Protein AF-A0A838F2P0-F1 (afdb_monomer)

pLDDT: mean 83.59, std 17.78, range [31.12, 98.5]

Foldseek 3Di:
DFKWFQDPVGIHDRDDLVVCVVVVPDQQTWMDDPPDPGTDGNVVVVVVVVVVVVVVPVVPVPPPPDDDDDDDDDDDDPDPPPPDPPPDPDDDPPDDDPPDDDDDDDDPDPPPDCVVVVVVVVVVVVVLVVVLVVCQPQDADDDPPDDPVQVVVCVVVDGQPDDPDDKDWAWAAAQVRQKIKIFINDQKWWKKKKKKWFDQLFFPDPDRFIWIWIFIAIQASRITMTRDIGTPGDDDDTFGKIKMKMKTAQIARRDPSSCVVQVVPGPDRIDIDIDIHGNDNVDDPVSVVSSVVSVVVVVVVVVVLVVVLVVLLVVLLVLLVVLLVLLVVLLVLLLVLLPDALVCNVVSLVVSVVCCCVPPVVCLVCSLVVLVVVLVVVVPDPHPDSVVVVVSNVVSNVLSVLSVVLSVVLSVVSVVDPGDHNVRSVVSNVVSCVSSVVSNVSSVVVSVVSVVVSVD

Radius of gyration: 41.88 Å; Cα contacts (8 Å, |Δi|>4): 460; chains: 1; bounding box: 107×51×124 Å

Structure (mmCIF, N/CA/C/O backbone):
data_AF-A0A838F2P0-F1
#
_entry.id   AF-A0A838F2P0-F1
#
loop_
_atom_site.group_PDB
_atom_site.id
_atom_site.type_symbol
_atom_site.label_atom_id
_atom_site.label_alt_id
_atom_site.label_comp_id
_atom_site.label_asym_id
_atom_site.label_entity_id
_atom_site.label_seq_id
_atom_site.pdbx_PDB_ins_code
_atom_site.Cartn_x
_atom_site.Cartn_y
_atom_site.Cartn_z
_atom_site.occupancy
_atom_site.B_iso_or_equiv
_atom_site.auth_seq_id
_atom_site.auth_comp_id
_atom_site.auth_asym_id
_atom_site.auth_atom_id
_atom_site.pdbx_PDB_model_num
ATOM 1 N N . MET A 1 1 ? 3.666 19.083 10.889 1.00 88.38 1 MET A N 1
ATOM 2 C CA . MET A 1 1 ? 3.035 20.321 10.371 1.00 88.38 1 MET A CA 1
ATOM 3 C C . MET A 1 1 ? 3.631 20.649 9.002 1.00 88.38 1 MET A C 1
ATOM 5 O O . MET A 1 1 ? 4.847 20.546 8.865 1.00 88.38 1 MET A O 1
ATOM 9 N N . LYS A 1 2 ? 2.806 20.961 7.992 1.00 95.12 2 LYS A N 1
ATOM 10 C CA . LYS A 1 2 ? 3.255 21.275 6.619 1.00 95.12 2 LYS A CA 1
ATOM 11 C C . LYS A 1 2 ? 3.556 22.774 6.490 1.00 95.12 2 LYS A C 1
ATOM 13 O O . LYS A 1 2 ? 2.702 23.581 6.848 1.00 95.12 2 LYS A O 1
ATOM 18 N N . TRP A 1 3 ? 4.734 23.125 5.973 1.00 97.06 3 TRP A N 1
ATOM 19 C CA . TRP A 1 3 ? 5.192 24.506 5.774 1.00 97.06 3 TRP A CA 1
ATOM 20 C C . TRP A 1 3 ? 5.270 24.879 4.291 1.00 97.06 3 TRP A C 1
ATOM 22 O O . TRP A 1 3 ? 5.636 24.056 3.456 1.00 97.06 3 TRP A O 1
ATOM 32 N N . PHE A 1 4 ? 4.982 26.133 3.968 1.00 97.38 4 PHE A N 1
ATOM 33 C CA . PHE A 1 4 ? 5.015 26.689 2.618 1.00 97.38 4 PHE A CA 1
ATOM 34 C C . PHE A 1 4 ? 5.838 27.977 2.607 1.00 97.38 4 PHE A C 1
ATOM 36 O O . PHE A 1 4 ? 5.704 28.806 3.506 1.00 97.38 4 PHE A O 1
ATOM 43 N N . ILE A 1 5 ? 6.678 28.160 1.591 1.00 97.00 5 ILE A N 1
ATOM 44 C CA . ILE A 1 5 ? 7.415 29.405 1.350 1.00 97.00 5 ILE A CA 1
ATOM 45 C C . ILE A 1 5 ? 6.486 30.355 0.598 1.00 97.00 5 ILE A C 1
ATOM 47 O O . ILE A 1 5 ? 5.959 29.995 -0.453 1.00 97.00 5 ILE A O 1
ATOM 51 N N . MET A 1 6 ? 6.294 31.567 1.110 1.00 96.69 6 MET A N 1
ATOM 52 C CA . MET A 1 6 ? 5.423 32.571 0.503 1.00 96.69 6 MET A CA 1
ATOM 53 C C . MET A 1 6 ? 6.230 33.444 -0.458 1.00 96.69 6 MET A C 1
ATOM 55 O O . MET A 1 6 ? 7.038 34.277 -0.044 1.00 96.69 6 MET A O 1
ATOM 59 N N . LEU A 1 7 ? 6.004 33.256 -1.755 1.00 94.69 7 LEU A N 1
ATOM 60 C CA . LEU A 1 7 ? 6.617 34.024 -2.835 1.00 94.69 7 LEU A CA 1
ATOM 61 C C . LEU A 1 7 ? 5.664 35.138 -3.289 1.00 94.69 7 LEU A C 1
ATOM 63 O O . LEU A 1 7 ? 4.458 35.092 -3.062 1.00 94.69 7 LEU A O 1
ATOM 67 N N . ARG A 1 8 ? 6.182 36.146 -3.999 1.00 92.06 8 ARG A N 1
ATOM 68 C CA . ARG A 1 8 ? 5.323 37.197 -4.586 1.00 92.06 8 ARG A CA 1
ATOM 69 C C . ARG A 1 8 ? 4.344 36.648 -5.629 1.00 92.06 8 ARG A C 1
ATOM 71 O O . ARG A 1 8 ? 3.281 37.219 -5.826 1.00 92.06 8 ARG A O 1
ATOM 78 N N . THR A 1 9 ? 4.719 35.561 -6.296 1.00 90.94 9 THR A N 1
ATOM 79 C CA . THR A 1 9 ? 3.971 34.932 -7.393 1.00 90.94 9 THR A CA 1
ATOM 80 C C . THR A 1 9 ? 3.146 33.723 -6.949 1.00 90.94 9 THR A C 1
ATOM 82 O O . THR A 1 9 ? 2.490 33.104 -7.782 1.00 90.94 9 THR A O 1
ATOM 85 N N . GLY A 1 10 ? 3.170 33.364 -5.661 1.00 92.00 10 GLY A N 1
ATOM 86 C CA . GLY A 1 10 ? 2.479 32.181 -5.157 1.00 92.00 10 GLY A CA 1
ATOM 87 C C . GLY A 1 10 ? 3.131 31.600 -3.908 1.00 92.00 10 GLY A C 1
ATOM 88 O O . GLY A 1 10 ? 3.675 32.319 -3.077 1.00 92.00 10 GLY A O 1
ATOM 89 N N . HIS A 1 11 ? 3.068 30.282 -3.769 1.00 94.88 11 HIS A N 1
ATOM 90 C CA . HIS A 1 11 ? 3.636 29.560 -2.636 1.00 94.88 11 HIS A CA 1
ATOM 91 C C . HIS A 1 11 ? 4.353 28.299 -3.124 1.00 94.88 11 HIS A C 1
ATOM 93 O O . HIS A 1 11 ? 3.948 27.696 -4.116 1.00 94.88 11 HIS A O 1
ATOM 99 N N . GLU A 1 12 ? 5.427 27.919 -2.439 1.00 96.06 12 GLU A N 1
ATOM 100 C CA . GLU A 1 12 ? 6.229 26.730 -2.738 1.00 96.06 12 GLU A CA 1
ATOM 101 C C . GLU A 1 12 ? 6.185 25.775 -1.535 1.00 96.06 12 GLU A C 1
ATOM 103 O O . GLU A 1 12 ? 6.469 26.184 -0.408 1.00 96.06 12 GLU A O 1
ATOM 108 N N . GLY A 1 13 ? 5.815 24.509 -1.741 1.00 93.56 13 GLY A N 1
ATOM 109 C CA . GLY A 1 13 ? 5.683 23.511 -0.672 1.00 93.56 13 GLY A CA 1
ATOM 110 C C . GLY A 1 13 ? 4.726 22.368 -1.037 1.00 93.56 13 GLY A C 1
ATOM 111 O O . GLY A 1 13 ? 4.279 22.304 -2.185 1.00 93.56 13 GLY A O 1
ATOM 112 N N . PRO A 1 14 ? 4.389 21.470 -0.089 1.00 94.06 14 PRO A N 1
ATOM 113 C CA . PRO A 1 14 ? 4.702 21.532 1.345 1.00 94.06 14 PRO A CA 1
ATOM 114 C C . PRO A 1 14 ? 6.108 21.019 1.718 1.00 94.06 14 PRO A C 1
ATOM 116 O O . PRO A 1 14 ? 6.618 20.075 1.121 1.00 94.06 14 PRO A O 1
ATOM 119 N N . TYR A 1 15 ? 6.691 21.595 2.773 1.00 96.12 15 TYR A N 1
ATOM 120 C CA . TYR A 1 15 ? 7.985 21.241 3.368 1.00 96.12 15 TYR A CA 1
ATOM 121 C C . TYR A 1 15 ? 7.863 20.924 4.868 1.00 96.12 15 TYR A C 1
ATOM 123 O O . TYR A 1 15 ? 6.910 21.344 5.529 1.00 96.12 15 TYR A O 1
ATOM 131 N N . SER A 1 16 ? 8.848 20.212 5.426 1.00 95.69 16 SER A N 1
ATOM 132 C CA . SER A 1 16 ? 9.089 20.200 6.876 1.00 95.69 16 SER A CA 1
ATOM 133 C C . SER A 1 16 ? 9.931 21.416 7.283 1.00 95.69 16 SER A C 1
ATOM 135 O O . SER A 1 16 ? 10.694 21.942 6.470 1.00 95.69 16 SER A O 1
ATOM 137 N N . LEU A 1 17 ? 9.818 21.860 8.541 1.00 94.75 17 LEU A N 1
ATOM 138 C CA . LEU A 1 17 ? 10.601 22.997 9.043 1.00 94.75 17 LEU A CA 1
ATOM 139 C C . LEU A 1 17 ? 12.112 22.722 8.942 1.00 94.75 17 LEU A C 1
ATOM 141 O O . LEU A 1 17 ? 12.859 23.567 8.455 1.00 94.75 17 LEU A O 1
ATOM 145 N N . ASP A 1 18 ? 12.540 21.499 9.261 1.00 93.38 18 ASP A N 1
ATOM 146 C CA . ASP A 1 18 ? 13.935 21.065 9.112 1.00 93.38 18 ASP A CA 1
ATOM 147 C C . ASP A 1 18 ? 14.423 21.104 7.661 1.00 93.38 18 ASP A C 1
ATOM 149 O O . ASP A 1 18 ? 15.568 21.477 7.398 1.00 93.38 18 ASP A O 1
ATOM 153 N N . ALA A 1 19 ? 13.571 20.742 6.695 1.00 94.69 19 ALA A N 1
ATOM 154 C CA . ALA A 1 19 ? 13.928 20.815 5.280 1.00 94.69 19 ALA A CA 1
ATOM 155 C C . ALA A 1 19 ? 14.133 22.267 4.821 1.00 94.69 19 ALA A C 1
ATOM 157 O O . ALA A 1 19 ? 15.028 22.527 4.015 1.00 94.69 19 ALA A O 1
ATOM 158 N N . LEU A 1 20 ? 13.352 23.215 5.357 1.00 93.44 20 LEU A N 1
ATOM 159 C CA . LEU A 1 20 ? 13.520 24.646 5.080 1.00 93.44 20 LEU A CA 1
ATOM 160 C C . LEU A 1 20 ? 14.839 25.185 5.648 1.00 93.44 20 LEU A C 1
ATOM 162 O O . LEU A 1 20 ? 15.545 25.914 4.951 1.00 93.44 20 LEU A O 1
ATOM 166 N N . VAL A 1 21 ? 15.216 24.771 6.864 1.00 90.81 21 VAL A N 1
ATOM 167 C CA . VAL A 1 21 ? 16.499 25.145 7.487 1.00 90.81 21 VAL A CA 1
ATOM 168 C C . VAL A 1 21 ? 17.681 24.556 6.707 1.00 90.81 21 VAL A C 1
ATOM 170 O O . VAL A 1 21 ? 18.628 25.272 6.375 1.00 90.81 21 VAL A O 1
ATOM 173 N N . LYS A 1 22 ? 17.615 23.272 6.327 1.00 93.56 22 LYS A N 1
ATOM 174 C CA . LYS A 1 22 ? 18.680 22.595 5.558 1.00 93.56 22 LYS A CA 1
ATOM 175 C C . LYS A 1 22 ? 18.887 23.184 4.162 1.00 93.56 22 LYS A C 1
ATOM 177 O O . LYS A 1 22 ? 20.007 23.170 3.657 1.00 93.56 22 LYS A O 1
ATOM 182 N N . ARG A 1 23 ? 17.835 23.734 3.547 1.00 91.62 23 ARG A N 1
ATOM 183 C CA . ARG A 1 23 ? 17.898 24.395 2.233 1.00 91.62 23 ARG A CA 1
ATOM 184 C C . ARG A 1 23 ? 18.612 25.753 2.238 1.00 91.62 23 ARG A C 1
ATOM 186 O O . ARG A 1 23 ? 18.741 26.340 1.169 1.00 91.62 23 ARG A O 1
ATOM 193 N N . LYS A 1 24 ? 19.092 26.242 3.392 1.00 90.38 24 LYS A N 1
ATOM 194 C CA . LYS A 1 24 ? 19.768 27.548 3.531 1.00 90.38 24 LYS A CA 1
ATOM 195 C C . LYS A 1 24 ? 18.923 28.717 2.998 1.00 90.38 24 LYS A C 1
ATOM 197 O O . LYS A 1 24 ? 19.446 29.644 2.385 1.00 90.38 24 LYS A O 1
ATOM 202 N N . ILE A 1 25 ? 17.608 28.658 3.211 1.00 91.75 25 ILE A N 1
ATOM 203 C CA . ILE A 1 25 ? 16.692 29.754 2.871 1.00 91.75 25 ILE A CA 1
ATOM 204 C C . ILE A 1 25 ? 16.975 30.935 3.808 1.00 91.75 25 ILE A C 1
ATOM 206 O O . ILE A 1 25 ? 17.271 30.738 4.987 1.00 91.75 25 ILE A O 1
ATOM 210 N N . ALA A 1 26 ? 16.879 32.157 3.284 1.00 93.81 26 ALA A N 1
ATOM 211 C CA . ALA A 1 26 ? 17.078 33.372 4.063 1.00 93.81 26 ALA A CA 1
ATOM 212 C C . ALA A 1 26 ? 16.080 33.454 5.239 1.00 93.81 26 ALA A C 1
ATOM 214 O O . ALA A 1 26 ? 14.891 33.159 5.084 1.00 93.81 26 ALA A O 1
ATOM 215 N N . LEU A 1 27 ? 16.555 33.833 6.426 1.00 93.50 27 LEU A N 1
ATOM 216 C CA . LEU A 1 27 ? 15.778 33.779 7.674 1.00 93.50 27 LEU A CA 1
ATOM 217 C C . LEU A 1 27 ? 14.606 34.776 7.702 1.00 93.50 27 LEU A C 1
ATOM 219 O O . LEU A 1 27 ? 13.608 34.559 8.393 1.00 93.50 27 LEU A O 1
ATOM 223 N N . GLU A 1 28 ? 14.709 35.846 6.921 1.00 95.38 28 GLU A N 1
ATOM 224 C CA . GLU A 1 28 ? 13.693 36.871 6.695 1.00 95.38 28 GLU A CA 1
ATOM 225 C C . GLU A 1 28 ? 12.567 36.425 5.748 1.00 95.38 28 GLU A C 1
ATOM 227 O O . GLU A 1 28 ? 11.557 37.121 5.613 1.00 95.38 28 GLU A O 1
ATOM 232 N N . MET A 1 29 ? 12.711 35.268 5.095 1.00 96.62 29 MET A N 1
ATOM 233 C CA . MET A 1 29 ? 11.719 34.770 4.152 1.00 96.62 29 MET A CA 1
ATOM 234 C C . MET A 1 29 ? 10.396 34.462 4.861 1.00 96.62 29 MET A C 1
ATOM 236 O O . MET A 1 29 ? 10.374 33.829 5.920 1.00 96.62 29 MET A O 1
ATOM 240 N N . LYS A 1 30 ? 9.277 34.895 4.264 1.00 97.81 30 LYS A N 1
ATOM 241 C CA . LYS A 1 30 ? 7.939 34.607 4.791 1.00 97.81 30 LYS A CA 1
ATOM 242 C C . LYS A 1 30 ? 7.565 33.156 4.507 1.00 97.81 30 LYS A C 1
ATOM 244 O O . LYS A 1 30 ? 7.592 32.711 3.362 1.00 97.81 30 LYS A O 1
ATOM 249 N N . VAL A 1 31 ? 7.169 32.447 5.549 1.00 97.56 31 VAL A N 1
ATOM 250 C CA . VAL A 1 31 ? 6.683 31.072 5.518 1.00 97.56 31 VAL A CA 1
ATOM 251 C C . VAL A 1 31 ? 5.319 30.994 6.198 1.00 97.56 31 VAL A C 1
ATOM 253 O O . VAL A 1 31 ? 4.998 31.781 7.087 1.00 97.56 31 VAL A O 1
ATOM 256 N N . TRP A 1 32 ? 4.486 30.058 5.772 1.00 97.94 32 TRP A N 1
ATOM 257 C CA . TRP A 1 32 ? 3.170 29.818 6.354 1.00 97.94 32 TRP A CA 1
ATOM 258 C C . TRP A 1 32 ? 2.993 28.329 6.629 1.00 97.94 32 TRP A C 1
ATOM 260 O O . TRP A 1 32 ? 3.484 27.495 5.870 1.00 97.94 32 TRP A O 1
ATOM 270 N N . ALA A 1 33 ? 2.305 27.994 7.713 1.00 96.69 33 ALA A N 1
ATOM 271 C CA . ALA A 1 33 ? 1.985 26.624 8.079 1.00 96.69 33 ALA A CA 1
ATOM 272 C C . ALA A 1 33 ? 0.484 26.480 8.303 1.00 96.69 33 ALA A C 1
ATOM 274 O O . ALA A 1 33 ? -0.181 27.420 8.741 1.00 96.69 33 ALA A O 1
ATOM 275 N N . GLU A 1 34 ? -0.034 25.288 8.026 1.00 89.38 34 GLU A N 1
ATOM 276 C CA . GLU A 1 34 ? -1.438 24.956 8.251 1.00 89.38 34 GLU A CA 1
ATOM 277 C C . GLU A 1 34 ? -1.814 25.169 9.728 1.00 89.38 34 GLU A C 1
ATOM 279 O O . GLU A 1 34 ? -1.180 24.606 10.619 1.00 89.38 34 GLU A O 1
ATOM 284 N N . GLY A 1 35 ? -2.811 26.023 9.980 1.00 89.62 35 GLY A N 1
ATOM 285 C CA . GLY A 1 35 ? -3.229 26.440 11.325 1.00 89.62 35 GLY A CA 1
ATOM 286 C C . GLY A 1 35 ? -2.721 27.819 11.772 1.00 89.62 35 GLY A C 1
ATOM 287 O O . GLY A 1 35 ? -3.199 28.332 12.781 1.00 89.62 35 GLY A O 1
ATOM 288 N N . LEU A 1 36 ? -1.814 28.462 11.026 1.00 92.06 36 LEU A N 1
ATOM 289 C CA . LEU A 1 36 ? -1.432 29.857 11.277 1.00 92.06 36 LEU A CA 1
ATOM 290 C C . LEU A 1 36 ? -2.397 30.828 10.584 1.00 92.06 36 LEU A C 1
ATOM 292 O O . LEU A 1 36 ? -2.732 30.667 9.412 1.00 92.06 36 LEU A O 1
ATOM 296 N N . SER A 1 37 ? -2.799 31.889 11.284 1.00 93.62 37 SER A N 1
ATOM 297 C CA . SER A 1 37 ? -3.680 32.931 10.734 1.00 93.62 37 SER A CA 1
ATOM 298 C C . SER A 1 37 ? -2.975 33.877 9.753 1.00 93.62 37 SER A C 1
ATOM 300 O O . SER A 1 37 ? -3.634 34.498 8.923 1.00 93.62 37 SER A O 1
ATOM 302 N N . ALA A 1 38 ? -1.643 33.978 9.815 1.00 95.69 38 ALA A N 1
ATOM 303 C CA . ALA A 1 38 ? -0.835 34.807 8.924 1.00 95.69 38 ALA A CA 1
ATOM 304 C C . ALA A 1 38 ? 0.566 34.201 8.698 1.00 95.69 38 ALA A C 1
ATOM 306 O O . ALA A 1 38 ? 1.055 33.459 9.555 1.00 95.69 38 ALA A O 1
ATOM 307 N N . PRO A 1 39 ? 1.239 34.502 7.567 1.00 96.31 39 PRO A N 1
ATOM 308 C CA . PRO A 1 39 ? 2.628 34.107 7.350 1.00 96.31 39 PRO A CA 1
ATOM 309 C C . PRO A 1 39 ? 3.575 34.743 8.374 1.00 96.31 39 PRO A C 1
ATOM 311 O O . PRO A 1 39 ? 3.461 35.930 8.681 1.00 96.31 39 PRO A O 1
ATOM 314 N N . VAL A 1 40 ? 4.554 33.971 8.833 1.00 97.56 40 VAL A N 1
ATOM 315 C CA . VAL A 1 40 ? 5.619 34.386 9.759 1.00 97.56 40 VAL A CA 1
ATOM 316 C C . VAL A 1 40 ? 6.975 34.331 9.055 1.00 97.56 40 VAL A C 1
ATOM 318 O O . VAL A 1 40 ? 7.090 33.754 7.979 1.00 97.56 40 VAL A O 1
ATOM 321 N N . THR A 1 41 ? 8.021 34.938 9.610 1.00 97.94 41 THR A N 1
ATOM 322 C CA . THR A 1 41 ? 9.379 34.752 9.070 1.00 97.94 41 THR A CA 1
ATOM 323 C C . THR A 1 41 ? 9.934 33.385 9.468 1.00 97.94 41 THR A C 1
ATOM 325 O O . THR A 1 41 ? 9.569 32.842 10.516 1.00 97.94 41 THR A O 1
ATOM 328 N N . LEU A 1 42 ? 10.834 32.825 8.655 1.00 96.25 42 LEU A N 1
ATOM 329 C CA . LEU A 1 42 ? 11.477 31.541 8.950 1.00 96.25 42 LEU A CA 1
ATOM 330 C C . LEU A 1 42 ? 12.213 31.572 10.302 1.00 96.25 42 LEU A C 1
ATOM 332 O O . LEU A 1 42 ? 12.141 30.601 11.050 1.00 96.25 42 LEU A O 1
ATOM 336 N N . ALA A 1 43 ? 12.831 32.702 10.664 1.00 96.25 43 ALA A N 1
ATOM 337 C CA . ALA A 1 43 ? 13.430 32.899 11.987 1.00 96.25 43 ALA A CA 1
ATOM 338 C C . ALA A 1 43 ? 12.434 32.668 13.139 1.00 96.25 43 ALA A C 1
ATOM 340 O O . ALA A 1 43 ? 12.721 31.920 14.070 1.00 96.25 43 ALA A O 1
ATOM 341 N N . VAL A 1 44 ? 11.243 33.273 13.056 1.00 96.31 44 VAL A N 1
ATOM 342 C CA . VAL A 1 44 ? 10.201 33.155 14.091 1.00 96.31 44 VAL A CA 1
ATOM 343 C C . VAL A 1 44 ? 9.632 31.736 14.141 1.00 96.31 44 VAL A C 1
ATOM 345 O O . VAL A 1 44 ? 9.376 31.211 15.222 1.00 96.31 44 VAL A O 1
ATOM 348 N N . ALA A 1 45 ? 9.467 31.094 12.984 1.00 95.44 45 ALA A N 1
ATOM 349 C CA . ALA A 1 45 ? 9.020 29.706 12.896 1.00 95.44 45 ALA A CA 1
ATOM 350 C C . ALA A 1 45 ? 9.981 28.736 13.607 1.00 95.44 45 ALA A C 1
ATOM 352 O O . ALA A 1 45 ? 9.538 27.893 14.389 1.00 95.44 45 ALA A O 1
ATOM 353 N N . VAL A 1 46 ? 11.290 28.880 13.370 1.00 95.69 46 VAL A N 1
ATOM 354 C CA . VAL A 1 46 ? 12.333 28.058 14.008 1.00 95.69 46 VAL A CA 1
ATOM 355 C C . VAL A 1 46 ? 12.372 28.300 15.516 1.00 95.69 46 VAL A C 1
ATOM 357 O O . VAL A 1 46 ? 12.370 27.342 16.285 1.00 95.69 46 VAL A O 1
ATOM 360 N N . GLU A 1 47 ? 12.326 29.558 15.946 1.00 94.38 47 GLU A N 1
ATOM 361 C CA . GLU A 1 47 ? 12.341 29.927 17.365 1.00 94.38 47 GLU A CA 1
ATOM 362 C C . GLU A 1 47 ? 11.132 29.366 18.131 1.00 94.38 47 GLU A C 1
ATOM 364 O O . GLU A 1 47 ? 11.284 28.751 19.186 1.00 94.38 47 GLU A O 1
ATOM 369 N N . ASN A 1 48 ? 9.923 29.490 17.575 1.00 92.75 48 ASN A N 1
ATOM 370 C CA . ASN A 1 48 ? 8.716 28.937 18.192 1.00 92.75 48 ASN A CA 1
ATOM 371 C C . ASN A 1 48 ? 8.772 27.406 18.289 1.00 92.75 48 ASN A C 1
ATOM 373 O O . ASN A 1 48 ? 8.334 26.841 19.288 1.00 92.75 48 ASN A O 1
ATOM 377 N N . SER A 1 49 ? 9.344 26.733 17.284 1.00 91.06 49 SER A N 1
ATOM 378 C CA . SER A 1 49 ? 9.520 25.277 17.319 1.00 91.06 49 SER A CA 1
ATOM 379 C C . SER A 1 49 ? 10.483 24.832 18.425 1.00 91.06 49 SER A C 1
ATOM 381 O O . SER A 1 49 ? 10.200 23.854 19.113 1.00 91.06 49 SER A O 1
ATOM 383 N N . ARG A 1 50 ? 11.564 25.589 18.664 1.00 89.25 50 ARG A N 1
ATOM 384 C CA . ARG A 1 50 ? 12.517 25.317 19.750 1.00 89.25 50 ARG A CA 1
ATOM 385 C C . ARG A 1 50 ? 11.879 25.489 21.120 1.00 89.25 50 ARG A C 1
ATOM 387 O O . ARG A 1 50 ? 12.015 24.599 21.947 1.00 89.25 50 ARG A O 1
ATOM 394 N N . LYS A 1 51 ? 11.107 26.560 21.322 1.00 87.50 51 LYS A N 1
ATOM 395 C CA . LYS A 1 51 ? 10.373 26.792 22.577 1.00 87.50 51 LYS A CA 1
ATOM 396 C C . LYS A 1 51 ? 9.375 25.681 22.889 1.00 87.50 51 LYS A C 1
ATOM 398 O O . LYS A 1 51 ? 9.257 25.284 24.040 1.00 87.50 51 LYS A O 1
ATOM 403 N N . ILE A 1 52 ? 8.677 25.165 21.875 1.00 81.69 52 ILE A N 1
ATOM 404 C CA . ILE A 1 52 ? 7.753 24.035 22.049 1.00 81.69 52 ILE A CA 1
ATOM 405 C C . ILE A 1 52 ? 8.522 22.776 22.462 1.00 81.69 52 ILE A C 1
ATOM 407 O O . ILE A 1 52 ? 8.093 22.084 23.378 1.00 81.69 52 ILE A O 1
ATOM 411 N N . ILE A 1 53 ? 9.667 22.496 21.829 1.00 76.25 53 ILE A N 1
ATOM 412 C CA . ILE A 1 53 ? 10.511 21.350 22.191 1.00 76.25 53 ILE A CA 1
ATOM 413 C C . ILE A 1 53 ? 11.028 21.508 23.626 1.00 76.25 53 ILE A C 1
ATOM 415 O O . ILE A 1 53 ? 10.822 20.609 24.432 1.00 76.25 53 ILE A O 1
ATOM 419 N N . GLU A 1 54 ? 11.605 22.657 23.984 1.00 76.69 54 GLU A N 1
ATOM 420 C CA . GLU A 1 54 ? 12.129 22.937 25.331 1.00 76.69 54 GLU A CA 1
ATOM 421 C C . GLU A 1 54 ? 11.054 22.876 26.425 1.00 76.69 54 GLU A C 1
ATOM 423 O O . GLU A 1 54 ? 11.346 22.441 27.534 1.00 76.69 54 GLU A O 1
ATOM 428 N N . GLN A 1 55 ? 9.804 23.245 26.128 1.00 72.19 55 GLN A N 1
ATOM 429 C CA . GLN A 1 55 ? 8.679 23.102 27.064 1.00 72.19 55 GLN A CA 1
ATOM 430 C C . GLN A 1 55 ? 8.199 21.653 27.228 1.00 72.19 55 GLN A C 1
ATOM 432 O O . GLN A 1 55 ? 7.572 21.335 28.237 1.00 72.19 55 GLN A O 1
ATOM 437 N N . LEU A 1 56 ? 8.496 20.775 26.267 1.00 60.28 56 LEU A N 1
ATOM 438 C CA . LEU A 1 56 ? 8.136 19.355 26.307 1.00 60.28 56 LEU A CA 1
ATOM 439 C C . LEU A 1 56 ? 9.228 18.477 26.946 1.00 60.28 56 LEU A C 1
ATOM 441 O O . LEU A 1 56 ? 8.913 17.390 27.428 1.00 60.28 56 LEU A O 1
ATOM 445 N N . VAL A 1 57 ? 10.486 18.937 27.012 1.00 54.66 57 VAL A N 1
ATOM 446 C CA . VAL A 1 57 ? 11.594 18.180 27.631 1.00 54.66 57 VAL A CA 1
ATOM 447 C C . VAL A 1 57 ? 11.497 18.003 29.164 1.00 54.66 57 VAL A C 1
ATOM 449 O O . VAL A 1 57 ? 11.822 16.907 29.619 1.00 54.66 57 VAL A O 1
ATOM 452 N N . PRO A 1 58 ? 11.022 18.949 30.007 1.00 49.16 58 PRO A N 1
ATOM 453 C CA . PRO A 1 58 ? 11.090 18.770 31.463 1.00 49.16 58 PRO A CA 1
ATOM 454 C C . PRO A 1 58 ? 10.100 17.734 32.023 1.00 49.16 58 PRO A C 1
ATOM 456 O O . PRO A 1 58 ? 10.161 17.426 33.209 1.00 49.16 58 PRO A O 1
ATOM 459 N N . VAL A 1 59 ? 9.201 17.177 31.203 1.00 44.66 59 VAL A N 1
ATOM 460 C CA . VAL A 1 59 ? 8.234 16.153 31.641 1.00 44.66 59 VAL A CA 1
ATOM 461 C C . VAL A 1 59 ? 8.810 14.733 31.553 1.00 44.66 59 VAL A C 1
ATOM 463 O O . VAL A 1 59 ? 8.327 13.841 32.244 1.00 44.66 59 VAL A O 1
ATOM 466 N N . ILE A 1 60 ? 9.868 14.509 30.765 1.00 44.59 60 ILE A N 1
ATOM 467 C CA . ILE A 1 60 ? 10.422 13.160 30.542 1.00 44.59 60 ILE A CA 1
ATOM 468 C C . ILE A 1 60 ? 11.572 12.854 31.517 1.00 44.59 60 ILE A C 1
ATOM 470 O O . ILE A 1 60 ? 11.745 11.713 31.931 1.00 44.59 60 ILE A O 1
ATOM 474 N N . THR A 1 61 ? 12.301 13.865 31.998 1.00 40.47 61 THR A N 1
ATOM 475 C CA . THR A 1 61 ? 13.490 13.656 32.847 1.00 40.47 61 THR A CA 1
ATOM 476 C C . THR A 1 61 ? 13.190 13.362 34.325 1.00 40.47 61 THR A C 1
ATOM 478 O O . THR A 1 61 ? 14.115 13.095 35.085 1.00 40.47 61 THR A O 1
ATOM 481 N N . ALA A 1 62 ? 11.925 13.398 34.761 1.00 41.69 62 ALA A N 1
ATOM 482 C CA . ALA A 1 62 ? 11.543 13.171 36.163 1.00 41.69 62 ALA A CA 1
ATOM 483 C C . ALA A 1 62 ? 11.112 11.723 36.485 1.00 41.69 62 ALA A C 1
ATOM 485 O O . ALA A 1 62 ? 10.753 11.448 37.627 1.00 41.69 62 ALA A O 1
ATOM 486 N N . VAL A 1 63 ? 11.126 10.803 35.511 1.00 44.25 63 VAL A N 1
ATOM 487 C CA . VAL A 1 63 ? 10.636 9.416 35.693 1.00 44.25 63 VAL A CA 1
ATOM 488 C C . VAL A 1 63 ? 11.746 8.355 35.569 1.00 44.25 63 VAL A C 1
ATOM 490 O O . VAL A 1 63 ? 11.509 7.195 35.882 1.00 44.25 63 VAL A O 1
ATOM 493 N N . GLU A 1 64 ? 12.979 8.728 35.213 1.00 41.66 64 GLU A N 1
ATOM 494 C CA . GLU A 1 64 ? 14.082 7.767 34.993 1.00 41.66 64 GLU A CA 1
ATOM 495 C C . GLU A 1 64 ? 15.235 7.838 36.010 1.00 41.66 64 GLU A C 1
ATOM 497 O O . GLU A 1 64 ? 16.288 7.243 35.799 1.00 41.66 64 GLU A O 1
ATOM 502 N N . SER A 1 65 ? 15.059 8.498 37.158 1.00 43.31 65 SER A N 1
ATOM 503 C CA . SER A 1 65 ? 16.038 8.420 38.252 1.00 43.31 65 SER A CA 1
ATOM 504 C C . SER A 1 65 ? 15.648 7.353 39.277 1.00 43.31 65 SER A C 1
ATOM 506 O O . SER A 1 65 ? 15.243 7.699 40.379 1.00 43.31 65 SER A O 1
ATOM 508 N N . GLU A 1 66 ? 15.722 6.076 38.898 1.00 46.19 66 GLU A N 1
ATOM 509 C CA . GLU A 1 66 ? 15.943 4.930 39.802 1.00 46.19 66 GLU A CA 1
ATOM 510 C C . GLU A 1 66 ? 15.894 3.623 38.988 1.00 46.19 66 GLU A C 1
ATOM 512 O O . GLU A 1 66 ? 14.818 3.057 38.794 1.00 46.19 66 GLU A O 1
ATOM 517 N N . LYS A 1 67 ? 17.055 3.147 38.504 1.00 38.09 67 LYS A N 1
ATOM 518 C CA . LYS A 1 67 ? 17.511 1.743 38.623 1.00 38.09 67 LYS A CA 1
ATOM 519 C C . LYS A 1 67 ? 18.787 1.439 37.828 1.00 38.09 67 LYS A C 1
ATOM 521 O O . LYS A 1 67 ? 18.884 1.752 36.652 1.00 38.09 67 LYS A O 1
ATOM 526 N N . GLU A 1 68 ? 19.677 0.764 38.553 1.00 38.19 68 GLU A N 1
ATOM 527 C CA . GLU A 1 68 ? 20.708 -0.201 38.148 1.00 38.19 68 GLU A CA 1
ATOM 528 C C . GLU A 1 68 ? 21.805 0.227 37.162 1.00 38.19 68 GLU A C 1
ATOM 530 O O . GLU A 1 68 ? 21.630 0.352 35.954 1.00 38.19 68 GLU A O 1
ATOM 535 N N . GLU A 1 69 ? 22.990 0.375 37.759 1.00 46.03 69 GLU A N 1
ATOM 536 C CA . GLU A 1 69 ? 24.301 0.234 37.143 1.00 46.03 69 GLU A CA 1
ATOM 537 C C . GLU A 1 69 ? 24.411 -1.147 36.481 1.00 46.03 69 GLU A C 1
ATOM 539 O O . GLU A 1 69 ? 24.571 -2.150 37.171 1.00 46.03 69 GLU A O 1
ATOM 544 N N . ASP A 1 70 ? 24.357 -1.186 35.151 1.00 37.19 70 ASP A N 1
ATOM 545 C CA . ASP A 1 70 ? 24.843 -2.315 34.363 1.00 37.19 70 ASP A CA 1
ATOM 546 C C . ASP A 1 70 ? 26.010 -1.856 33.484 1.00 37.19 70 ASP A C 1
ATOM 548 O O . ASP A 1 70 ? 26.006 -0.797 32.850 1.00 37.19 70 ASP A O 1
ATOM 552 N N . GLU A 1 71 ? 27.047 -2.681 33.525 1.00 41.22 71 GLU A N 1
ATOM 553 C CA . GLU A 1 71 ? 28.370 -2.505 32.953 1.00 41.22 71 GLU A CA 1
ATOM 554 C C . GLU A 1 71 ? 28.327 -2.102 31.471 1.00 41.22 71 GLU A C 1
ATOM 556 O O . GLU A 1 71 ? 27.868 -2.842 30.600 1.00 41.22 71 GLU A O 1
ATOM 561 N N . ILE A 1 72 ? 28.884 -0.928 31.170 1.00 42.84 72 ILE A N 1
ATOM 562 C CA . ILE A 1 72 ? 29.175 -0.499 29.801 1.00 42.84 72 ILE A CA 1
ATOM 563 C C . ILE A 1 72 ? 30.306 -1.397 29.269 1.00 42.84 72 ILE A C 1
ATOM 565 O O . ILE A 1 72 ? 31.422 -1.327 29.797 1.00 42.84 72 ILE A O 1
ATOM 569 N N . PRO A 1 73 ? 30.090 -2.216 28.222 1.00 44.66 73 PRO A N 1
ATOM 570 C CA . PRO A 1 73 ? 31.189 -2.924 27.589 1.00 44.66 73 PRO A CA 1
ATOM 571 C C . PRO A 1 73 ? 32.097 -1.906 26.881 1.00 44.66 73 PRO A C 1
ATOM 573 O O . PRO A 1 73 ? 31.613 -0.893 26.365 1.00 44.66 73 PRO A O 1
ATOM 576 N N . PRO A 1 74 ? 33.420 -2.137 26.849 1.00 51.66 74 PRO A N 1
ATOM 577 C CA . PRO A 1 74 ? 34.367 -1.172 26.313 1.00 51.66 74 PRO A CA 1
ATOM 578 C C . PRO A 1 74 ? 34.072 -0.866 24.842 1.00 51.66 74 PRO A C 1
ATOM 580 O O . PRO A 1 74 ? 33.697 -1.747 24.065 1.00 51.66 74 PRO A O 1
ATOM 583 N N . PHE A 1 75 ? 34.278 0.399 24.471 1.00 41.53 75 PHE A N 1
ATOM 584 C CA . PHE A 1 75 ? 34.199 0.879 23.097 1.00 41.53 75 PHE A CA 1
ATOM 585 C C . PHE A 1 75 ? 35.007 -0.029 22.163 1.00 41.53 75 PHE A C 1
ATOM 587 O O . PHE A 1 75 ? 36.213 -0.210 22.335 1.00 41.53 75 PHE A O 1
ATOM 594 N N . LEU A 1 76 ? 34.333 -0.576 21.151 1.00 39.84 76 LEU A N 1
ATOM 595 C CA . LEU A 1 76 ? 34.997 -1.190 20.011 1.00 39.84 76 LEU A CA 1
ATOM 596 C C . LEU A 1 76 ? 35.853 -0.117 19.331 1.00 39.84 76 LEU A C 1
ATOM 598 O O . LEU A 1 76 ? 35.339 0.922 18.914 1.00 39.84 76 LEU A O 1
ATOM 602 N N . ASN A 1 77 ? 37.159 -0.380 19.241 1.00 47.09 77 ASN A N 1
ATOM 603 C CA . ASN A 1 77 ? 38.082 0.414 18.440 1.00 47.09 77 ASN A CA 1
ATOM 604 C C . ASN A 1 77 ? 37.511 0.596 17.023 1.00 47.09 77 ASN A C 1
ATOM 606 O O . ASN A 1 77 ? 36.998 -0.376 16.455 1.00 47.09 77 ASN A O 1
ATOM 610 N N . PRO A 1 78 ? 37.620 1.795 16.425 1.00 44.53 78 PRO A N 1
ATOM 611 C CA . PRO A 1 78 ? 37.337 1.952 15.009 1.00 44.53 78 PRO A CA 1
ATOM 612 C C . PRO A 1 78 ? 38.233 0.993 14.218 1.00 44.53 78 PRO A C 1
ATOM 614 O O . PRO A 1 78 ? 39.424 0.853 14.508 1.00 44.53 78 PRO A O 1
ATOM 617 N N . ALA A 1 79 ? 37.630 0.295 13.254 1.00 41.28 79 ALA A N 1
ATOM 618 C CA . ALA A 1 79 ? 38.360 -0.537 12.311 1.00 41.28 79 ALA A CA 1
ATOM 619 C C . ALA A 1 79 ? 39.482 0.296 11.662 1.00 41.28 79 ALA A C 1
ATOM 621 O O . ALA A 1 79 ? 39.259 1.480 11.392 1.00 41.28 79 ALA A O 1
ATOM 622 N N . PRO A 1 80 ? 40.675 -0.285 11.441 1.00 45.12 80 PRO A N 1
ATOM 623 C CA . PRO A 1 80 ? 41.757 0.416 10.767 1.00 45.12 80 PRO A CA 1
ATOM 624 C C . PRO A 1 80 ? 41.252 0.915 9.413 1.00 45.12 80 PRO A C 1
ATOM 626 O O . PRO A 1 80 ? 40.633 0.156 8.665 1.00 45.12 80 PRO A O 1
ATOM 629 N N . GLU A 1 81 ? 41.480 2.200 9.137 1.00 44.53 81 GLU A N 1
ATOM 630 C CA . GLU A 1 81 ? 41.293 2.773 7.810 1.00 44.53 81 GLU A CA 1
ATOM 631 C C . GLU A 1 81 ? 42.065 1.897 6.818 1.00 44.53 81 GLU A C 1
ATOM 633 O O . GLU A 1 81 ? 43.287 1.772 6.901 1.00 44.53 81 GLU A O 1
ATOM 638 N N . GLU A 1 82 ? 41.340 1.224 5.922 1.00 40.28 82 GLU A N 1
ATOM 639 C CA . GLU A 1 82 ? 41.954 0.612 4.754 1.00 40.28 82 GLU A CA 1
ATOM 640 C C . GLU A 1 82 ? 42.548 1.750 3.924 1.00 40.28 82 GLU A C 1
ATOM 642 O O . GLU A 1 82 ? 41.825 2.533 3.303 1.00 40.28 82 GLU A O 1
ATOM 647 N N . ASP A 1 83 ? 43.878 1.840 3.957 1.00 43.31 83 ASP A N 1
ATOM 648 C CA . ASP A 1 83 ? 44.688 2.604 3.019 1.00 43.31 83 ASP A CA 1
ATOM 649 C C . ASP A 1 83 ? 44.284 2.201 1.598 1.00 43.31 83 ASP A C 1
ATOM 651 O O . ASP A 1 83 ? 44.734 1.194 1.043 1.00 43.31 83 ASP A O 1
ATOM 655 N N . PHE A 1 84 ? 43.411 3.000 0.988 1.00 44.38 84 PHE A N 1
ATOM 656 C CA . PHE A 1 84 ? 43.221 2.953 -0.447 1.00 44.38 84 PHE A CA 1
ATOM 657 C C . PHE A 1 84 ? 44.554 3.349 -1.088 1.00 44.38 84 PHE A C 1
ATOM 659 O O . PHE A 1 84 ? 45.028 4.467 -0.852 1.00 44.38 84 PHE A O 1
ATOM 666 N N . PRO A 1 85 ? 45.174 2.485 -1.914 1.00 58.91 85 PRO A N 1
ATOM 667 C CA . PRO A 1 85 ? 46.329 2.909 -2.679 1.00 58.91 85 PRO A CA 1
ATOM 668 C C . PRO A 1 85 ? 45.911 4.095 -3.560 1.00 58.91 85 PRO A C 1
ATOM 670 O O . PRO A 1 85 ? 44.790 4.105 -4.088 1.00 58.91 85 PRO A O 1
ATOM 673 N N . PRO A 1 86 ? 46.779 5.109 -3.721 1.00 60.38 86 PRO A N 1
ATOM 674 C CA . PRO A 1 86 ? 46.480 6.242 -4.578 1.00 60.38 86 PRO A CA 1
ATOM 675 C C . PRO A 1 86 ? 46.130 5.752 -5.989 1.00 60.38 86 PRO A C 1
ATOM 677 O O . PRO A 1 86 ? 46.610 4.696 -6.419 1.00 60.38 86 PRO A O 1
ATOM 680 N N . PRO A 1 87 ? 45.283 6.499 -6.717 1.00 48.94 87 PRO A N 1
ATOM 681 C CA . PRO A 1 87 ? 44.848 6.108 -8.045 1.00 48.94 87 PRO A CA 1
ATOM 682 C C . PRO A 1 87 ? 46.073 5.861 -8.922 1.00 48.94 87 PRO A C 1
ATOM 684 O O . PRO A 1 87 ? 46.942 6.724 -9.046 1.00 48.94 87 PRO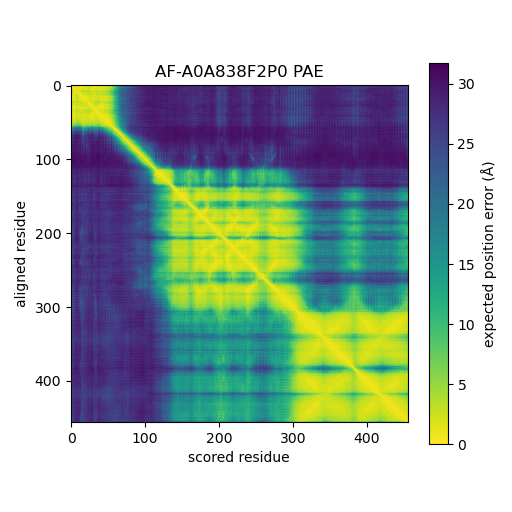 A O 1
ATOM 687 N N . ILE A 1 88 ? 46.119 4.664 -9.510 1.00 52.31 88 ILE A N 1
ATOM 688 C CA . ILE A 1 88 ? 47.092 4.290 -10.533 1.00 52.31 88 ILE A CA 1
ATOM 689 C C . ILE A 1 88 ? 47.076 5.414 -11.580 1.00 52.31 88 ILE A C 1
ATOM 691 O O . ILE A 1 88 ? 46.011 5.662 -12.161 1.00 52.31 88 ILE A O 1
ATOM 695 N N . PRO A 1 89 ? 48.195 6.128 -11.805 1.00 44.56 89 PRO A N 1
ATOM 696 C CA . PRO A 1 89 ? 48.253 7.115 -12.865 1.00 44.56 89 PRO A CA 1
ATOM 697 C C . PRO A 1 89 ? 47.959 6.388 -14.176 1.00 44.56 89 PRO A C 1
ATOM 699 O O . PRO A 1 89 ? 48.581 5.373 -14.496 1.00 44.56 89 PRO A O 1
ATOM 702 N N . GLY A 1 90 ? 46.937 6.863 -14.893 1.00 48.09 90 GLY A N 1
ATOM 703 C CA . GLY A 1 90 ? 46.633 6.367 -16.230 1.00 48.09 90 GLY A CA 1
ATOM 704 C C . GLY A 1 90 ? 47.879 6.468 -17.113 1.00 48.09 90 GLY A C 1
ATOM 705 O O . GLY A 1 90 ? 48.727 7.321 -16.847 1.00 48.09 90 GLY A O 1
ATOM 706 N N . PRO A 1 91 ? 48.017 5.610 -18.136 1.00 44.09 91 PRO A N 1
ATOM 707 C CA . PRO A 1 91 ? 49.192 5.624 -18.989 1.00 44.09 91 PRO A CA 1
ATOM 708 C C . PRO A 1 91 ? 49.389 7.025 -19.571 1.00 44.09 91 PRO A C 1
ATOM 710 O O . PRO A 1 91 ? 48.563 7.526 -20.340 1.00 44.09 91 PRO A O 1
ATOM 713 N N . GLU A 1 92 ? 50.490 7.648 -19.157 1.00 35.03 92 GLU A N 1
ATOM 714 C CA . GLU A 1 92 ? 51.138 8.739 -19.861 1.00 35.03 92 GLU A CA 1
ATOM 715 C C . GLU A 1 92 ? 51.335 8.273 -21.303 1.00 35.03 92 GLU A C 1
ATOM 717 O O . GLU A 1 92 ? 52.085 7.338 -21.582 1.00 35.03 92 GLU A O 1
ATOM 722 N N . TYR A 1 93 ? 50.608 8.889 -22.232 1.00 39.03 93 TYR A N 1
ATOM 723 C CA . TYR A 1 93 ? 50.958 8.787 -23.636 1.00 39.03 93 TYR A CA 1
ATOM 724 C C . TYR A 1 93 ? 52.236 9.600 -23.833 1.00 39.03 93 TYR A C 1
ATOM 726 O O . TYR A 1 93 ? 52.185 10.809 -24.067 1.00 39.03 93 TYR A O 1
ATOM 734 N N . GLU A 1 94 ? 53.377 8.920 -23.736 1.00 33.16 94 GLU A N 1
ATOM 735 C CA . GLU A 1 94 ? 54.624 9.357 -24.351 1.00 33.16 94 GLU A CA 1
ATOM 736 C C . GLU A 1 94 ? 54.347 9.634 -25.830 1.00 33.16 94 GLU A C 1
ATOM 738 O O . GLU A 1 94 ? 54.071 8.745 -26.639 1.00 33.16 94 GLU A O 1
ATOM 743 N N . ARG A 1 95 ? 54.372 10.916 -26.178 1.00 46.38 95 ARG A N 1
ATOM 744 C CA . ARG A 1 95 ? 54.377 11.376 -27.555 1.00 46.38 95 ARG A CA 1
ATOM 745 C C . ARG A 1 95 ? 55.828 11.637 -27.930 1.00 46.38 95 ARG A C 1
ATOM 747 O O . ARG A 1 95 ? 56.273 12.776 -27.891 1.00 46.38 95 ARG A O 1
ATOM 754 N N . GLU A 1 96 ? 56.539 10.589 -28.330 1.00 33.78 96 GLU A N 1
ATOM 755 C CA . GLU A 1 96 ? 57.800 10.729 -29.055 1.00 33.78 96 GLU A CA 1
ATOM 756 C C . GLU A 1 96 ? 57.711 10.050 -30.423 1.00 33.78 96 GLU A C 1
ATOM 758 O O . GLU A 1 96 ? 57.631 8.833 -30.561 1.00 33.78 96 GLU A O 1
ATOM 763 N N . SER A 1 97 ? 57.691 10.879 -31.464 1.00 33.81 97 SER A N 1
ATOM 764 C CA . SER A 1 97 ? 58.478 10.675 -32.686 1.00 33.81 97 SER A CA 1
ATOM 765 C C . SER A 1 97 ? 58.336 11.912 -33.574 1.00 33.81 97 SER A C 1
ATOM 767 O O . SER A 1 97 ? 57.671 11.908 -34.607 1.00 33.81 97 SER A O 1
ATOM 769 N N . GLU A 1 98 ? 58.995 13.005 -33.183 1.00 34.34 98 GLU A N 1
ATOM 770 C CA . GLU A 1 98 ? 59.455 13.967 -34.183 1.00 34.34 98 GLU A CA 1
ATOM 771 C C . GLU A 1 98 ? 60.635 13.330 -34.925 1.00 34.34 98 GLU A C 1
ATOM 773 O O . GLU A 1 98 ? 61.797 13.456 -34.543 1.00 34.34 98 GLU A O 1
ATOM 778 N N . ALA A 1 99 ? 60.324 12.601 -35.998 1.00 34.00 99 ALA A N 1
ATOM 779 C CA . ALA A 1 99 ? 61.297 12.338 -37.042 1.00 34.00 99 ALA A CA 1
ATOM 780 C C . ALA A 1 99 ? 61.491 13.638 -37.833 1.00 34.00 99 ALA A C 1
ATOM 782 O O . ALA A 1 99 ? 60.598 14.125 -38.528 1.00 34.00 99 ALA A O 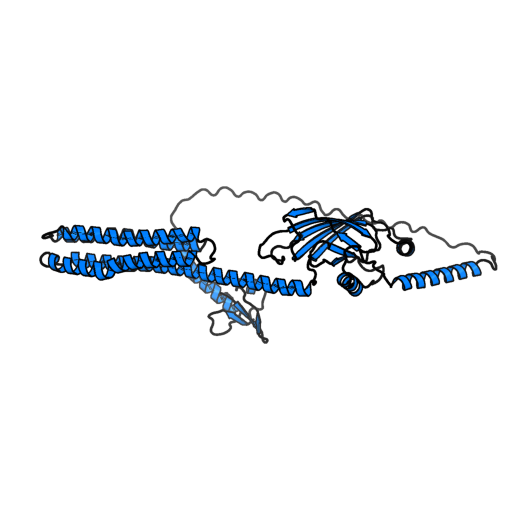1
ATOM 783 N N . SER A 1 100 ? 62.677 14.205 -37.677 1.00 35.25 100 SER A N 1
ATOM 784 C CA . SER A 1 100 ? 63.183 15.357 -38.403 1.00 35.25 100 SER A CA 1
ATOM 785 C C . SER A 1 100 ? 63.250 15.092 -39.912 1.00 35.25 100 SER A C 1
ATOM 787 O O . SER A 1 100 ? 63.718 14.048 -40.362 1.00 35.25 100 SER A O 1
ATOM 789 N N . PHE A 1 101 ? 62.848 16.080 -40.716 1.00 31.12 101 PHE A N 1
ATOM 790 C CA . PHE A 1 101 ? 63.285 16.193 -42.107 1.00 31.12 101 PHE A CA 1
ATOM 791 C C . PHE A 1 101 ? 63.888 17.578 -42.327 1.00 31.12 101 PHE A C 1
ATOM 793 O O . PHE A 1 101 ? 63.198 18.593 -42.401 1.00 31.12 101 PHE A O 1
ATOM 800 N N . VAL A 1 102 ? 65.217 17.594 -42.403 1.00 34.53 102 VAL A N 1
ATOM 801 C CA . VAL A 1 102 ? 66.029 18.728 -42.843 1.00 34.53 102 VAL A CA 1
ATOM 802 C C . VAL A 1 102 ? 65.862 18.868 -44.363 1.00 34.53 102 VAL A C 1
ATOM 804 O O . VAL A 1 102 ? 66.123 17.899 -45.080 1.00 34.53 102 VAL A O 1
ATOM 807 N N . PRO A 1 103 ? 65.457 20.033 -44.899 1.00 41.94 103 PRO A N 1
ATOM 808 C CA . PRO A 1 103 ? 65.411 20.247 -46.335 1.00 41.94 103 PRO A CA 1
ATOM 809 C C . PRO A 1 103 ? 66.796 20.695 -46.806 1.00 41.94 103 PRO A C 1
ATOM 811 O O . PRO A 1 103 ? 67.208 21.815 -46.530 1.00 41.94 103 PRO A O 1
ATOM 814 N N . ASN A 1 104 ? 67.520 19.839 -47.526 1.00 34.91 104 ASN A N 1
ATOM 815 C CA . ASN A 1 104 ? 68.729 20.244 -48.243 1.00 34.91 104 ASN A CA 1
ATOM 816 C C . ASN A 1 104 ? 68.796 19.553 -49.609 1.00 34.91 104 ASN A C 1
ATOM 818 O O . ASN A 1 104 ? 68.876 18.330 -49.688 1.00 34.91 104 ASN A O 1
ATOM 822 N N . GLY A 1 105 ? 68.819 20.356 -50.677 1.00 36.19 105 GLY A N 1
ATOM 823 C CA . GLY A 1 105 ? 69.241 19.930 -52.014 1.00 36.19 105 GLY A CA 1
ATOM 824 C C . GLY A 1 105 ? 68.284 20.340 -53.141 1.00 36.19 105 GLY A C 1
ATOM 825 O O . GLY A 1 105 ? 67.109 19.980 -53.097 1.00 36.19 105 GLY A O 1
ATOM 826 N N . PRO A 1 106 ? 68.752 21.074 -54.170 1.00 43.75 106 PRO A N 1
ATOM 827 C CA . PRO A 1 106 ? 67.905 21.574 -55.241 1.00 43.75 106 PRO A CA 1
ATOM 828 C C . PRO A 1 106 ? 67.563 20.443 -56.216 1.00 43.75 106 PRO A C 1
ATOM 830 O O . PRO A 1 106 ? 68.446 19.813 -56.795 1.00 43.75 106 PRO A O 1
ATOM 833 N N . ILE A 1 107 ? 66.269 20.207 -56.429 1.00 43.31 107 ILE A N 1
ATOM 834 C CA . ILE A 1 107 ? 65.802 19.302 -57.479 1.00 43.31 107 ILE A CA 1
ATOM 835 C C . ILE A 1 107 ? 65.889 20.050 -58.804 1.00 43.31 107 ILE A C 1
ATOM 837 O O . ILE A 1 107 ? 65.157 21.006 -59.077 1.00 43.31 107 ILE A O 1
ATOM 841 N N . SER A 1 108 ? 66.821 19.587 -59.626 1.00 42.81 108 SER A N 1
ATOM 842 C CA . SER A 1 108 ? 66.931 19.913 -61.031 1.00 42.81 108 SER A CA 1
ATOM 843 C C . SER A 1 108 ? 65.675 19.447 -61.775 1.00 42.81 108 SER A C 1
ATOM 845 O O . SER A 1 108 ? 65.232 18.306 -61.691 1.00 42.81 108 SER A O 1
ATOM 847 N N . THR A 1 109 ? 65.074 20.406 -62.472 1.00 46.88 109 THR A N 1
ATOM 848 C CA . THR A 1 109 ? 64.156 20.291 -63.612 1.00 46.88 109 THR A CA 1
ATOM 849 C C . THR A 1 109 ? 63.650 18.883 -63.982 1.00 46.88 109 THR A C 1
ATOM 851 O O . THR A 1 109 ? 64.146 18.277 -64.930 1.00 46.88 109 THR A O 1
ATOM 854 N N . LEU A 1 110 ? 62.557 18.429 -63.356 1.00 44.31 110 LEU A N 1
ATOM 855 C CA . LEU A 1 110 ? 61.677 17.406 -63.933 1.00 44.31 110 LEU A CA 1
ATOM 856 C C . LEU A 1 110 ? 60.454 18.109 -64.543 1.00 44.31 110 LEU A C 1
ATOM 858 O O . LEU A 1 110 ? 59.398 18.270 -63.929 1.00 44.31 110 LEU A O 1
ATOM 862 N N . LYS A 1 111 ? 60.641 18.633 -65.757 1.00 52.66 111 LYS A N 1
ATOM 863 C CA . LYS A 1 111 ? 59.606 19.349 -66.506 1.00 52.66 111 LYS A CA 1
ATOM 864 C C . LYS A 1 111 ? 58.577 18.351 -67.060 1.00 52.66 111 LYS A C 1
ATOM 866 O O . LYS A 1 111 ? 58.916 17.448 -67.811 1.00 52.66 111 LYS A O 1
ATOM 871 N N . ILE A 1 112 ? 57.308 18.597 -66.718 1.00 53.34 112 ILE A N 1
ATOM 872 C CA . ILE A 1 112 ? 56.104 18.167 -67.453 1.00 53.34 112 ILE A CA 1
ATOM 873 C C . ILE A 1 112 ? 55.807 16.651 -67.391 1.00 53.34 112 ILE A C 1
ATOM 875 O O .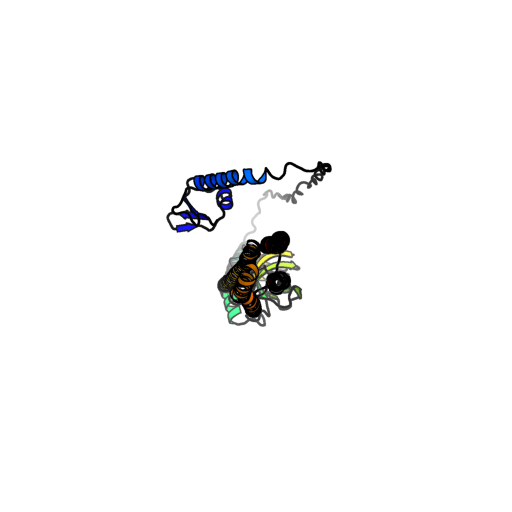 ILE A 1 112 ? 55.632 15.981 -68.401 1.00 53.34 112 ILE A O 1
ATOM 879 N N . ARG A 1 113 ? 55.666 16.099 -66.177 1.00 53.00 113 ARG A N 1
ATOM 880 C CA . ARG A 1 113 ? 54.833 14.892 -65.940 1.00 53.00 113 ARG A CA 1
ATOM 881 C C . ARG A 1 113 ? 54.063 14.892 -64.609 1.00 53.00 113 ARG A C 1
ATOM 883 O O . ARG A 1 113 ? 53.137 14.106 -64.451 1.00 53.00 113 ARG A O 1
ATOM 890 N N . HIS A 1 114 ? 54.365 15.806 -63.680 1.00 56.00 114 HIS A N 1
ATOM 891 C CA . HIS A 1 114 ? 53.682 15.901 -62.376 1.00 56.00 114 HIS A CA 1
ATOM 892 C C . HIS A 1 114 ? 52.464 16.833 -62.352 1.00 56.00 114 HIS A C 1
ATOM 894 O O . HIS A 1 114 ? 51.603 16.665 -61.495 1.00 56.00 114 HIS A O 1
ATOM 900 N N . GLY A 1 115 ? 52.330 17.755 -63.313 1.00 64.50 115 GLY A N 1
ATOM 901 C CA . GLY A 1 115 ? 51.130 18.594 -63.422 1.00 64.50 115 GLY A CA 1
ATOM 902 C C . GLY A 1 115 ? 49.866 17.759 -63.642 1.00 64.50 115 GLY A C 1
ATOM 903 O O . GLY A 1 115 ? 48.854 17.993 -62.994 1.00 64.50 115 GLY A O 1
ATOM 904 N N . LEU A 1 116 ? 49.956 16.712 -64.472 1.00 69.75 116 LEU A N 1
ATOM 905 C CA . LEU A 1 116 ? 48.838 15.796 -64.699 1.00 69.75 116 LEU A CA 1
ATOM 906 C C . LEU A 1 116 ? 48.514 14.975 -63.441 1.00 69.75 116 LEU A C 1
ATOM 908 O O . LEU A 1 116 ? 47.350 14.835 -63.096 1.00 69.75 116 LEU A O 1
ATOM 912 N N . ALA A 1 117 ? 49.527 14.488 -62.719 1.00 74.75 117 ALA A N 1
ATOM 913 C CA . ALA A 1 117 ? 49.329 13.732 -61.480 1.00 74.75 117 ALA A CA 1
ATOM 914 C C . ALA A 1 117 ? 48.686 14.582 -60.370 1.00 74.75 117 ALA A C 1
ATOM 916 O O . ALA A 1 117 ? 47.808 14.103 -59.658 1.00 74.75 117 ALA A O 1
ATOM 917 N N . LEU A 1 118 ? 49.073 15.855 -60.255 1.00 79.88 118 LEU A N 1
ATOM 918 C CA . LEU A 1 118 ? 48.525 16.778 -59.260 1.00 79.88 118 LEU A CA 1
ATOM 919 C C . LEU A 1 118 ? 47.093 17.210 -59.617 1.00 79.88 118 LEU A C 1
ATOM 921 O O . LEU A 1 118 ? 46.235 17.268 -58.742 1.00 79.88 118 LEU A O 1
ATOM 925 N N . VAL A 1 119 ? 46.800 17.414 -60.906 1.00 80.44 119 VAL A N 1
ATOM 926 C CA . VAL A 1 119 ? 45.430 17.645 -61.397 1.00 80.44 119 VAL A CA 1
ATOM 927 C C . VAL A 1 119 ? 44.552 16.412 -61.179 1.00 80.44 119 VAL A C 1
ATOM 929 O O . VAL A 1 119 ? 43.429 16.552 -60.705 1.00 80.44 119 VAL A O 1
ATOM 932 N N . VAL A 1 120 ? 45.058 15.203 -61.438 1.00 82.62 120 VAL A N 1
ATOM 933 C CA . VAL A 1 120 ? 44.335 13.953 -61.152 1.00 82.62 120 VAL A CA 1
ATOM 934 C C . VAL A 1 120 ? 44.080 13.806 -59.650 1.00 82.62 120 VAL A C 1
ATOM 936 O O . VAL A 1 120 ? 42.955 13.506 -59.269 1.00 82.62 120 VAL A O 1
ATOM 939 N N . LEU A 1 121 ? 45.057 14.094 -58.786 1.00 84.00 121 LEU A N 1
ATOM 940 C CA . LEU A 1 121 ? 44.866 14.084 -57.329 1.00 84.00 121 LEU A CA 1
ATOM 941 C C . LEU A 1 121 ? 43.834 15.116 -56.859 1.00 84.00 121 LEU A C 1
ATOM 943 O O . LEU A 1 121 ? 43.032 14.805 -55.984 1.00 84.00 121 LEU A O 1
ATOM 947 N N . LEU A 1 122 ? 43.804 16.315 -57.448 1.00 84.12 122 LEU A N 1
ATOM 948 C CA . LEU A 1 122 ? 42.800 17.334 -57.125 1.00 84.12 122 LEU A CA 1
ATOM 949 C C . LEU A 1 122 ? 41.402 16.952 -57.622 1.00 84.12 122 LEU A C 1
ATOM 951 O O . LEU A 1 122 ? 40.437 17.146 -56.889 1.00 84.12 122 LEU A O 1
ATOM 955 N N . ILE A 1 123 ? 41.278 16.374 -58.822 1.00 84.12 123 ILE A N 1
ATOM 956 C CA . ILE A 1 123 ? 39.996 15.881 -59.350 1.00 84.12 123 ILE A CA 1
ATOM 957 C C . ILE A 1 123 ? 39.492 14.718 -58.497 1.00 84.12 123 ILE A C 1
ATOM 959 O O . ILE A 1 123 ? 38.323 14.709 -58.117 1.00 84.12 123 ILE A O 1
ATOM 963 N N . VAL A 1 124 ? 40.363 13.769 -58.148 1.00 82.88 124 VAL A N 1
ATOM 964 C CA . VAL A 1 124 ? 40.025 12.642 -57.269 1.00 82.88 124 VAL A CA 1
ATOM 965 C C . VAL A 1 124 ? 39.662 13.147 -55.875 1.00 82.88 124 VAL A C 1
ATOM 967 O O . VAL A 1 124 ? 38.643 12.730 -55.342 1.00 82.88 124 VAL A O 1
ATOM 970 N N . GLY A 1 125 ? 40.417 14.090 -55.308 1.00 81.00 125 GLY A N 1
ATOM 971 C CA . GLY A 1 125 ? 40.139 14.680 -53.997 1.00 81.00 125 GLY A CA 1
ATOM 972 C C . GLY A 1 125 ? 38.838 15.485 -53.957 1.00 81.00 125 GLY A C 1
ATOM 973 O O . GLY A 1 125 ? 38.065 15.351 -53.011 1.00 81.00 125 GLY A O 1
ATOM 974 N N . PHE A 1 126 ? 38.549 16.280 -54.992 1.00 79.88 126 PHE A N 1
ATOM 975 C CA . PHE A 1 126 ? 37.290 17.021 -55.114 1.00 79.88 126 PHE A CA 1
ATOM 976 C C . PHE A 1 126 ? 36.103 16.077 -55.330 1.00 79.88 126 PHE A C 1
ATOM 978 O O . PHE A 1 126 ? 35.074 16.236 -54.680 1.00 79.88 126 PHE A O 1
ATOM 985 N N . SER A 1 127 ? 36.273 15.048 -56.166 1.00 79.12 127 SER A N 1
ATOM 986 C CA . SER A 1 127 ? 35.260 14.008 -56.379 1.00 79.12 127 SER A CA 1
ATOM 987 C C . SER A 1 127 ? 35.008 13.207 -55.102 1.00 79.12 127 SER A C 1
ATOM 989 O O . SER A 1 127 ? 33.855 12.951 -54.778 1.00 79.12 127 SER A O 1
ATOM 991 N N . LEU A 1 128 ? 36.051 12.879 -54.326 1.00 77.31 128 LEU A N 1
ATOM 992 C CA . LEU A 1 128 ? 35.904 12.262 -53.005 1.00 77.31 128 LEU A CA 1
ATOM 993 C C . LEU A 1 128 ? 35.165 13.191 -52.043 1.00 77.31 128 LEU A C 1
ATOM 995 O O . LEU A 1 128 ? 34.284 12.737 -51.326 1.00 77.31 128 LEU A O 1
ATOM 999 N N . LYS A 1 129 ? 35.496 14.486 -52.024 1.00 76.25 129 LYS A N 1
ATOM 1000 C CA . LYS A 1 129 ? 34.863 15.467 -51.136 1.00 76.25 129 LYS A CA 1
ATOM 1001 C C . LYS A 1 129 ? 33.375 15.647 -51.445 1.00 76.25 129 LYS A C 1
ATOM 1003 O O . LYS A 1 129 ? 32.568 15.645 -50.519 1.00 76.25 129 LYS A O 1
ATOM 1008 N N . GLU A 1 130 ? 33.007 15.782 -52.719 1.00 74.00 130 GLU A N 1
ATOM 1009 C CA . GLU A 1 130 ? 31.600 15.858 -53.133 1.00 74.00 130 GLU A CA 1
ATOM 1010 C C . GLU A 1 130 ? 30.876 14.525 -52.925 1.00 74.00 130 GLU A C 1
ATOM 1012 O O . GLU A 1 130 ? 29.739 14.507 -52.459 1.00 74.00 130 GLU A O 1
ATOM 1017 N N . TRP A 1 131 ? 31.541 13.391 -53.148 1.00 68.75 131 TRP A N 1
ATOM 1018 C CA . TRP A 1 131 ? 30.969 12.079 -52.849 1.00 68.75 131 TRP A CA 1
ATOM 1019 C C . TRP A 1 131 ? 30.706 11.890 -51.347 1.00 68.75 131 TRP A C 1
ATOM 1021 O O . TRP A 1 131 ? 29.610 11.478 -50.977 1.00 68.75 131 TRP A O 1
ATOM 1031 N N . VAL A 1 132 ? 31.643 12.280 -50.473 1.00 66.94 132 VAL A N 1
ATOM 1032 C CA . VAL A 1 132 ? 31.480 12.254 -49.006 1.00 66.94 132 VAL A CA 1
ATOM 1033 C C . VAL A 1 132 ? 30.353 13.184 -48.548 1.00 66.94 132 VAL A C 1
ATOM 1035 O O . VAL A 1 132 ? 29.563 12.786 -47.696 1.00 66.94 132 VAL A O 1
ATOM 1038 N N . LYS A 1 133 ? 30.212 14.377 -49.143 1.00 66.38 133 LYS A N 1
ATOM 1039 C CA . LYS A 1 133 ? 29.051 15.254 -48.903 1.00 66.38 133 LYS A CA 1
ATOM 1040 C C . LYS A 1 133 ? 27.737 14.633 -49.373 1.00 66.38 133 LYS A C 1
ATOM 1042 O O . LYS A 1 133 ? 26.721 14.756 -48.706 1.00 66.38 133 LYS A O 1
ATOM 1047 N N . THR A 1 134 ? 27.735 13.932 -50.505 1.00 59.84 134 THR A N 1
ATOM 1048 C CA . THR A 1 134 ? 26.521 13.286 -51.034 1.00 59.84 134 THR A CA 1
ATOM 1049 C C . THR A 1 134 ? 26.049 12.138 -50.125 1.00 59.84 134 THR A C 1
ATOM 1051 O O . THR A 1 134 ? 24.851 11.864 -50.049 1.00 59.84 134 THR A O 1
ATOM 1054 N N . GLN A 1 135 ? 26.969 11.517 -49.375 1.00 59.50 135 GLN A N 1
ATOM 1055 C CA . GLN A 1 135 ? 26.674 10.513 -48.342 1.00 59.50 135 GLN A CA 1
ATOM 1056 C C . GLN A 1 135 ? 26.079 11.107 -47.047 1.00 59.50 135 GLN A C 1
ATOM 1058 O O . GLN A 1 135 ? 25.719 10.346 -46.153 1.00 59.50 135 GLN A O 1
ATOM 1063 N N . GLU A 1 136 ? 25.882 12.433 -46.946 1.00 55.72 136 GLU A N 1
ATOM 1064 C CA . GLU A 1 136 ? 25.027 13.031 -45.900 1.00 55.72 136 GLU A CA 1
ATOM 1065 C C . GLU A 1 136 ? 23.578 12.511 -45.980 1.00 55.72 136 GLU A C 1
ATOM 1067 O O . GLU A 1 136 ? 22.855 12.522 -44.983 1.00 55.72 136 GLU A O 1
ATOM 1072 N N . LYS A 1 137 ? 23.152 11.989 -47.142 1.00 58.31 137 LYS A N 1
ATOM 1073 C CA . LYS A 1 137 ? 21.875 11.280 -47.300 1.00 58.31 137 LYS A CA 1
ATOM 1074 C C . LYS A 1 137 ? 22.002 9.828 -46.845 1.00 58.31 137 LYS A C 1
ATOM 1076 O O . LYS A 1 137 ? 22.077 8.897 -47.642 1.00 58.31 137 LYS A O 1
ATOM 1081 N N . PHE A 1 138 ? 22.018 9.662 -45.535 1.00 65.56 138 PHE A N 1
ATOM 1082 C CA . PHE A 1 138 ? 21.941 8.384 -44.846 1.00 65.56 138 PHE A CA 1
ATOM 1083 C C . PHE A 1 138 ? 20.640 7.642 -45.209 1.00 65.56 138 PHE A C 1
ATOM 1085 O O . PHE A 1 138 ? 19.549 8.179 -45.016 1.00 65.56 138 PHE A O 1
ATOM 1092 N N . SER A 1 139 ? 20.730 6.417 -45.739 1.00 70.06 139 SER A N 1
ATOM 1093 C CA . SER A 1 139 ? 19.553 5.596 -46.061 1.00 70.06 139 SER A CA 1
ATOM 1094 C C . SER A 1 139 ? 19.495 4.369 -45.157 1.00 70.06 139 SER A C 1
ATOM 1096 O O . SER A 1 139 ? 20.261 3.419 -45.325 1.00 70.06 139 SER A O 1
ATOM 1098 N N . ILE A 1 140 ? 18.558 4.375 -44.214 1.00 81.69 140 ILE A N 1
ATOM 1099 C CA . ILE A 1 140 ? 18.231 3.201 -43.405 1.00 81.69 140 ILE A CA 1
ATOM 1100 C C . ILE A 1 140 ? 17.349 2.272 -44.243 1.00 81.69 140 ILE A C 1
ATOM 1102 O O . ILE A 1 140 ? 16.369 2.713 -44.838 1.00 81.69 140 ILE A O 1
ATOM 1106 N N . SER A 1 141 ? 17.680 0.982 -44.298 1.00 84.00 141 SER A N 1
ATOM 1107 C CA . SER A 1 141 ? 16.802 -0.021 -44.917 1.00 84.00 141 SER A CA 1
ATOM 1108 C C . SER A 1 141 ? 15.777 -0.522 -43.901 1.00 84.00 141 SER A C 1
ATOM 1110 O O . SER A 1 141 ? 16.127 -0.780 -42.750 1.00 84.00 141 SER A O 1
ATOM 1112 N N . ARG A 1 142 ? 14.515 -0.691 -44.314 1.00 88.69 142 ARG A N 1
ATOM 1113 C CA . ARG A 1 142 ? 13.467 -1.229 -43.434 1.00 88.69 142 ARG A CA 1
ATOM 1114 C C . ARG A 1 142 ? 13.790 -2.677 -43.059 1.00 88.69 142 ARG A C 1
ATOM 1116 O O . ARG A 1 142 ? 13.835 -3.537 -43.937 1.00 88.69 142 ARG A O 1
ATOM 1123 N N . ALA A 1 143 ? 13.981 -2.939 -41.768 1.00 87.19 143 ALA A N 1
ATOM 1124 C CA . ALA A 1 143 ? 14.198 -4.287 -41.250 1.00 87.19 143 ALA A CA 1
ATOM 1125 C C . ALA A 1 143 ? 12.947 -5.171 -41.410 1.00 87.19 143 ALA A C 1
ATOM 1127 O O . ALA A 1 143 ? 11.820 -4.680 -41.549 1.00 87.19 143 ALA A O 1
ATOM 1128 N N . THR A 1 144 ? 13.138 -6.490 -41.392 1.00 83.19 144 THR A N 1
ATOM 1129 C CA . THR A 1 144 ? 12.028 -7.451 -41.467 1.00 83.19 144 THR A CA 1
ATOM 1130 C C . THR A 1 144 ? 11.161 -7.317 -40.210 1.00 83.19 144 THR A C 1
ATOM 1132 O O . THR A 1 144 ? 11.679 -7.135 -39.120 1.00 83.19 144 THR A O 1
ATOM 1135 N N . GLY A 1 145 ? 9.831 -7.333 -40.345 1.00 84.19 145 GLY A N 1
ATOM 1136 C CA . GLY A 1 145 ? 8.912 -7.175 -39.203 1.00 84.19 145 GLY A CA 1
ATOM 1137 C C . GLY A 1 145 ? 8.683 -5.732 -38.723 1.00 84.19 145 GLY A C 1
ATOM 1138 O O . GLY A 1 145 ? 7.786 -5.498 -37.917 1.00 84.19 145 GLY A O 1
ATOM 1139 N N . MET A 1 146 ? 9.414 -4.744 -39.250 1.00 91.12 146 MET A N 1
ATOM 1140 C CA . MET A 1 146 ? 9.187 -3.328 -38.946 1.00 91.12 146 MET A CA 1
ATOM 1141 C C . MET A 1 146 ? 7.998 -2.773 -39.745 1.00 91.12 146 MET A C 1
ATOM 1143 O O . MET A 1 146 ? 7.951 -2.884 -40.975 1.00 91.12 146 MET A O 1
ATOM 1147 N N . SER A 1 147 ? 7.040 -2.137 -39.062 1.00 92.12 147 SER A N 1
ATOM 1148 C CA . SER A 1 147 ? 5.893 -1.513 -39.730 1.00 92.12 147 SER A CA 1
ATOM 1149 C C . SER A 1 147 ? 6.319 -0.287 -40.561 1.00 92.12 147 SER A C 1
ATOM 1151 O O . SER A 1 147 ? 7.302 0.377 -40.218 1.00 92.12 147 SER A O 1
ATOM 1153 N N . PRO A 1 148 ? 5.591 0.059 -41.643 1.00 92.69 148 PRO A N 1
ATOM 1154 C CA . PRO A 1 148 ? 5.879 1.260 -42.432 1.00 92.69 148 PRO A CA 1
ATOM 1155 C C . PRO A 1 148 ? 5.864 2.548 -41.599 1.00 92.69 148 PRO A C 1
ATOM 1157 O O . PRO A 1 148 ? 6.718 3.406 -41.788 1.00 92.69 148 PRO A O 1
ATOM 1160 N N . GLU A 1 149 ? 4.932 2.657 -40.650 1.00 90.69 149 GLU A N 1
ATOM 1161 C CA . GLU A 1 149 ? 4.806 3.814 -39.756 1.00 90.69 149 GLU A CA 1
ATOM 1162 C C . GLU A 1 149 ? 6.018 3.958 -38.832 1.00 90.69 149 GLU A C 1
ATOM 1164 O O . GLU A 1 149 ? 6.557 5.053 -38.676 1.00 90.69 149 GLU A O 1
ATOM 1169 N N . LEU A 1 150 ? 6.480 2.849 -38.242 1.00 90.12 150 LEU A N 1
ATOM 1170 C CA . LEU A 1 150 ? 7.649 2.866 -37.371 1.00 90.12 150 LEU A CA 1
ATOM 1171 C C . LEU A 1 150 ? 8.924 3.169 -38.156 1.00 90.12 150 LEU A C 1
ATOM 1173 O O . LEU A 1 150 ? 9.767 3.925 -37.684 1.00 90.12 150 LEU A O 1
ATOM 1177 N N . PHE A 1 151 ? 9.041 2.617 -39.364 1.00 92.75 151 PHE A N 1
ATOM 1178 C CA . PHE A 1 151 ? 10.149 2.920 -40.259 1.00 92.75 151 PHE A CA 1
ATOM 1179 C C . PHE A 1 151 ? 10.183 4.404 -40.633 1.00 92.75 151 PHE A C 1
ATOM 1181 O O . PHE A 1 151 ? 11.233 5.028 -40.518 1.00 92.75 151 PHE A O 1
ATOM 1188 N N . GLN A 1 152 ? 9.040 4.988 -41.007 1.00 91.25 152 GLN A N 1
ATOM 1189 C CA . GLN A 1 152 ? 8.962 6.416 -41.312 1.00 91.25 152 GLN A CA 1
ATOM 1190 C C . GLN A 1 152 ? 9.352 7.264 -40.098 1.00 91.25 152 GLN A C 1
ATOM 1192 O O . GLN A 1 152 ? 10.162 8.175 -40.223 1.00 91.25 152 GLN A O 1
ATOM 1197 N N . LYS A 1 153 ? 8.868 6.897 -38.906 1.00 89.56 153 LYS A N 1
ATOM 1198 C CA . LYS A 1 153 ? 9.249 7.552 -37.650 1.00 89.56 153 LYS A CA 1
ATOM 1199 C C . LYS A 1 153 ? 10.759 7.497 -37.400 1.00 89.56 153 LYS A C 1
ATOM 1201 O O . LYS A 1 153 ? 11.337 8.505 -37.012 1.00 89.56 153 LYS A O 1
ATOM 1206 N N . ILE A 1 154 ? 11.397 6.347 -37.637 1.00 89.50 154 ILE A N 1
ATOM 1207 C CA . ILE A 1 154 ? 12.856 6.194 -37.526 1.00 89.50 154 ILE A CA 1
ATOM 1208 C C . ILE A 1 154 ? 13.573 7.130 -38.501 1.00 89.50 154 ILE A C 1
ATOM 1210 O O . ILE A 1 154 ? 14.523 7.795 -38.102 1.00 89.50 154 ILE A O 1
ATOM 1214 N N . VAL A 1 155 ? 13.122 7.194 -39.755 1.00 88.62 155 VAL A N 1
ATOM 1215 C CA . VAL A 1 155 ? 13.716 8.058 -40.786 1.00 88.62 155 VAL A CA 1
ATOM 1216 C C . VAL A 1 155 ? 13.565 9.541 -40.430 1.00 88.62 155 VAL A C 1
ATOM 1218 O O . VAL A 1 155 ? 14.527 10.292 -40.557 1.00 88.62 155 VAL A O 1
ATOM 1221 N N . ASP A 1 156 ? 12.398 9.960 -39.940 1.00 86.88 156 ASP A N 1
ATOM 1222 C CA . ASP A 1 156 ? 12.123 11.359 -39.585 1.00 86.88 156 ASP A CA 1
ATOM 1223 C C . ASP A 1 156 ? 12.932 11.821 -38.362 1.00 86.88 156 ASP A C 1
ATOM 1225 O O . ASP A 1 156 ? 13.424 12.953 -38.308 1.00 86.88 156 ASP A O 1
ATOM 1229 N N . ASP A 1 157 ? 13.090 10.928 -37.383 1.00 83.56 157 ASP A N 1
ATOM 1230 C CA . ASP A 1 157 ? 13.809 11.185 -36.137 1.00 83.56 157 ASP A CA 1
ATOM 1231 C C . ASP A 1 157 ? 15.338 11.148 -36.300 1.00 83.56 157 ASP A C 1
ATOM 1233 O O . ASP A 1 157 ? 16.059 11.626 -35.419 1.00 83.56 157 ASP A O 1
ATOM 1237 N N . PHE A 1 158 ? 15.846 10.558 -37.385 1.00 79.00 158 PHE A N 1
ATOM 1238 C CA . PHE A 1 158 ? 17.266 10.281 -37.557 1.00 79.00 158 PHE A CA 1
ATOM 1239 C C . PHE A 1 158 ? 17.902 11.188 -38.613 1.00 79.00 158 PHE A C 1
ATOM 1241 O O . PHE A 1 158 ? 17.785 10.970 -39.817 1.00 79.00 158 PHE A O 1
ATOM 1248 N N . LYS A 1 159 ? 18.639 12.202 -38.149 1.00 72.00 159 LYS A N 1
ATOM 1249 C CA . LYS A 1 159 ? 19.458 13.073 -39.000 1.00 72.00 159 LYS A CA 1
ATOM 1250 C C . LYS A 1 159 ? 20.933 12.784 -38.761 1.00 72.00 159 LYS A C 1
ATOM 1252 O O . LYS A 1 159 ? 21.385 12.711 -37.621 1.00 72.00 159 LYS A O 1
ATOM 1257 N N . PHE A 1 160 ? 21.680 12.591 -39.843 1.00 69.69 160 PHE A N 1
ATOM 1258 C CA . PHE A 1 160 ? 23.120 12.408 -39.757 1.00 69.69 160 PHE A CA 1
ATOM 1259 C C . PHE A 1 160 ? 23.802 13.762 -39.534 1.00 69.69 160 PHE A C 1
ATOM 1261 O O . PHE A 1 160 ? 23.874 14.584 -40.441 1.00 69.69 160 PHE A O 1
ATOM 1268 N N . ASP A 1 161 ? 24.325 13.978 -38.328 1.00 66.38 161 ASP A N 1
ATOM 1269 C CA . ASP A 1 161 ? 24.955 15.247 -37.932 1.00 66.38 161 ASP A CA 1
ATOM 1270 C C . ASP A 1 161 ? 26.473 15.311 -38.233 1.00 66.38 161 ASP A C 1
ATOM 1272 O O . ASP A 1 161 ? 27.163 16.239 -37.797 1.00 66.38 161 ASP A O 1
ATOM 1276 N N . GLY A 1 162 ? 27.009 14.327 -38.965 1.00 66.75 162 GLY A N 1
ATOM 1277 C CA . GLY A 1 162 ? 28.415 14.253 -39.376 1.00 66.75 162 GLY A CA 1
ATOM 1278 C C . GLY A 1 162 ? 29.263 13.227 -38.610 1.00 66.75 162 GLY A C 1
ATOM 1279 O O . GLY A 1 162 ? 28.952 12.829 -37.490 1.00 66.75 162 GLY A O 1
ATOM 1280 N N . TRP A 1 163 ? 30.386 12.828 -39.218 1.00 66.31 163 TRP A N 1
ATOM 1281 C CA . TRP A 1 163 ? 31.285 11.757 -38.749 1.00 66.31 163 TRP A CA 1
ATOM 1282 C C . TRP A 1 163 ? 31.969 12.033 -37.402 1.00 66.31 163 TRP A C 1
ATOM 1284 O O . TRP A 1 163 ? 32.325 11.102 -36.691 1.00 66.31 163 TRP A O 1
ATOM 1294 N N . ASN A 1 164 ? 32.119 13.307 -37.029 1.00 66.56 164 ASN A N 1
ATOM 1295 C CA . ASN A 1 164 ? 32.789 13.723 -35.790 1.00 66.56 164 ASN A CA 1
ATOM 1296 C C . ASN A 1 164 ? 31.829 13.858 -34.594 1.00 66.56 164 ASN A C 1
ATOM 1298 O O . ASN A 1 164 ? 32.228 14.322 -33.524 1.00 66.56 164 ASN A O 1
ATOM 1302 N N . LYS A 1 165 ? 30.541 13.541 -34.767 1.00 70.38 165 LYS A N 1
ATOM 1303 C CA . LYS A 1 165 ? 29.555 13.608 -33.684 1.00 70.38 165 LYS A CA 1
ATOM 1304 C C . LYS A 1 165 ? 29.594 12.333 -32.852 1.00 70.38 165 LYS A C 1
ATOM 1306 O O . LYS A 1 165 ? 29.906 11.256 -33.348 1.00 70.38 165 LYS A O 1
ATOM 1311 N N . ARG A 1 166 ? 29.265 12.463 -31.564 1.00 73.38 166 ARG A N 1
ATOM 1312 C CA . ARG A 1 166 ? 29.194 11.316 -30.651 1.00 73.38 166 ARG A CA 1
ATOM 1313 C C . ARG A 1 166 ? 28.178 10.300 -31.169 1.00 73.38 166 ARG A C 1
ATOM 1315 O O . ARG A 1 166 ? 27.101 10.685 -31.629 1.00 73.38 166 ARG A O 1
ATOM 1322 N N . ILE A 1 167 ? 28.523 9.019 -31.047 1.00 76.12 167 ILE A N 1
ATOM 1323 C CA . ILE A 1 167 ? 27.596 7.923 -31.317 1.00 76.12 167 ILE A CA 1
ATOM 1324 C C . ILE A 1 167 ? 26.394 8.104 -30.395 1.00 76.12 167 ILE A C 1
ATOM 1326 O O . ILE A 1 167 ? 26.545 8.173 -29.173 1.00 76.12 167 ILE A O 1
ATOM 1330 N N . PHE A 1 168 ? 25.209 8.201 -30.982 1.00 82.94 168 PHE A N 1
ATOM 1331 C CA . PHE A 1 168 ? 23.964 8.169 -30.233 1.00 82.94 168 PHE A CA 1
ATOM 1332 C C . PHE A 1 168 ? 23.215 6.886 -30.555 1.00 82.94 168 PHE A C 1
ATOM 1334 O O . PHE A 1 168 ? 23.427 6.257 -31.593 1.00 82.94 168 PHE A O 1
ATOM 1341 N N . PHE A 1 169 ? 22.346 6.506 -29.633 1.00 89.19 169 PHE A N 1
ATOM 1342 C CA . PHE A 1 169 ? 21.471 5.359 -29.754 1.00 89.19 169 PHE A CA 1
ATOM 1343 C C . PHE A 1 169 ? 20.055 5.819 -29.447 1.00 89.19 169 PHE A C 1
ATOM 1345 O O . PHE A 1 169 ? 19.853 6.637 -28.547 1.00 89.19 169 PHE A O 1
ATOM 1352 N N . LYS A 1 170 ? 19.088 5.314 -30.206 1.00 92.19 170 LYS A N 1
ATOM 1353 C CA . LYS A 1 170 ? 17.671 5.562 -29.965 1.00 92.19 170 LYS A CA 1
ATOM 1354 C C . LYS A 1 170 ? 16.874 4.290 -30.193 1.00 92.19 170 LYS A C 1
ATOM 1356 O O . LYS A 1 170 ? 17.028 3.623 -31.216 1.00 92.19 170 LYS A O 1
ATOM 1361 N N . GLU A 1 171 ? 16.053 3.955 -29.215 1.00 94.25 171 GLU A N 1
ATOM 1362 C CA . GLU A 1 171 ? 15.200 2.781 -29.205 1.00 94.25 171 GLU A CA 1
ATOM 1363 C C . GLU A 1 171 ? 13.860 3.039 -29.896 1.00 94.25 171 GLU A C 1
ATOM 1365 O O . GLU A 1 171 ? 13.266 4.116 -29.805 1.00 94.25 171 GLU A O 1
ATOM 1370 N N . TYR A 1 172 ? 13.354 1.999 -30.545 1.00 94.94 172 TYR A N 1
ATOM 1371 C CA . TYR A 1 172 ? 12.032 1.951 -31.140 1.00 94.94 172 TYR A CA 1
ATOM 1372 C C . TYR A 1 172 ? 11.428 0.586 -30.848 1.00 94.94 172 TYR A C 1
ATOM 1374 O O . TYR A 1 172 ? 12.093 -0.440 -30.978 1.00 94.94 172 TYR A O 1
ATOM 1382 N N . VAL A 1 173 ? 10.157 0.573 -30.461 1.00 95.19 173 VAL A N 1
ATOM 1383 C CA . VAL A 1 173 ? 9.429 -0.657 -30.145 1.00 95.19 173 VAL A CA 1
ATOM 1384 C C . VAL A 1 173 ? 8.056 -0.651 -30.817 1.00 95.19 173 VAL A C 1
ATOM 1386 O O . VAL A 1 173 ? 7.438 0.414 -30.931 1.00 95.19 173 VAL A O 1
ATOM 1389 N N . PRO A 1 174 ? 7.559 -1.811 -31.264 1.00 94.25 174 PRO A N 1
ATOM 1390 C CA . PRO A 1 174 ? 6.214 -1.960 -31.792 1.00 94.25 174 PRO A CA 1
ATOM 1391 C C . PRO A 1 174 ? 5.193 -2.044 -30.647 1.00 94.25 174 PRO A C 1
ATOM 1393 O O . PRO A 1 174 ? 5.544 -2.160 -29.471 1.00 94.25 174 PRO A O 1
ATOM 1396 N N . SER A 1 175 ? 3.902 -1.971 -30.976 1.00 91.50 175 SER A N 1
ATOM 1397 C CA . SER A 1 175 ? 2.821 -2.018 -29.979 1.00 91.50 175 SER A CA 1
ATOM 1398 C C . SER A 1 175 ? 2.747 -3.341 -29.213 1.00 91.50 175 SER A C 1
ATOM 1400 O O . SER A 1 175 ? 2.334 -3.349 -28.057 1.00 91.50 175 SER A O 1
ATOM 1402 N N . ASP A 1 176 ? 3.143 -4.442 -29.848 1.00 92.69 176 ASP A N 1
ATOM 1403 C CA . ASP A 1 176 ? 3.170 -5.798 -29.291 1.00 92.69 176 ASP A CA 1
ATOM 1404 C C . ASP A 1 176 ? 4.462 -6.114 -28.514 1.00 92.69 176 ASP A C 1
ATOM 1406 O O . ASP A 1 176 ? 4.551 -7.175 -27.902 1.00 9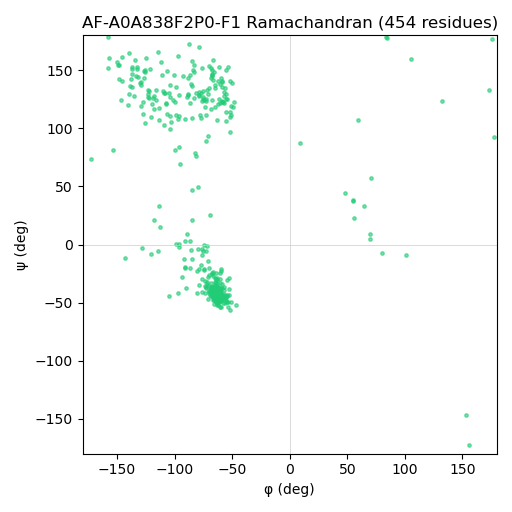2.69 176 ASP A O 1
ATOM 1410 N N . MET A 1 177 ? 5.447 -5.203 -28.505 1.00 93.88 177 MET A N 1
ATOM 1411 C CA . MET A 1 177 ? 6.754 -5.375 -27.848 1.00 93.88 177 MET A CA 1
ATOM 1412 C C . MET A 1 177 ? 7.525 -6.627 -28.298 1.00 93.88 177 MET A C 1
ATOM 1414 O O . MET A 1 177 ? 8.390 -7.112 -27.571 1.00 93.88 177 MET A O 1
ATOM 1418 N N . SER A 1 178 ? 7.227 -7.157 -29.488 1.00 94.44 178 SER A N 1
ATOM 1419 C CA . SER A 1 178 ? 7.874 -8.370 -30.005 1.00 94.44 178 SER A CA 1
ATOM 1420 C C . SER A 1 178 ? 9.339 -8.154 -30.376 1.00 94.44 178 SER A C 1
ATOM 1422 O O . SER A 1 178 ? 10.125 -9.096 -30.341 1.00 94.44 178 SER A O 1
ATOM 1424 N N . ASN A 1 179 ? 9.708 -6.916 -30.711 1.00 96.31 179 ASN A N 1
ATOM 1425 C CA . ASN A 1 179 ? 11.053 -6.539 -31.120 1.00 96.31 179 ASN A CA 1
ATOM 1426 C C . ASN A 1 179 ? 11.471 -5.220 -30.463 1.00 96.31 179 ASN A C 1
ATOM 1428 O O . ASN A 1 179 ? 10.636 -4.362 -30.175 1.00 96.31 179 ASN A O 1
ATOM 1432 N N . ILE A 1 180 ? 12.772 -5.029 -30.264 1.00 96.75 180 ILE A N 1
ATOM 1433 C CA . ILE A 1 180 ? 13.362 -3.726 -29.943 1.00 96.75 180 ILE A CA 1
ATOM 1434 C C . ILE A 1 180 ? 14.348 -3.394 -31.058 1.00 96.75 180 ILE A C 1
ATOM 1436 O O . ILE A 1 180 ? 15.296 -4.142 -31.290 1.00 96.75 180 ILE A O 1
ATOM 1440 N N . TRP A 1 181 ? 14.143 -2.272 -31.741 1.00 96.31 181 TRP A N 1
ATOM 1441 C CA . TRP A 1 181 ? 15.102 -1.749 -32.708 1.00 96.31 181 TRP A CA 1
ATOM 1442 C C . TRP A 1 181 ? 15.922 -0.651 -32.055 1.00 96.31 181 TRP A C 1
ATOM 1444 O O . TRP A 1 181 ? 15.379 0.344 -31.576 1.00 96.31 181 TRP A O 1
ATOM 1454 N N . LEU A 1 182 ? 17.237 -0.827 -32.053 1.00 95.19 182 LEU A N 1
ATOM 1455 C CA . LEU A 1 182 ? 18.178 0.178 -31.595 1.00 95.19 182 LEU A CA 1
ATOM 1456 C C . LEU A 1 182 ? 18.873 0.785 -32.810 1.00 95.19 182 LEU A C 1
ATOM 1458 O O . LEU A 1 182 ? 19.622 0.106 -33.510 1.00 95.19 182 LEU A O 1
ATOM 1462 N N . VAL A 1 183 ? 18.595 2.060 -33.065 1.00 93.19 183 VAL A N 1
ATOM 1463 C CA . VAL A 1 183 ? 19.147 2.807 -34.198 1.00 93.19 183 VAL A CA 1
ATOM 1464 C C . VAL A 1 183 ? 20.323 3.641 -33.714 1.00 93.19 183 VAL A C 1
ATOM 1466 O O . VAL A 1 183 ? 20.233 4.285 -32.667 1.00 93.19 183 VAL A O 1
ATOM 1469 N N . THR A 1 184 ? 21.425 3.641 -34.462 1.00 90.75 184 THR A N 1
ATOM 1470 C CA . THR A 1 184 ? 22.663 4.330 -34.078 1.00 90.75 184 THR A CA 1
ATOM 1471 C C . THR A 1 184 ? 23.312 5.093 -35.223 1.00 90.75 184 THR A C 1
ATOM 1473 O O . THR A 1 184 ? 23.215 4.705 -36.381 1.00 90.75 184 THR A O 1
ATOM 1476 N N . SER A 1 185 ? 24.037 6.167 -34.905 1.00 86.38 185 SER A N 1
ATOM 1477 C CA . SER A 1 185 ? 24.890 6.880 -35.870 1.00 86.38 185 SER A CA 1
ATOM 1478 C C . SER A 1 185 ? 26.202 6.176 -36.198 1.00 86.38 185 SER A C 1
ATOM 1480 O O . SER A 1 185 ? 26.925 6.633 -37.080 1.00 86.38 185 SER A O 1
ATOM 1482 N N . SER A 1 186 ? 26.510 5.052 -35.544 1.00 83.81 186 SER A N 1
ATOM 1483 C CA . SER A 1 186 ? 27.717 4.278 -35.840 1.00 83.81 186 SER A CA 1
ATOM 1484 C C . SER A 1 186 ? 27.621 3.555 -37.187 1.00 83.81 186 SER A C 1
ATOM 1486 O O . SER A 1 186 ? 26.664 2.823 -37.421 1.00 83.81 186 SER A O 1
ATOM 1488 N N . PHE A 1 187 ? 28.643 3.699 -38.042 1.00 83.69 187 PHE A N 1
ATOM 1489 C CA . PHE A 1 187 ? 28.833 2.924 -39.287 1.00 83.69 187 PHE A CA 1
ATOM 1490 C C . PHE A 1 187 ? 29.541 1.583 -39.053 1.00 83.69 187 PHE A C 1
ATOM 1492 O O . PHE A 1 187 ? 30.173 1.029 -39.960 1.00 83.69 187 PHE A O 1
ATOM 1499 N N . GLN A 1 188 ? 29.506 1.090 -37.820 1.00 87.69 188 GLN A N 1
ATOM 1500 C CA . GLN A 1 188 ? 30.128 -0.168 -37.455 1.00 87.69 188 GLN A CA 1
ATOM 1501 C C . GLN A 1 188 ? 29.129 -1.318 -37.562 1.00 87.69 188 GLN A C 1
ATOM 1503 O O . GLN A 1 188 ? 27.948 -1.190 -37.249 1.00 87.69 188 GLN A O 1
ATOM 1508 N N . ASN A 1 189 ? 29.656 -2.459 -37.970 1.00 93.00 189 ASN A N 1
ATOM 1509 C CA . ASN A 1 189 ? 29.047 -3.761 -37.886 1.00 93.00 189 ASN A CA 1
ATOM 1510 C C . ASN A 1 189 ? 29.618 -4.456 -36.650 1.00 93.00 189 ASN A C 1
ATOM 1512 O O . ASN A 1 189 ? 30.812 -4.749 -36.634 1.00 93.00 189 ASN A O 1
ATOM 1516 N N . CYS A 1 190 ? 28.804 -4.664 -35.619 1.00 95.12 190 CYS A N 1
ATOM 1517 C CA . CYS A 1 190 ? 29.248 -5.203 -34.332 1.00 95.12 190 CYS A CA 1
ATOM 1518 C C . CYS A 1 190 ? 28.318 -6.322 -33.865 1.00 95.12 190 CYS A C 1
ATOM 1520 O O . CYS A 1 190 ? 27.120 -6.301 -34.146 1.00 95.12 190 CYS A O 1
ATOM 1522 N N . GLN A 1 191 ? 28.838 -7.250 -33.066 1.00 97.31 191 GLN A N 1
ATOM 1523 C CA . GLN A 1 191 ? 28.001 -8.074 -32.196 1.00 97.31 191 GLN A CA 1
ATOM 1524 C C . GLN A 1 191 ? 27.631 -7.257 -30.964 1.00 97.31 191 GLN A C 1
ATOM 1526 O O . GLN A 1 191 ? 28.507 -6.659 -30.338 1.00 97.31 191 GLN A O 1
ATOM 1531 N N . VAL A 1 192 ? 26.344 -7.200 -30.639 1.00 97.12 192 VAL A N 1
ATOM 1532 C CA . VAL A 1 192 ? 25.818 -6.331 -29.590 1.00 97.12 192 VAL A CA 1
ATOM 1533 C C . VAL A 1 192 ? 24.990 -7.141 -28.606 1.00 97.12 192 VAL A C 1
ATOM 1535 O O . VAL A 1 192 ? 23.989 -7.747 -28.983 1.00 97.12 192 VAL A O 1
ATOM 1538 N N . ASP A 1 193 ? 25.390 -7.083 -27.342 1.00 98.19 193 ASP A N 1
ATOM 1539 C CA . ASP A 1 193 ? 24.675 -7.645 -26.203 1.00 98.19 193 ASP A CA 1
ATOM 1540 C C . ASP A 1 193 ? 24.079 -6.505 -25.374 1.00 98.19 193 ASP A C 1
ATOM 1542 O O . ASP A 1 193 ? 24.774 -5.553 -25.021 1.00 98.19 193 ASP A O 1
ATOM 1546 N N . ALA A 1 194 ? 22.796 -6.595 -25.046 1.00 98.19 194 ALA A N 1
ATOM 1547 C CA . ALA A 1 194 ? 22.068 -5.607 -24.265 1.00 98.19 194 ALA A CA 1
ATOM 1548 C C . ALA A 1 194 ? 21.452 -6.257 -23.021 1.00 98.19 194 ALA A C 1
ATOM 1550 O O . ALA A 1 194 ? 20.749 -7.264 -23.116 1.00 98.19 194 ALA A O 1
ATOM 1551 N N . LEU A 1 195 ? 21.680 -5.665 -21.850 1.00 98.50 195 LEU A N 1
ATOM 1552 C CA . LEU A 1 195 ? 20.989 -5.997 -20.606 1.00 98.50 195 LEU A CA 1
ATOM 1553 C C . LEU A 1 195 ? 20.021 -4.867 -20.261 1.00 98.50 195 LEU A C 1
ATOM 1555 O O . LEU A 1 195 ? 20.438 -3.731 -20.058 1.00 98.50 195 LEU A O 1
ATOM 1559 N N . PHE A 1 196 ? 18.739 -5.195 -20.144 1.00 98.44 196 PHE A N 1
ATOM 1560 C CA . PHE A 1 196 ? 17.684 -4.256 -19.783 1.00 98.44 196 PHE A CA 1
ATOM 1561 C C . PHE A 1 196 ? 17.247 -4.488 -18.342 1.00 98.44 196 PHE A C 1
ATOM 1563 O O . PHE A 1 196 ? 16.924 -5.613 -17.961 1.00 98.44 196 PHE A O 1
ATOM 1570 N N . THR A 1 197 ? 17.177 -3.418 -17.554 1.00 98.25 197 THR A N 1
ATOM 1571 C CA . THR A 1 197 ? 16.683 -3.438 -16.171 1.00 98.25 197 THR A CA 1
ATOM 1572 C C . THR A 1 197 ? 15.622 -2.362 -15.976 1.00 98.25 197 THR A C 1
ATOM 1574 O O . THR A 1 197 ? 15.895 -1.177 -16.137 1.00 98.25 197 THR A O 1
ATOM 1577 N N . SER A 1 198 ? 14.400 -2.753 -15.613 1.00 97.44 198 SER A N 1
ATOM 1578 C CA . SER A 1 198 ? 13.305 -1.806 -15.375 1.00 97.44 198 SER A CA 1
ATOM 1579 C C . SER A 1 198 ? 13.554 -0.925 -14.149 1.00 97.44 198 SER A C 1
ATOM 1581 O O . SER A 1 198 ? 13.964 -1.429 -13.098 1.00 97.44 198 SER A O 1
ATOM 1583 N N . PHE A 1 199 ? 13.176 0.351 -14.223 1.00 94.62 199 PHE A N 1
ATOM 1584 C CA . PHE A 1 199 ? 13.129 1.226 -13.050 1.00 94.62 199 PHE A CA 1
ATOM 1585 C C . PHE A 1 199 ? 11.887 0.940 -12.187 1.00 94.62 199 PHE A C 1
ATOM 1587 O O . PHE A 1 199 ? 10.756 0.925 -12.683 1.00 94.62 199 PHE A O 1
ATOM 1594 N N . LYS A 1 200 ? 12.083 0.766 -10.871 1.00 90.31 200 LYS A N 1
ATOM 1595 C CA . LYS A 1 200 ? 10.983 0.548 -9.914 1.00 90.31 200 LYS A CA 1
ATOM 1596 C C . LYS A 1 200 ? 9.983 1.712 -9.971 1.00 90.31 200 LYS A C 1
ATOM 1598 O O . LYS A 1 200 ? 10.380 2.875 -9.949 1.00 90.31 200 LYS A O 1
ATOM 1603 N N . GLY A 1 201 ? 8.689 1.397 -10.067 1.00 87.75 201 GLY A N 1
ATOM 1604 C CA . GLY A 1 201 ? 7.611 2.393 -10.147 1.00 87.75 201 GLY A CA 1
ATOM 1605 C C . GLY A 1 201 ? 7.555 3.187 -11.461 1.00 87.75 201 GLY A C 1
ATOM 1606 O O . GLY A 1 201 ? 6.812 4.163 -11.551 1.00 87.75 201 GLY A O 1
ATOM 1607 N N . LYS A 1 202 ? 8.338 2.802 -12.480 1.00 92.50 202 LYS A N 1
ATOM 1608 C CA . LYS A 1 202 ? 8.374 3.444 -13.808 1.00 92.50 202 LYS A CA 1
ATOM 1609 C C . LYS A 1 202 ? 7.943 2.501 -14.935 1.00 92.50 202 LYS A C 1
ATOM 1611 O O . LYS A 1 202 ? 8.268 2.730 -16.099 1.00 92.50 202 LYS A O 1
ATOM 1616 N N . LEU A 1 203 ? 7.203 1.454 -14.587 1.00 93.06 203 LEU A N 1
ATOM 1617 C CA . LEU A 1 203 ? 6.516 0.577 -15.526 1.00 93.06 203 LEU A CA 1
ATOM 1618 C C . LEU A 1 203 ? 5.035 0.952 -15.595 1.00 93.06 203 LEU A C 1
ATOM 1620 O O . LEU A 1 203 ? 4.431 1.312 -14.584 1.00 93.06 203 LEU A O 1
ATOM 1624 N N . LEU A 1 204 ? 4.427 0.813 -16.771 1.00 90.00 204 LEU A N 1
ATOM 1625 C CA . LEU A 1 204 ? 2.982 0.942 -16.975 1.00 90.00 204 LEU A CA 1
ATOM 1626 C C . LEU A 1 204 ? 2.256 -0.351 -16.562 1.00 90.00 204 LEU A C 1
ATOM 1628 O O . LEU A 1 204 ? 1.445 -0.895 -17.309 1.00 90.00 204 LEU A O 1
ATOM 1632 N N . ALA A 1 205 ? 2.570 -0.852 -15.369 1.00 84.81 205 ALA A N 1
ATOM 1633 C CA . ALA A 1 205 ? 1.941 -2.012 -14.755 1.00 84.81 205 ALA A CA 1
ATOM 1634 C C . ALA A 1 205 ? 1.325 -1.636 -13.405 1.00 84.81 205 ALA A C 1
ATOM 1636 O O . ALA A 1 205 ? 1.768 -0.717 -12.710 1.00 84.81 205 ALA A O 1
ATOM 1637 N N . VAL A 1 206 ? 0.264 -2.356 -13.037 1.00 67.44 206 VAL A N 1
ATOM 1638 C CA . VAL A 1 206 ? -0.409 -2.167 -11.747 1.00 67.44 206 VAL A CA 1
ATOM 1639 C C . VAL A 1 206 ? 0.508 -2.630 -10.607 1.00 67.44 206 VAL A C 1
ATOM 1641 O O . VAL A 1 206 ? 0.608 -1.931 -9.600 1.00 67.44 206 VAL A O 1
ATOM 1644 N N . GLY A 1 207 ? 1.250 -3.725 -10.807 1.00 69.38 207 GLY A N 1
ATOM 1645 C CA . GLY A 1 207 ? 2.228 -4.254 -9.853 1.00 69.38 207 GLY A CA 1
ATOM 1646 C C . GLY A 1 207 ? 3.615 -3.609 -9.941 1.00 69.38 207 GLY A C 1
ATOM 1647 O O . GLY A 1 207 ? 4.009 -3.075 -10.978 1.00 69.38 207 GLY A O 1
ATOM 1648 N N . ASP A 1 208 ? 4.368 -3.701 -8.845 1.00 68.06 208 ASP A N 1
ATOM 1649 C CA . ASP A 1 208 ? 5.782 -3.304 -8.746 1.00 68.06 208 ASP A CA 1
ATOM 1650 C C . ASP A 1 208 ? 6.709 -4.443 -9.212 1.00 68.06 208 ASP A C 1
ATOM 1652 O O . ASP A 1 208 ? 7.685 -4.811 -8.555 1.00 68.06 208 ASP A O 1
ATOM 1656 N N . GLU A 1 209 ? 6.382 -5.042 -10.355 1.00 83.38 209 GLU A N 1
ATOM 1657 C CA . GLU A 1 209 ? 7.176 -6.126 -10.925 1.00 83.38 209 GLU A CA 1
ATOM 1658 C C . GLU A 1 209 ? 8.482 -5.563 -11.485 1.00 83.38 209 GLU A C 1
ATOM 1660 O O . GLU A 1 209 ? 8.483 -4.671 -12.331 1.00 83.38 209 GLU A O 1
ATOM 1665 N N . ARG A 1 210 ? 9.620 -6.078 -11.016 1.00 92.50 210 ARG A N 1
ATOM 1666 C CA . ARG A 1 210 ? 10.910 -5.786 -11.642 1.00 92.50 210 ARG A CA 1
ATOM 1667 C C . ARG A 1 210 ? 11.076 -6.698 -12.852 1.00 92.50 210 ARG A C 1
ATOM 1669 O O . ARG A 1 210 ? 10.919 -7.908 -12.736 1.00 92.50 210 ARG A O 1
ATOM 1676 N N . VAL A 1 211 ? 11.433 -6.122 -13.992 1.00 96.56 211 VAL A N 1
ATOM 1677 C CA . VAL A 1 211 ? 11.695 -6.852 -15.231 1.00 96.56 211 VAL A CA 1
ATOM 1678 C C . VAL A 1 211 ? 13.155 -6.662 -15.616 1.00 96.56 211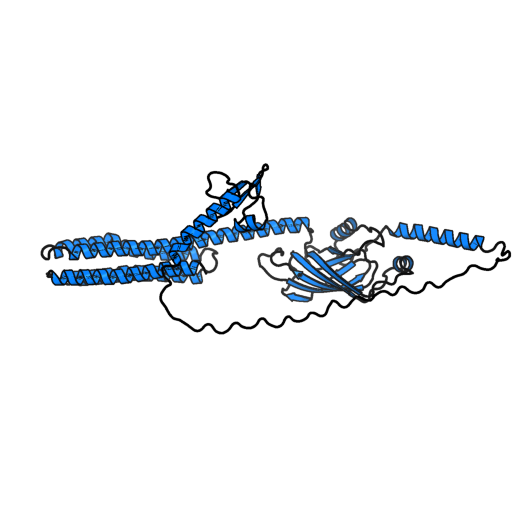 VAL A C 1
ATOM 1680 O O . VAL A 1 211 ? 13.622 -5.530 -15.770 1.00 96.56 211 VAL A O 1
ATOM 1683 N N . THR A 1 212 ? 13.864 -7.774 -15.790 1.00 97.94 212 THR A N 1
ATOM 1684 C CA . THR A 1 212 ? 15.258 -7.789 -16.237 1.00 97.94 212 THR A CA 1
ATOM 1685 C C . THR A 1 212 ? 15.434 -8.862 -17.298 1.00 97.94 212 THR A C 1
ATOM 1687 O O . THR A 1 212 ? 15.068 -10.015 -17.069 1.00 97.94 212 THR A O 1
ATOM 1690 N N . PHE A 1 213 ? 15.998 -8.498 -18.447 1.00 98.38 213 PHE A N 1
ATOM 1691 C CA . PHE A 1 213 ? 16.228 -9.427 -19.551 1.00 98.38 213 PHE A CA 1
ATOM 1692 C C . PHE A 1 213 ? 17.472 -9.065 -20.356 1.00 98.38 213 PHE A C 1
ATOM 1694 O O . PHE A 1 213 ? 17.891 -7.907 -20.393 1.00 98.38 213 PHE A O 1
ATOM 1701 N N . ARG A 1 214 ? 18.055 -10.073 -21.002 1.00 98.50 214 ARG A N 1
ATOM 1702 C CA . ARG A 1 214 ? 19.162 -9.926 -21.949 1.00 98.50 214 ARG A CA 1
ATOM 1703 C C . ARG A 1 214 ? 18.672 -10.128 -23.373 1.00 98.50 214 ARG A C 1
ATOM 1705 O O . ARG A 1 214 ? 17.737 -10.894 -23.603 1.00 98.50 214 ARG A O 1
ATOM 1712 N N . ALA A 1 215 ? 19.307 -9.448 -24.312 1.00 98.25 215 ALA A N 1
ATOM 1713 C CA . ALA A 1 215 ? 19.083 -9.639 -25.733 1.00 98.25 215 ALA A CA 1
ATOM 1714 C C . ALA A 1 215 ? 20.395 -9.439 -26.493 1.00 98.25 215 ALA A C 1
ATOM 1716 O O . ALA A 1 215 ? 21.157 -8.528 -26.179 1.00 98.25 215 ALA A O 1
ATOM 1717 N N . SER A 1 216 ? 20.630 -10.261 -27.508 1.00 98.00 216 SER A N 1
ATOM 1718 C CA . SER A 1 216 ? 21.852 -10.225 -28.313 1.00 98.00 216 SER A CA 1
ATOM 1719 C C . SER A 1 216 ? 21.501 -10.198 -29.791 1.00 98.00 216 SER A C 1
ATOM 1721 O O . SER A 1 216 ? 20.577 -10.888 -30.228 1.00 98.00 216 SER A O 1
ATOM 1723 N N . THR A 1 217 ? 22.218 -9.394 -30.571 1.00 97.25 217 THR A N 1
ATOM 1724 C CA . THR A 1 217 ? 21.999 -9.269 -32.016 1.00 97.25 217 THR A CA 1
ATOM 1725 C C . THR A 1 217 ? 23.245 -8.748 -32.732 1.00 97.25 217 THR A C 1
ATOM 1727 O O . THR A 1 217 ? 24.275 -8.475 -32.117 1.00 97.25 217 THR A O 1
ATOM 1730 N N . GLN A 1 218 ? 23.161 -8.617 -34.052 1.00 96.19 218 GLN A N 1
ATOM 1731 C CA . GLN A 1 218 ? 24.177 -7.962 -34.864 1.00 96.19 218 GLN A CA 1
ATOM 1732 C C . GLN A 1 218 ? 23.706 -6.550 -35.219 1.00 96.19 218 GLN A C 1
ATOM 1734 O O . GLN A 1 218 ? 22.635 -6.371 -35.797 1.00 96.19 218 GLN A O 1
ATOM 1739 N N . LEU A 1 219 ? 24.520 -5.549 -34.893 1.00 94.31 219 LEU A N 1
ATOM 1740 C CA . LEU A 1 219 ? 24.363 -4.200 -35.416 1.00 94.31 219 LEU A CA 1
ATOM 1741 C C . LEU A 1 219 ? 24.820 -4.199 -36.873 1.00 94.31 219 LEU A C 1
ATOM 1743 O O . LEU A 1 219 ? 25.982 -4.488 -37.146 1.00 94.31 219 LEU A O 1
ATOM 1747 N N . LYS A 1 220 ? 23.916 -3.876 -37.797 1.00 91.88 220 LYS A N 1
ATOM 1748 C CA . LYS A 1 220 ? 24.209 -3.760 -39.228 1.00 91.88 220 LYS A CA 1
ATOM 1749 C C . LYS A 1 220 ? 23.320 -2.697 -39.856 1.00 91.88 220 LYS A C 1
ATOM 1751 O O . LYS A 1 220 ? 22.150 -2.573 -39.511 1.00 91.88 220 LYS A O 1
ATOM 1756 N N . ASN A 1 221 ? 23.863 -1.939 -40.799 1.00 88.31 221 ASN A N 1
ATOM 1757 C CA . ASN A 1 221 ? 23.207 -0.822 -41.465 1.00 88.31 221 ASN A CA 1
ATOM 1758 C C . ASN A 1 221 ? 22.536 0.111 -40.449 1.00 88.31 221 ASN A C 1
ATOM 1760 O O . ASN A 1 221 ? 21.379 0.492 -40.630 1.00 88.31 221 ASN A O 1
ATOM 1764 N N . HIS A 1 222 ? 23.249 0.427 -39.362 1.00 89.69 222 HIS A N 1
ATOM 1765 C CA . HIS A 1 222 ? 22.800 1.339 -38.304 1.00 89.69 222 HIS A CA 1
ATOM 1766 C C . HIS A 1 222 ? 21.655 0.847 -37.417 1.00 89.69 222 HIS A C 1
ATOM 1768 O O . HIS A 1 222 ? 21.201 1.597 -36.553 1.00 89.69 222 HIS A O 1
ATOM 1774 N N . ILE A 1 223 ? 21.202 -0.396 -37.595 1.00 92.62 223 ILE A N 1
ATOM 1775 C CA . ILE A 1 223 ? 20.125 -0.990 -36.806 1.00 92.62 223 ILE A CA 1
ATOM 1776 C C . ILE A 1 223 ? 20.622 -2.266 -36.129 1.00 92.62 223 ILE A C 1
ATOM 1778 O O . ILE A 1 223 ? 21.209 -3.143 -36.760 1.00 92.62 223 ILE A O 1
ATOM 1782 N N . ALA A 1 224 ? 20.341 -2.379 -34.837 1.00 95.19 224 ALA A N 1
ATOM 1783 C CA . ALA A 1 224 ? 20.368 -3.630 -34.096 1.00 95.19 224 ALA A CA 1
ATOM 1784 C C . ALA A 1 224 ? 18.918 -4.051 -33.799 1.00 95.19 224 ALA A C 1
ATOM 1786 O O . ALA A 1 224 ? 18.162 -3.294 -33.188 1.00 95.19 224 ALA A O 1
ATOM 1787 N N . GLU A 1 225 ? 18.519 -5.235 -34.264 1.00 96.44 225 GLU A N 1
ATOM 1788 C CA . GLU A 1 225 ? 17.176 -5.793 -34.064 1.00 96.44 225 GLU A CA 1
ATOM 1789 C C . GLU A 1 225 ? 17.214 -6.883 -32.991 1.00 96.44 225 GLU A C 1
ATOM 1791 O O . GLU A 1 225 ? 17.767 -7.964 -33.204 1.00 96.44 225 GLU A O 1
ATOM 1796 N N . PHE A 1 226 ? 16.624 -6.606 -31.832 1.00 97.19 226 PHE A N 1
ATOM 1797 C CA . PHE A 1 226 ? 16.490 -7.563 -30.741 1.00 97.19 226 PHE A CA 1
ATOM 1798 C C . PHE A 1 226 ? 15.116 -8.233 -30.810 1.00 97.19 226 PHE A C 1
ATOM 1800 O O . PHE A 1 226 ? 14.106 -7.587 -30.545 1.00 97.19 226 PHE A O 1
ATOM 1807 N N . SER A 1 227 ? 15.091 -9.523 -31.144 1.00 96.12 227 SER A N 1
ATOM 1808 C CA . SER A 1 227 ? 13.864 -10.331 -31.286 1.00 96.12 227 SER A CA 1
ATOM 1809 C C . SER A 1 227 ? 13.808 -11.542 -30.346 1.00 96.12 227 SER A C 1
ATOM 1811 O O . SER A 1 227 ? 12.789 -12.224 -30.246 1.00 96.12 227 SER A O 1
ATOM 1813 N N . LYS A 1 228 ? 14.910 -11.833 -29.644 1.00 97.25 228 LYS A N 1
ATOM 1814 C CA . LYS A 1 228 ? 15.025 -12.918 -28.664 1.00 97.25 228 LYS A CA 1
ATOM 1815 C C . LYS A 1 228 ? 15.428 -12.336 -27.317 1.00 97.25 228 LYS A C 1
ATOM 1817 O O . LYS A 1 228 ? 16.430 -11.627 -27.231 1.00 97.25 228 LYS A O 1
ATOM 1822 N N . PHE A 1 229 ? 14.648 -12.655 -26.288 1.00 98.00 229 PHE A N 1
ATOM 1823 C CA . PHE A 1 229 ? 14.810 -12.109 -24.944 1.00 98.00 229 PHE A CA 1
ATOM 1824 C C . PHE A 1 229 ? 14.985 -13.234 -23.930 1.00 98.00 229 PHE A C 1
ATOM 1826 O O . PHE A 1 229 ? 14.153 -14.136 -23.833 1.00 98.00 229 PHE A O 1
ATOM 1833 N N . GLU A 1 230 ? 16.051 -13.152 -23.146 1.00 98.25 230 GLU A N 1
ATOM 1834 C CA . GLU A 1 230 ? 16.339 -14.068 -22.047 1.00 98.25 230 GLU A CA 1
ATOM 1835 C C . GLU A 1 230 ? 16.013 -13.371 -20.724 1.00 98.25 230 GLU A C 1
ATOM 1837 O O . GLU A 1 230 ? 16.780 -12.540 -20.229 1.00 98.25 230 GLU A O 1
ATOM 1842 N N . PHE A 1 231 ? 14.841 -13.666 -20.159 1.00 97.81 231 PHE A N 1
ATOM 1843 C CA . PHE A 1 231 ? 14.386 -13.048 -18.915 1.00 97.81 231 PHE A CA 1
ATOM 1844 C C . PHE A 1 231 ? 15.112 -13.632 -17.703 1.00 97.81 231 PHE A C 1
ATOM 1846 O O . PHE A 1 231 ? 15.086 -14.834 -17.458 1.00 97.81 231 PHE A O 1
ATOM 1853 N N . THR A 1 232 ? 15.726 -12.754 -16.912 1.00 97.56 232 THR A N 1
ATOM 1854 C CA . THR A 1 232 ? 16.248 -13.075 -15.575 1.00 97.56 232 THR A CA 1
ATOM 1855 C C . THR A 1 232 ? 15.184 -12.831 -14.503 1.00 97.56 232 THR A C 1
ATOM 1857 O O . THR A 1 232 ? 15.077 -13.582 -13.539 1.00 97.56 232 THR A O 1
ATOM 1860 N N . THR A 1 233 ? 14.379 -11.776 -14.663 1.00 96.19 233 THR A N 1
ATOM 1861 C CA . THR A 1 233 ? 13.232 -11.471 -13.794 1.00 96.19 233 THR A CA 1
ATOM 1862 C C . THR A 1 233 ? 12.049 -11.035 -14.652 1.00 96.19 233 THR A C 1
ATOM 1864 O O . THR A 1 233 ? 12.215 -10.231 -15.572 1.00 96.19 233 THR A O 1
ATOM 1867 N N . GLY A 1 234 ? 10.860 -11.551 -14.340 1.00 93.81 234 GLY A N 1
ATOM 1868 C CA . GLY A 1 234 ? 9.662 -11.391 -15.165 1.00 93.81 234 GLY A CA 1
ATOM 1869 C C . GLY A 1 234 ? 9.595 -12.414 -16.303 1.00 93.81 234 GLY A C 1
ATOM 1870 O O . GLY A 1 234 ? 10.478 -13.252 -16.454 1.00 93.81 234 GLY A O 1
ATOM 1871 N N . ASN A 1 235 ? 8.521 -12.369 -17.088 1.00 94.31 235 ASN A N 1
ATOM 1872 C CA . ASN A 1 235 ? 8.281 -13.300 -18.201 1.00 94.31 235 ASN A CA 1
ATOM 1873 C C . ASN A 1 235 ? 7.962 -12.604 -19.534 1.00 94.31 235 ASN A C 1
ATOM 1875 O O . ASN A 1 235 ? 7.752 -13.272 -20.543 1.00 94.31 235 ASN A O 1
ATOM 1879 N N . LYS A 1 236 ? 7.879 -11.273 -19.533 1.00 94.81 236 LYS A N 1
ATOM 1880 C CA . LYS A 1 236 ? 7.576 -10.453 -20.704 1.00 94.81 236 LYS A CA 1
ATOM 1881 C C . LYS A 1 236 ? 8.106 -9.039 -20.517 1.00 94.81 236 LYS A C 1
ATOM 1883 O O . LYS A 1 236 ? 8.320 -8.588 -19.392 1.00 94.81 236 LYS A O 1
ATOM 1888 N N . ILE A 1 237 ? 8.267 -8.324 -21.624 1.00 95.94 237 ILE A N 1
ATOM 1889 C CA . ILE A 1 237 ? 8.561 -6.891 -21.606 1.00 95.94 237 ILE A CA 1
ATOM 1890 C C . ILE A 1 237 ? 7.296 -6.153 -21.164 1.00 95.94 237 ILE A C 1
ATOM 1892 O O . ILE A 1 237 ? 6.199 -6.420 -21.658 1.00 95.94 237 ILE A O 1
ATOM 1896 N N . ILE A 1 238 ? 7.447 -5.225 -20.223 1.00 95.56 238 ILE A N 1
ATOM 1897 C CA . ILE A 1 238 ? 6.363 -4.366 -19.751 1.00 95.56 238 ILE A CA 1
ATOM 1898 C C . ILE A 1 238 ? 6.662 -2.952 -20.243 1.00 95.56 238 ILE A C 1
ATOM 1900 O O . ILE A 1 238 ? 7.783 -2.485 -20.065 1.00 95.56 238 ILE A O 1
ATOM 1904 N N . PRO A 1 239 ? 5.699 -2.229 -20.836 1.00 96.00 239 PRO A N 1
ATOM 1905 C CA . PRO A 1 239 ? 5.962 -0.871 -21.277 1.00 96.00 239 PRO A CA 1
ATOM 1906 C C . PRO A 1 239 ? 6.455 0.020 -20.131 1.00 96.00 239 PRO A C 1
ATOM 1908 O O . PRO A 1 239 ? 5.823 0.066 -19.074 1.00 96.00 239 PRO A O 1
ATOM 1911 N N . GLY A 1 240 ? 7.583 0.709 -20.303 1.00 96.44 240 GLY A N 1
ATOM 1912 C CA . GLY A 1 240 ? 8.264 1.309 -19.155 1.00 96.44 240 GLY A CA 1
ATOM 1913 C C . GLY A 1 240 ? 9.593 1.993 -19.438 1.00 96.44 240 GLY A C 1
ATOM 1914 O O . GLY A 1 240 ? 10.105 1.962 -20.556 1.00 96.44 240 GLY A O 1
ATOM 1915 N N . LEU A 1 241 ? 10.161 2.588 -18.387 1.00 96.38 241 LEU A N 1
ATOM 1916 C CA . LEU A 1 241 ? 11.530 3.101 -18.384 1.00 96.38 241 LEU A CA 1
ATOM 1917 C C . LEU A 1 241 ? 12.501 1.996 -17.953 1.00 96.38 241 LEU A C 1
ATOM 1919 O O . LEU A 1 241 ? 12.332 1.385 -16.892 1.00 96.38 241 LEU A O 1
ATOM 1923 N N . TYR A 1 242 ? 13.549 1.803 -18.745 1.00 97.62 242 TYR A N 1
ATOM 1924 C CA . TYR A 1 242 ? 14.594 0.812 -18.525 1.00 97.62 242 TYR A CA 1
ATOM 1925 C C . TYR A 1 242 ? 15.973 1.467 -18.532 1.00 97.62 242 TYR A C 1
ATOM 1927 O O . TYR A 1 242 ? 16.212 2.458 -19.221 1.00 97.62 242 TYR A O 1
ATOM 1935 N N . GLU A 1 243 ? 16.888 0.904 -17.756 1.00 98.00 243 GLU A N 1
ATOM 1936 C CA . GLU A 1 243 ? 18.323 1.080 -17.936 1.00 98.00 243 GLU A CA 1
ATOM 1937 C C . GLU A 1 243 ? 18.811 -0.011 -18.888 1.00 98.00 243 GLU A C 1
ATOM 1939 O O . GLU A 1 243 ? 18.509 -1.187 -18.681 1.00 98.00 243 GLU A O 1
ATOM 1944 N N . MET A 1 244 ? 19.508 0.389 -19.947 1.00 98.06 244 MET A N 1
ATOM 1945 C CA . MET A 1 244 ? 20.097 -0.503 -20.936 1.00 98.06 244 MET A CA 1
ATOM 1946 C C . MET A 1 244 ? 21.619 -0.415 -20.848 1.00 98.06 244 MET A C 1
ATOM 1948 O O . MET A 1 244 ? 22.197 0.639 -21.125 1.00 98.06 244 MET A O 1
ATOM 1952 N N . ASP A 1 245 ? 22.241 -1.542 -20.514 1.00 97.81 245 ASP A N 1
ATOM 1953 C CA . ASP A 1 245 ? 23.683 -1.754 -20.577 1.00 97.81 245 ASP A CA 1
ATOM 1954 C C . ASP A 1 245 ? 24.013 -2.464 -21.888 1.00 97.81 245 ASP A C 1
ATOM 1956 O O . ASP A 1 245 ? 23.691 -3.639 -22.067 1.00 97.81 245 ASP A O 1
ATOM 1960 N N . LEU A 1 246 ? 24.627 -1.735 -22.815 1.00 96.88 246 LEU A N 1
ATOM 1961 C CA . LEU A 1 246 ? 24.973 -2.197 -24.151 1.00 96.88 246 LEU A CA 1
ATOM 1962 C C . LEU A 1 246 ? 26.470 -2.499 -24.222 1.00 96.88 246 LEU A C 1
ATOM 1964 O O . LEU A 1 246 ? 27.298 -1.631 -23.937 1.00 96.88 246 LEU A O 1
ATOM 1968 N N . LYS A 1 247 ? 26.821 -3.704 -24.659 1.00 97.06 247 LYS A N 1
ATOM 1969 C CA . LYS A 1 247 ? 28.190 -4.136 -24.928 1.00 97.06 247 LYS A CA 1
ATOM 1970 C C . LYS A 1 247 ? 28.314 -4.493 -26.403 1.00 97.06 247 LYS A C 1
ATOM 1972 O O . LYS A 1 247 ? 27.677 -5.432 -26.867 1.00 97.06 247 LYS A O 1
ATOM 1977 N N . ALA A 1 248 ? 29.149 -3.760 -27.128 1.00 95.81 248 ALA A N 1
ATOM 1978 C CA . ALA A 1 248 ? 29.480 -4.050 -28.516 1.00 95.81 248 ALA A CA 1
ATOM 1979 C C . ALA A 1 248 ? 30.872 -4.684 -28.609 1.00 95.81 248 ALA A C 1
ATOM 1981 O O . ALA A 1 248 ? 31.807 -4.245 -27.938 1.00 95.81 248 ALA A O 1
ATOM 1982 N N . THR A 1 249 ? 31.009 -5.717 -29.436 1.00 96.12 249 THR A N 1
ATOM 1983 C CA . THR A 1 249 ? 32.257 -6.453 -29.680 1.00 96.12 249 THR A CA 1
ATOM 1984 C C . THR A 1 249 ? 32.398 -6.799 -31.160 1.00 96.12 249 THR A C 1
ATOM 1986 O O . THR A 1 249 ? 31.424 -6.735 -31.915 1.00 96.12 249 THR A O 1
ATOM 1989 N N . ASN A 1 250 ? 33.606 -7.185 -31.581 1.00 94.38 250 ASN A N 1
ATOM 1990 C CA . ASN A 1 250 ? 33.895 -7.619 -32.953 1.00 94.38 250 ASN A CA 1
ATOM 1991 C C . ASN A 1 250 ? 33.485 -6.579 -34.009 1.00 94.38 250 ASN A C 1
ATOM 1993 O O . ASN A 1 250 ? 32.955 -6.919 -35.065 1.00 94.38 250 ASN A O 1
ATOM 1997 N N . CYS A 1 251 ? 33.700 -5.302 -33.696 1.00 92.81 251 CYS A N 1
ATOM 1998 C CA . CYS A 1 251 ? 33.272 -4.194 -34.533 1.00 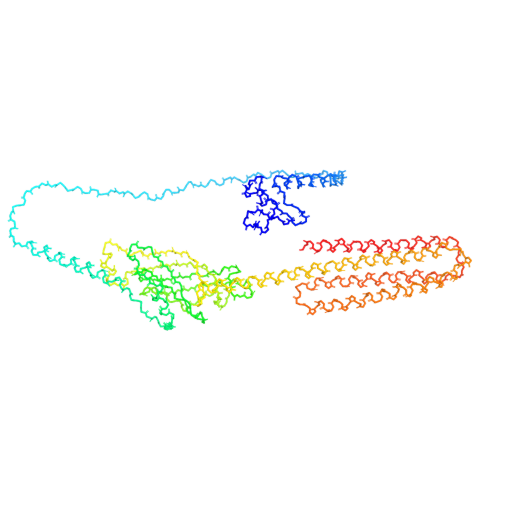92.81 251 CYS A CA 1
ATOM 1999 C C . CYS A 1 251 ? 34.161 -4.022 -35.776 1.00 92.81 251 CYS A C 1
ATOM 2001 O O . CYS A 1 251 ? 35.388 -3.969 -35.690 1.00 92.81 251 CYS A O 1
ATOM 2003 N N . ALA A 1 252 ? 33.530 -3.880 -36.940 1.00 90.81 252 ALA A N 1
ATOM 2004 C CA . ALA A 1 252 ? 34.177 -3.597 -38.220 1.00 90.81 252 ALA A CA 1
ATOM 2005 C C . ALA A 1 252 ? 33.422 -2.500 -38.981 1.00 90.81 252 ALA A C 1
ATOM 2007 O O . ALA A 1 252 ? 32.243 -2.288 -38.747 1.00 90.81 252 ALA A O 1
ATOM 2008 N N . TRP A 1 253 ? 34.050 -1.807 -39.930 1.00 86.62 253 TRP A N 1
ATOM 2009 C CA . TRP A 1 253 ? 33.327 -0.845 -40.773 1.00 86.62 253 TRP A CA 1
ATOM 2010 C C . TRP A 1 253 ? 32.334 -1.553 -41.709 1.00 86.62 253 TRP A C 1
ATOM 2012 O O . TRP A 1 253 ? 32.732 -2.416 -42.497 1.00 86.62 253 TRP A O 1
ATOM 2022 N N . ASP A 1 254 ? 31.060 -1.160 -41.650 1.00 82.38 254 ASP A N 1
ATOM 2023 C CA . ASP A 1 254 ? 29.952 -1.844 -42.332 1.00 82.38 254 ASP A CA 1
ATOM 2024 C C . ASP A 1 254 ? 29.857 -1.513 -43.833 1.00 82.38 254 ASP A C 1
ATOM 2026 O O . ASP A 1 254 ? 29.315 -2.284 -44.623 1.00 82.38 254 ASP A O 1
ATOM 2030 N N . SER A 1 255 ? 30.440 -0.389 -44.268 1.00 77.88 255 SER A N 1
ATOM 2031 C CA . SER A 1 255 ? 30.352 0.082 -45.654 1.00 77.88 255 SER A CA 1
ATOM 2032 C C . SER A 1 255 ? 31.709 0.499 -46.233 1.00 77.88 255 SER A C 1
ATOM 2034 O O . SER A 1 255 ? 32.610 0.941 -45.520 1.00 77.88 255 SER A O 1
ATOM 2036 N N . MET A 1 256 ? 31.868 0.370 -47.557 1.00 76.25 256 MET A N 1
ATOM 2037 C CA . MET A 1 256 ? 33.044 0.895 -48.267 1.00 76.25 256 MET A CA 1
ATOM 2038 C C . MET A 1 256 ? 33.244 2.401 -48.021 1.00 76.25 256 MET A C 1
ATOM 2040 O O . MET A 1 256 ? 34.364 2.776 -47.684 1.00 76.25 256 MET A O 1
ATOM 2044 N N . PRO A 1 257 ? 32.209 3.264 -48.099 1.00 73.00 257 PRO A N 1
ATOM 2045 C CA . PRO A 1 257 ? 32.340 4.669 -47.717 1.00 73.00 257 PRO A CA 1
ATOM 2046 C C . PRO A 1 257 ? 32.918 4.874 -46.315 1.00 73.00 257 PRO A C 1
ATOM 2048 O O . PRO A 1 257 ? 33.822 5.686 -46.160 1.00 73.00 257 PRO A O 1
ATOM 2051 N N . ALA A 1 258 ? 32.470 4.106 -45.315 1.00 75.25 258 ALA A N 1
ATOM 2052 C CA . ALA A 1 258 ? 33.000 4.207 -43.956 1.00 75.25 258 ALA A CA 1
ATOM 2053 C C . ALA A 1 258 ? 34.475 3.782 -43.871 1.00 75.25 258 ALA A C 1
ATOM 2055 O O . ALA A 1 258 ? 35.255 4.436 -43.180 1.00 75.25 258 ALA A O 1
ATOM 2056 N N . LYS A 1 259 ? 34.876 2.745 -44.622 1.00 79.00 259 LYS A N 1
ATOM 2057 C CA . LYS A 1 259 ? 36.279 2.303 -44.727 1.00 79.00 259 LYS A CA 1
ATOM 2058 C C . LYS A 1 259 ? 37.181 3.362 -45.365 1.00 79.00 259 LYS A C 1
ATOM 2060 O O . LYS A 1 259 ? 38.292 3.567 -44.895 1.00 79.00 259 LYS A O 1
ATOM 2065 N N . TRP A 1 260 ? 36.714 4.040 -46.415 1.00 75.00 260 TRP A N 1
ATOM 2066 C CA . TRP A 1 260 ? 37.480 5.093 -47.094 1.00 75.00 260 TRP A CA 1
ATOM 2067 C C . TRP A 1 260 ? 37.497 6.408 -46.307 1.00 75.00 260 TRP A C 1
ATOM 2069 O O . TRP A 1 260 ? 38.539 7.051 -46.216 1.00 75.00 260 TRP A O 1
ATOM 2079 N N . GLY A 1 261 ? 36.368 6.797 -45.708 1.00 70.88 261 GLY A N 1
ATOM 2080 C CA . GLY A 1 261 ? 36.253 8.004 -44.885 1.00 70.88 261 GLY A CA 1
ATOM 2081 C C . GLY A 1 261 ? 37.089 7.942 -43.607 1.00 70.88 261 GLY A C 1
ATOM 2082 O O . GLY A 1 261 ? 37.580 8.969 -43.150 1.00 70.88 261 GLY A O 1
ATOM 2083 N N . ASN A 1 262 ? 37.318 6.733 -43.086 1.00 73.50 262 ASN A N 1
ATOM 2084 C CA . ASN A 1 262 ? 38.143 6.472 -41.908 1.00 73.50 262 ASN A CA 1
ATOM 2085 C C . ASN A 1 262 ? 39.409 5.680 -42.261 1.00 73.50 262 ASN A C 1
ATOM 2087 O O . ASN A 1 262 ? 39.883 4.886 -41.459 1.00 73.50 262 ASN A O 1
ATOM 2091 N N . PHE A 1 263 ? 39.984 5.876 -43.452 1.00 73.69 263 PHE A N 1
ATOM 2092 C CA . PHE A 1 263 ? 41.145 5.094 -43.904 1.00 73.69 263 PHE A CA 1
ATOM 2093 C C . PHE A 1 263 ? 42.328 5.120 -42.916 1.00 73.69 263 PHE A C 1
ATOM 2095 O O . PHE A 1 263 ? 43.066 4.146 -42.801 1.00 73.69 263 PHE A O 1
ATOM 2102 N N . PHE A 1 264 ? 42.482 6.218 -42.168 1.00 73.25 264 PHE A N 1
ATOM 2103 C CA . PHE A 1 264 ? 43.535 6.396 -41.164 1.00 73.25 264 PHE A CA 1
ATOM 2104 C C . PHE A 1 264 ? 43.100 6.073 -39.722 1.00 73.25 264 PHE A C 1
ATOM 2106 O O . PHE A 1 264 ? 43.925 6.145 -38.817 1.00 73.25 264 PHE A O 1
ATOM 2113 N N . ALA A 1 265 ? 41.831 5.719 -39.494 1.00 74.12 265 ALA A N 1
ATOM 2114 C CA . ALA A 1 265 ? 41.281 5.395 -38.181 1.00 74.12 265 ALA A CA 1
ATOM 2115 C C . ALA A 1 265 ? 40.571 4.030 -38.219 1.00 74.12 265 ALA A C 1
ATOM 2117 O O . ALA A 1 265 ? 39.534 3.847 -38.861 1.00 74.12 265 ALA A O 1
ATOM 2118 N N . GLY A 1 266 ? 41.138 3.044 -37.520 1.00 71.25 266 GLY A N 1
ATOM 2119 C CA . GLY A 1 266 ? 40.466 1.760 -37.315 1.00 71.25 266 GLY A CA 1
ATOM 2120 C C . GLY A 1 266 ? 39.153 1.937 -36.537 1.00 71.25 266 GLY A C 1
ATOM 2121 O O . GLY A 1 266 ? 39.027 2.898 -35.777 1.00 71.25 266 GLY A O 1
ATOM 2122 N N . PRO A 1 267 ? 38.164 1.043 -36.711 1.00 78.31 267 PRO A N 1
ATOM 2123 C CA . PRO A 1 267 ? 36.983 1.060 -35.860 1.00 78.31 267 PRO A CA 1
ATOM 2124 C C . PRO A 1 267 ? 37.379 0.671 -34.430 1.00 78.31 267 PRO A C 1
ATOM 2126 O O . PRO A 1 267 ? 38.249 -0.184 -34.236 1.00 78.31 267 PRO A O 1
ATOM 2129 N N . ASP A 1 268 ? 36.707 1.247 -33.434 1.00 81.44 268 ASP A N 1
ATOM 2130 C CA . ASP A 1 268 ? 36.795 0.755 -32.058 1.00 81.44 268 ASP A CA 1
ATOM 2131 C C . ASP A 1 268 ? 36.431 -0.731 -32.035 1.00 81.44 268 ASP A C 1
ATOM 2133 O O . ASP A 1 268 ? 35.366 -1.103 -32.517 1.00 81.44 268 ASP A O 1
ATOM 2137 N N . GLN A 1 269 ? 37.297 -1.592 -31.492 1.00 85.94 269 GLN A N 1
ATOM 2138 C CA . GLN A 1 269 ? 37.068 -3.045 -31.508 1.00 85.94 269 GLN A CA 1
ATOM 2139 C C . GLN A 1 269 ? 35.929 -3.479 -30.571 1.00 85.94 269 GLN A C 1
ATOM 2141 O O . GLN A 1 269 ? 35.274 -4.499 -30.813 1.00 85.94 269 GLN A O 1
ATOM 2146 N N . ALA A 1 270 ? 35.701 -2.710 -29.504 1.00 90.12 270 ALA A N 1
ATOM 2147 C CA . ALA A 1 270 ? 34.640 -2.921 -28.532 1.00 90.12 270 ALA A CA 1
ATOM 2148 C C . ALA A 1 270 ? 34.318 -1.621 -27.784 1.00 90.12 270 ALA A C 1
ATOM 2150 O O . ALA A 1 270 ? 35.195 -0.783 -27.578 1.00 90.12 270 ALA A O 1
ATOM 2151 N N . TYR A 1 271 ? 33.077 -1.485 -27.322 1.00 90.25 271 TYR A N 1
ATOM 2152 C CA . TYR A 1 271 ? 32.674 -0.410 -26.415 1.00 90.25 271 TYR A CA 1
ATOM 2153 C C . TYR A 1 271 ? 31.530 -0.853 -25.502 1.00 90.25 271 TYR A C 1
ATOM 2155 O O . TYR A 1 271 ? 30.778 -1.781 -25.808 1.00 90.25 271 TYR A O 1
ATOM 2163 N N . ILE A 1 272 ? 31.403 -0.170 -24.364 1.00 91.94 272 ILE A N 1
ATOM 2164 C CA . ILE A 1 272 ? 30.311 -0.354 -23.408 1.00 91.94 272 ILE A CA 1
ATOM 2165 C C . ILE A 1 272 ? 29.628 0.995 -23.216 1.00 91.94 272 ILE A C 1
ATOM 2167 O O . ILE A 1 272 ? 30.295 2.009 -23.016 1.00 91.94 272 ILE A O 1
ATOM 2171 N N . THR A 1 273 ? 28.301 1.013 -23.269 1.00 93.50 273 THR A N 1
ATOM 2172 C CA . THR A 1 273 ? 27.512 2.213 -22.997 1.00 93.50 273 THR A CA 1
ATOM 2173 C C . THR A 1 273 ? 26.299 1.877 -22.142 1.00 93.50 273 THR A C 1
ATOM 2175 O O . THR A 1 273 ? 25.688 0.823 -22.296 1.00 93.50 273 THR A O 1
ATOM 2178 N N . ARG A 1 274 ? 25.963 2.782 -21.225 1.00 95.44 274 ARG A N 1
ATOM 2179 C CA . ARG A 1 274 ? 24.800 2.689 -20.342 1.00 95.44 274 ARG A CA 1
ATOM 2180 C C . ARG A 1 274 ? 23.878 3.855 -20.642 1.00 95.44 274 ARG A C 1
ATOM 2182 O O . ARG A 1 274 ? 24.314 5.007 -20.621 1.00 95.44 274 ARG A O 1
ATOM 2189 N N . MET A 1 275 ? 22.606 3.577 -20.896 1.00 95.31 275 MET A N 1
ATOM 2190 C CA . MET A 1 275 ? 21.623 4.617 -21.198 1.00 95.31 275 MET A CA 1
ATOM 2191 C C . MET A 1 275 ? 20.239 4.285 -20.654 1.00 95.31 275 MET A C 1
ATOM 2193 O O . MET A 1 275 ? 19.926 3.138 -20.349 1.00 95.31 275 MET A O 1
ATOM 2197 N N . LYS A 1 276 ? 19.395 5.311 -20.535 1.00 96.25 276 LYS A N 1
ATOM 2198 C CA . LYS A 1 276 ? 17.987 5.150 -20.169 1.00 96.25 276 LYS A CA 1
ATOM 2199 C C . LYS A 1 276 ? 17.148 5.120 -21.435 1.00 96.25 276 LYS A C 1
ATOM 2201 O O . LYS A 1 276 ? 17.264 6.033 -22.246 1.00 96.25 276 LYS A O 1
ATOM 2206 N N . VAL A 1 277 ? 16.302 4.108 -21.557 1.00 96.25 277 VAL A N 1
ATOM 2207 C CA . VAL A 1 277 ? 15.447 3.880 -22.724 1.00 96.25 277 VAL A CA 1
ATOM 2208 C C . VAL A 1 277 ? 13.994 3.739 -22.293 1.00 96.25 277 VAL A C 1
ATOM 2210 O O . VAL A 1 277 ? 13.692 3.180 -21.234 1.00 96.25 277 VAL A O 1
ATOM 2213 N N . VAL A 1 278 ? 13.080 4.256 -23.104 1.00 96.56 278 VAL A N 1
ATOM 2214 C CA . VAL A 1 278 ? 11.638 4.131 -22.914 1.00 96.56 278 VAL A CA 1
ATOM 2215 C C . VAL A 1 278 ? 11.113 3.082 -23.881 1.00 96.56 278 VAL A C 1
ATOM 2217 O O . VAL A 1 278 ? 10.930 3.326 -25.072 1.00 96.56 278 VAL A O 1
ATOM 2220 N N . LEU A 1 279 ? 10.788 1.910 -23.347 1.00 96.56 279 LEU A N 1
ATOM 2221 C CA . LEU A 1 279 ? 10.137 0.855 -24.112 1.00 96.56 279 LEU A CA 1
ATOM 2222 C C . LEU A 1 279 ? 8.631 1.148 -24.162 1.00 96.56 279 LEU A C 1
ATOM 2224 O O . LEU A 1 279 ? 7.840 0.598 -23.399 1.00 96.56 279 LEU A O 1
ATOM 2228 N N . TYR A 1 280 ? 8.232 2.080 -25.033 1.00 96.25 280 TYR A N 1
ATOM 2229 C CA . TYR A 1 280 ? 6.830 2.404 -25.303 1.00 96.25 280 TYR A CA 1
ATOM 2230 C C . TYR A 1 280 ? 6.612 2.815 -26.763 1.00 96.25 280 TYR A C 1
ATOM 2232 O O . TYR A 1 280 ? 7.209 3.777 -27.242 1.00 96.25 280 TYR A O 1
ATOM 2240 N N . HIS A 1 281 ? 5.702 2.129 -27.460 1.00 93.31 281 HIS A N 1
ATOM 2241 C CA . HIS A 1 281 ? 5.510 2.287 -28.910 1.00 93.31 281 HIS A CA 1
ATOM 2242 C C . HIS A 1 281 ? 5.157 3.718 -29.345 1.00 93.31 281 HIS A C 1
ATOM 2244 O O . HIS A 1 281 ? 5.608 4.201 -30.387 1.00 93.31 281 HIS A O 1
ATOM 2250 N N . LYS A 1 282 ? 4.414 4.452 -28.512 1.00 91.06 282 LYS A N 1
ATOM 2251 C CA . LYS A 1 282 ? 4.018 5.836 -28.812 1.00 91.06 282 LYS A CA 1
ATOM 2252 C C . LYS A 1 282 ? 5.050 6.881 -28.380 1.00 91.06 282 LYS A C 1
ATOM 2254 O O . LYS A 1 282 ? 4.868 8.072 -28.608 1.00 91.06 282 LYS A O 1
ATOM 2259 N N . GLY A 1 283 ? 6.187 6.437 -27.846 1.00 88.44 283 GLY A N 1
ATOM 2260 C CA . GLY A 1 283 ? 7.328 7.277 -27.502 1.00 88.44 283 GLY A CA 1
ATOM 2261 C C . GLY A 1 283 ? 7.240 7.949 -26.132 1.00 88.44 283 GLY A C 1
ATOM 2262 O O . GLY A 1 283 ? 6.267 7.827 -25.389 1.00 88.44 283 GLY A O 1
ATOM 2263 N N . ASN A 1 284 ? 8.302 8.682 -25.803 1.00 89.31 284 ASN A N 1
ATOM 2264 C CA . ASN A 1 284 ? 8.563 9.202 -24.462 1.00 89.31 284 ASN A CA 1
ATOM 2265 C C . ASN A 1 284 ? 7.489 10.186 -23.945 1.00 89.31 284 ASN A C 1
ATOM 2267 O O . ASN A 1 284 ? 7.106 10.134 -22.780 1.00 89.31 284 ASN A O 1
ATOM 2271 N N . VAL A 1 285 ? 6.960 11.067 -24.803 1.00 89.75 285 VAL A N 1
ATOM 2272 C CA . VAL A 1 285 ? 5.984 12.098 -24.387 1.00 89.75 285 VAL A CA 1
ATOM 2273 C C . VAL A 1 285 ? 4.682 11.469 -23.883 1.00 89.75 285 VAL A C 1
ATOM 2275 O O . VAL A 1 285 ? 4.205 11.789 -22.790 1.00 89.75 285 VAL A O 1
ATOM 2278 N N . GLU A 1 286 ? 4.114 10.538 -24.652 1.00 92.44 286 GLU A N 1
ATOM 2279 C CA . GLU A 1 286 ? 2.879 9.864 -24.252 1.00 92.44 286 GLU A CA 1
ATOM 2280 C C . GLU A 1 286 ? 3.118 8.896 -23.089 1.00 92.44 286 GLU A C 1
ATOM 2282 O O . GLU A 1 286 ? 2.288 8.826 -22.182 1.00 92.44 286 GLU A O 1
ATOM 2287 N N . PHE A 1 287 ? 4.275 8.223 -23.059 1.00 94.06 287 PHE A N 1
ATOM 2288 C CA . PHE A 1 287 ? 4.686 7.404 -21.920 1.00 94.06 287 PHE A CA 1
ATOM 2289 C C . PHE A 1 287 ? 4.644 8.197 -20.608 1.00 94.06 287 PHE A C 1
ATOM 2291 O O . PHE A 1 287 ? 3.954 7.782 -19.677 1.00 94.06 287 PHE A O 1
ATOM 2298 N N . ASN A 1 288 ? 5.305 9.359 -20.547 1.00 91.38 288 ASN A N 1
ATOM 2299 C CA . ASN A 1 288 ? 5.330 10.187 -19.336 1.00 91.38 288 ASN A CA 1
ATOM 2300 C C . ASN A 1 288 ? 3.924 10.655 -18.939 1.00 91.38 288 ASN A C 1
ATOM 2302 O O . ASN A 1 288 ? 3.563 10.609 -17.768 1.00 91.38 288 ASN A O 1
ATOM 2306 N N . THR A 1 289 ? 3.088 11.009 -19.919 1.00 93.69 289 THR A N 1
ATOM 2307 C CA . THR A 1 289 ? 1.696 11.417 -19.671 1.00 93.69 289 THR A CA 1
ATOM 2308 C C . THR A 1 289 ? 0.872 10.297 -19.023 1.00 93.69 289 THR A C 1
ATOM 2310 O O . THR A 1 289 ? 0.078 10.546 -18.113 1.00 93.69 289 THR A O 1
ATOM 2313 N N . ILE A 1 290 ? 1.027 9.055 -19.489 1.00 91.75 290 ILE A N 1
ATOM 2314 C CA . ILE A 1 290 ? 0.314 7.896 -18.930 1.00 91.75 290 ILE A CA 1
ATOM 2315 C C . ILE A 1 290 ? 0.897 7.513 -17.571 1.00 91.75 290 ILE A C 1
ATOM 2317 O O . ILE A 1 290 ? 0.138 7.239 -16.638 1.00 91.75 290 ILE A O 1
ATOM 2321 N N . LEU A 1 291 ? 2.222 7.533 -17.441 1.00 91.00 291 LEU A N 1
ATOM 2322 C CA . LEU A 1 291 ? 2.913 7.247 -16.193 1.00 91.00 291 LEU A CA 1
ATOM 2323 C C . LEU A 1 291 ? 2.464 8.208 -15.085 1.00 91.00 291 LEU A C 1
ATOM 2325 O O . LEU A 1 291 ? 2.105 7.755 -14.001 1.00 91.00 291 LEU A O 1
ATOM 2329 N N . ASP A 1 292 ? 2.380 9.508 -15.369 1.00 89.19 292 ASP A N 1
ATOM 2330 C CA . ASP A 1 292 ? 1.905 10.509 -14.411 1.00 89.19 292 ASP A CA 1
ATOM 2331 C C . ASP A 1 292 ? 0.458 10.254 -13.975 1.00 89.19 292 ASP A C 1
ATOM 2333 O O . ASP A 1 292 ? 0.126 10.384 -12.794 1.00 89.19 292 ASP A O 1
ATOM 2337 N N . LYS A 1 293 ? -0.420 9.851 -14.904 1.00 88.94 293 LYS A N 1
ATOM 2338 C CA . LYS A 1 293 ? -1.804 9.470 -14.576 1.00 88.94 293 LYS A CA 1
ATOM 2339 C C . LYS A 1 293 ? -1.852 8.240 -13.668 1.00 88.94 293 LYS A C 1
ATOM 2341 O O . LYS A 1 293 ? -2.625 8.230 -12.710 1.00 88.94 293 LYS A O 1
ATOM 2346 N N . LEU A 1 294 ? -1.033 7.224 -13.941 1.00 87.19 294 LEU A N 1
ATOM 2347 C CA . LEU A 1 294 ? -0.946 6.020 -13.110 1.00 87.19 294 LEU A CA 1
ATOM 2348 C C . LEU A 1 294 ? -0.399 6.329 -11.715 1.00 87.19 294 LEU A C 1
ATOM 2350 O O . LEU A 1 294 ? -0.982 5.876 -10.733 1.00 87.19 294 LEU A O 1
ATOM 2354 N N . ILE A 1 295 ? 0.662 7.133 -11.618 1.00 85.81 295 ILE A N 1
ATOM 2355 C CA . ILE A 1 295 ? 1.240 7.563 -10.338 1.00 85.81 295 ILE A CA 1
ATOM 2356 C C . ILE A 1 295 ? 0.200 8.337 -9.523 1.00 85.81 295 ILE A C 1
ATOM 2358 O O . ILE A 1 295 ? -0.018 8.017 -8.357 1.00 85.81 295 ILE A O 1
ATOM 2362 N N . LYS A 1 296 ? -0.511 9.295 -10.137 1.00 85.12 296 LYS A N 1
ATOM 2363 C CA . LYS A 1 296 ? -1.592 10.038 -9.468 1.00 85.12 296 LYS A CA 1
ATOM 2364 C C . LYS A 1 296 ? -2.699 9.114 -8.963 1.00 85.12 296 LYS A C 1
ATOM 2366 O O . LYS A 1 296 ? -3.153 9.280 -7.836 1.00 85.12 296 LYS A O 1
ATOM 2371 N N . LYS A 1 297 ? -3.114 8.127 -9.764 1.00 84.00 297 LYS A N 1
ATOM 2372 C CA . LYS A 1 297 ? -4.136 7.151 -9.358 1.00 84.00 297 LYS A CA 1
ATOM 2373 C C . LYS A 1 297 ? -3.659 6.269 -8.199 1.00 84.00 297 LYS A C 1
ATOM 2375 O O . LYS A 1 297 ? -4.421 6.073 -7.258 1.00 84.00 297 LYS A O 1
ATOM 2380 N N . LYS A 1 298 ? -2.413 5.776 -8.241 1.00 80.38 298 LYS A N 1
ATOM 2381 C CA . LYS A 1 298 ? -1.801 5.013 -7.136 1.00 80.38 298 LYS A CA 1
ATOM 2382 C C . LYS A 1 298 ? -1.772 5.848 -5.851 1.00 80.38 298 LYS A C 1
ATOM 2384 O O . LYS A 1 298 ? -2.269 5.391 -4.832 1.00 80.38 298 LYS A O 1
ATOM 2389 N N . MET A 1 299 ? -1.321 7.100 -5.936 1.00 79.81 299 MET A N 1
ATOM 2390 C CA . MET A 1 299 ? -1.279 8.025 -4.799 1.00 79.81 299 MET A CA 1
ATOM 2391 C C . MET A 1 299 ? -2.675 8.320 -4.226 1.00 79.81 299 MET A C 1
ATOM 2393 O O . MET A 1 299 ? -2.849 8.356 -3.014 1.00 79.81 299 MET A O 1
ATOM 2397 N N . GLN A 1 300 ? -3.693 8.508 -5.071 1.00 79.19 300 GLN A N 1
ATOM 2398 C CA . GLN A 1 300 ? -5.071 8.718 -4.610 1.00 79.19 300 GLN A CA 1
ATOM 2399 C C . GLN A 1 300 ? -5.643 7.495 -3.887 1.00 79.19 300 GLN A C 1
ATOM 2401 O O . GLN A 1 300 ? -6.323 7.655 -2.876 1.00 79.19 300 GLN A O 1
ATOM 2406 N N . LEU A 1 301 ? -5.378 6.289 -4.398 1.00 79.44 301 LEU A N 1
ATOM 2407 C CA . LEU A 1 301 ? -5.782 5.046 -3.739 1.00 79.44 301 LEU A CA 1
ATOM 2408 C C . LEU A 1 301 ? -5.066 4.877 -2.400 1.00 79.44 301 LEU A C 1
ATOM 2410 O O . LEU A 1 301 ? -5.709 4.551 -1.411 1.00 79.44 301 LEU A O 1
ATOM 2414 N N . GLU A 1 302 ? -3.769 5.169 -2.350 1.00 76.44 302 GLU A N 1
ATOM 2415 C CA . GLU A 1 302 ? -2.979 5.106 -1.122 1.00 76.44 302 GLU A CA 1
ATOM 2416 C C . GLU A 1 302 ? -3.488 6.096 -0.068 1.00 76.44 302 GLU A C 1
ATOM 2418 O O . GLU A 1 302 ? -3.745 5.695 1.061 1.00 76.44 302 GLU A O 1
ATOM 2423 N N . ILE A 1 303 ? -3.762 7.351 -0.445 1.00 74.50 303 ILE A N 1
ATOM 2424 C CA . ILE A 1 303 ? -4.361 8.352 0.455 1.00 74.50 303 ILE A CA 1
ATOM 2425 C C . ILE A 1 303 ? -5.747 7.908 0.932 1.00 74.50 303 ILE A C 1
ATOM 2427 O O . ILE A 1 303 ? -6.080 8.059 2.106 1.00 74.50 303 ILE A O 1
ATOM 2431 N N . LYS A 1 304 ? -6.582 7.366 0.036 1.00 77.25 304 LYS A N 1
ATOM 2432 C CA . LYS A 1 304 ? -7.915 6.876 0.407 1.00 77.25 304 LYS A CA 1
ATOM 2433 C C . LYS A 1 304 ? -7.812 5.729 1.413 1.00 77.25 304 LYS A C 1
ATOM 2435 O O . LYS A 1 304 ? -8.529 5.751 2.410 1.00 77.25 304 LYS A O 1
ATOM 2440 N N . ASN A 1 305 ? -6.907 4.784 1.177 1.00 76.75 305 ASN A N 1
ATOM 2441 C CA . ASN A 1 305 ? -6.675 3.648 2.063 1.00 76.75 305 ASN A CA 1
ATOM 2442 C C . ASN A 1 305 ? -6.116 4.102 3.417 1.00 76.75 305 ASN A C 1
ATOM 2444 O O . ASN A 1 305 ? -6.625 3.665 4.443 1.00 76.75 305 ASN A O 1
ATOM 2448 N N . GLN A 1 306 ? -5.158 5.036 3.432 1.00 77.75 306 GLN A N 1
ATOM 2449 C CA . GLN A 1 306 ? -4.625 5.639 4.660 1.00 77.75 306 GLN A CA 1
ATOM 2450 C C . GLN A 1 306 ? -5.723 6.330 5.474 1.00 77.75 306 GLN A C 1
ATOM 2452 O O . GLN A 1 306 ? -5.831 6.115 6.676 1.00 77.75 306 GLN A O 1
ATOM 2457 N N . ASN A 1 307 ? -6.584 7.116 4.824 1.00 81.12 307 ASN A N 1
ATOM 2458 C CA . ASN A 1 307 ? -7.694 7.781 5.507 1.00 81.12 307 ASN A CA 1
ATOM 2459 C C . ASN A 1 307 ? -8.705 6.774 6.074 1.00 81.12 307 ASN A C 1
ATOM 2461 O O . ASN A 1 307 ? -9.210 6.964 7.176 1.00 81.12 307 ASN A O 1
ATOM 2465 N N . GLN A 1 308 ? -9.013 5.703 5.340 1.00 79.81 308 GLN A N 1
ATOM 2466 C CA . GLN A 1 308 ? -9.910 4.649 5.824 1.00 79.81 308 GLN A CA 1
ATOM 2467 C C . GLN A 1 308 ? -9.298 3.857 6.985 1.00 79.81 308 GLN A C 1
ATOM 2469 O O . GLN A 1 308 ? -10.007 3.487 7.917 1.00 79.81 308 GLN A O 1
ATOM 2474 N N . GLU A 1 309 ? -7.990 3.622 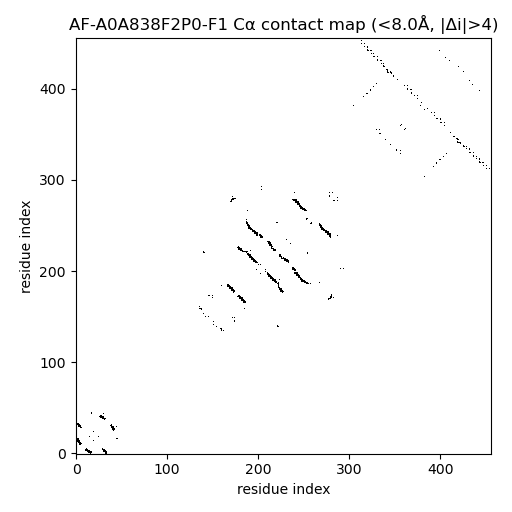6.952 1.00 82.56 309 GLU A N 1
ATOM 2475 C CA . GLU A 1 309 ? -7.256 2.983 8.038 1.00 82.56 309 GLU A CA 1
ATOM 2476 C C . GLU A 1 309 ? -7.215 3.851 9.296 1.00 82.56 309 GLU A C 1
ATOM 2478 O O . GLU A 1 309 ? -7.480 3.363 10.391 1.00 82.56 309 GLU A O 1
ATOM 2483 N N . GLU A 1 310 ? -6.977 5.148 9.143 1.00 85.75 310 GLU A N 1
ATOM 2484 C CA . GLU A 1 310 ? -7.028 6.104 10.246 1.00 85.75 310 GLU A CA 1
ATOM 2485 C C . GLU A 1 310 ? -8.417 6.143 10.901 1.00 85.75 310 GLU A C 1
ATOM 2487 O O . GLU A 1 310 ? -8.536 6.057 12.125 1.00 85.75 310 GLU A O 1
ATOM 2492 N N . LEU A 1 311 ? -9.480 6.203 10.091 1.00 85.31 311 LEU A N 1
ATOM 2493 C CA . LEU A 1 311 ? -10.861 6.161 10.583 1.00 85.31 311 LEU A CA 1
ATOM 2494 C C . LEU A 1 311 ? -11.171 4.855 11.324 1.00 85.31 311 LEU A C 1
ATOM 2496 O O . LEU A 1 311 ? -11.854 4.877 12.346 1.00 85.31 311 LEU A O 1
ATOM 2500 N N . PHE A 1 312 ? -10.643 3.727 10.845 1.00 88.44 312 PHE A N 1
ATOM 2501 C CA . PHE A 1 312 ? -10.791 2.434 11.508 1.00 88.44 312 PHE A CA 1
ATOM 2502 C C . PHE A 1 312 ? -10.192 2.440 12.922 1.00 88.44 312 PHE A C 1
ATOM 2504 O O . PHE A 1 312 ? -10.840 1.993 13.871 1.00 88.44 312 PHE A O 1
ATOM 2511 N N . TRP A 1 313 ? -8.978 2.971 13.083 1.00 90.38 313 TRP A N 1
ATOM 2512 C CA . TRP A 1 313 ? -8.323 3.035 14.390 1.00 90.38 313 TRP A CA 1
ATOM 2513 C C . TRP A 1 313 ? -9.046 3.966 15.367 1.00 90.38 313 TRP A C 1
ATOM 2515 O O . TRP A 1 313 ? -9.212 3.623 16.539 1.00 90.38 313 TRP A O 1
ATOM 2525 N N . GLN A 1 314 ? -9.522 5.116 14.885 1.00 89.94 314 GLN A N 1
ATOM 2526 C CA . GLN A 1 314 ? -10.307 6.050 15.694 1.00 89.94 314 GLN A CA 1
ATOM 2527 C C . GLN A 1 314 ? -11.621 5.422 16.180 1.00 89.94 314 GLN A C 1
ATOM 2529 O O . GLN A 1 314 ? -11.965 5.549 17.355 1.00 89.94 314 GLN A O 1
ATOM 2534 N N . ASP A 1 315 ? -12.326 4.702 15.305 1.00 91.12 315 ASP A N 1
ATOM 2535 C CA . ASP A 1 315 ? -13.569 4.002 15.643 1.00 91.12 315 ASP A CA 1
ATOM 2536 C C . ASP A 1 315 ? -13.350 2.926 16.723 1.00 91.12 315 ASP A C 1
ATOM 2538 O O . ASP A 1 315 ? -14.086 2.859 17.710 1.00 91.12 315 ASP A O 1
ATOM 2542 N N . LEU A 1 316 ? -12.284 2.127 16.609 1.00 93.12 316 LEU A N 1
ATOM 2543 C CA . LEU A 1 316 ? -11.921 1.153 17.642 1.00 93.12 316 LEU A CA 1
ATOM 2544 C C . LEU A 1 316 ? -11.638 1.809 19.002 1.00 93.12 316 LEU A C 1
ATOM 2546 O O . LEU A 1 316 ? -12.116 1.330 20.034 1.00 93.12 316 LEU A O 1
ATOM 2550 N N . GLN A 1 317 ? -10.881 2.909 19.018 1.00 94.25 317 GLN A N 1
ATOM 2551 C CA . GLN A 1 317 ? -10.592 3.650 20.245 1.00 94.25 317 GLN A CA 1
ATOM 2552 C C . GLN A 1 317 ? -11.883 4.165 20.896 1.00 94.25 317 GLN A C 1
ATOM 2554 O O . GLN A 1 317 ? -12.085 3.976 22.099 1.00 94.25 317 GLN A O 1
ATOM 2559 N N . GLN A 1 318 ? -12.790 4.748 20.106 1.00 94.00 318 GLN A N 1
ATOM 2560 C CA . GLN A 1 318 ? -14.094 5.218 20.584 1.00 94.00 318 GLN A CA 1
ATOM 2561 C C . GLN A 1 318 ? -14.944 4.077 21.155 1.00 94.00 318 GLN A C 1
ATOM 2563 O O . GLN A 1 318 ? -15.611 4.249 22.179 1.00 94.00 318 GLN A O 1
ATOM 2568 N N . LYS A 1 319 ? -14.894 2.887 20.550 1.00 96.06 319 LYS A N 1
ATOM 2569 C CA . LYS A 1 319 ? -15.601 1.696 21.041 1.00 96.06 319 LYS A CA 1
ATOM 2570 C C . LYS A 1 319 ? -15.092 1.244 22.407 1.00 96.06 319 LYS A C 1
ATOM 2572 O O . LYS A 1 319 ? -15.906 1.030 23.305 1.00 96.06 319 LYS A O 1
ATOM 2577 N N . PHE A 1 320 ? -13.777 1.169 22.613 1.00 97.25 320 PHE A N 1
ATOM 2578 C CA . PHE A 1 320 ? -13.221 0.846 23.933 1.00 97.25 320 PHE A CA 1
ATOM 2579 C C . PHE A 1 320 ? -13.521 1.932 24.974 1.00 97.25 320 PHE A C 1
ATOM 2581 O O . PHE A 1 320 ? -13.920 1.609 26.092 1.00 97.25 320 PHE A O 1
ATOM 2588 N N . GLN A 1 321 ? -13.428 3.214 24.609 1.00 96.31 321 GLN A N 1
ATOM 2589 C CA . GLN A 1 321 ? -13.819 4.324 25.490 1.00 96.31 321 GLN A CA 1
ATOM 2590 C C . GLN A 1 321 ? -15.302 4.259 25.879 1.00 96.31 321 GLN A C 1
ATOM 2592 O O . GLN A 1 321 ? -15.655 4.492 27.035 1.00 96.31 321 GLN A O 1
ATOM 2597 N N . THR A 1 322 ? -16.170 3.871 24.943 1.00 97.31 322 THR A N 1
ATOM 2598 C CA . THR A 1 322 ? -17.598 3.658 25.206 1.00 97.31 322 THR A CA 1
ATOM 2599 C C . THR A 1 322 ? -17.810 2.519 26.203 1.00 97.31 322 THR A C 1
ATOM 2601 O O . THR A 1 322 ? -18.595 2.663 27.139 1.00 97.31 322 THR A O 1
ATOM 2604 N N . LEU A 1 323 ? -17.078 1.408 26.066 1.00 97.88 323 LEU A N 1
ATOM 2605 C CA . LEU A 1 323 ? -17.135 0.306 27.032 1.00 97.88 323 LEU A CA 1
ATOM 2606 C C . LEU A 1 323 ? -16.658 0.729 28.429 1.00 97.88 323 LEU A C 1
ATOM 2608 O O . LEU A 1 323 ? -17.267 0.316 29.416 1.00 97.88 32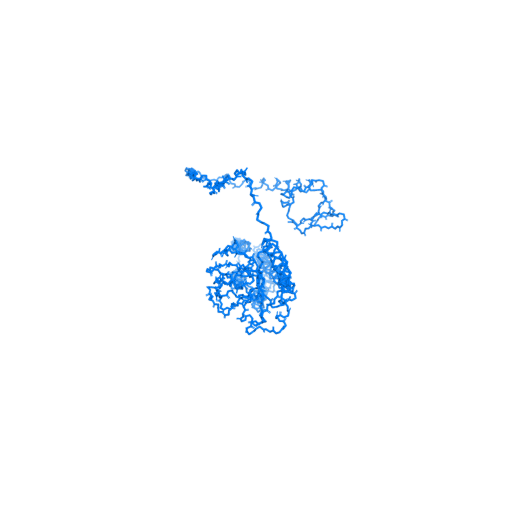3 LEU A O 1
ATOM 2612 N N . ILE A 1 324 ? -15.634 1.584 28.534 1.00 97.69 324 ILE A N 1
ATOM 2613 C CA . ILE A 1 324 ? -15.193 2.157 29.819 1.00 97.69 324 ILE A CA 1
ATOM 2614 C C . ILE A 1 324 ? -16.307 3.012 30.428 1.00 97.69 324 ILE A C 1
ATOM 2616 O O . ILE A 1 324 ? -16.655 2.827 31.595 1.00 97.69 324 ILE A O 1
ATOM 2620 N N . ALA A 1 325 ? -16.900 3.914 29.643 1.00 97.75 325 ALA A N 1
ATOM 2621 C CA . ALA A 1 325 ? -17.971 4.792 30.107 1.00 97.75 325 ALA A CA 1
ATOM 2622 C C . ALA A 1 325 ? -19.191 3.999 30.600 1.00 97.75 325 ALA A C 1
ATOM 2624 O O . ALA A 1 325 ? -19.734 4.285 31.665 1.00 97.75 325 ALA A O 1
ATOM 2625 N N . ILE A 1 326 ? -19.590 2.961 29.864 1.00 97.38 326 ILE A N 1
ATOM 2626 C CA . ILE A 1 326 ? -20.696 2.080 30.254 1.00 97.38 326 ILE A CA 1
ATOM 2627 C C . ILE A 1 326 ? -20.345 1.272 31.502 1.00 97.38 326 ILE A C 1
ATOM 2629 O O . ILE A 1 326 ? -21.183 1.141 32.391 1.00 97.38 326 ILE A O 1
ATOM 2633 N N . SER A 1 327 ? -19.107 0.789 31.612 1.00 98.12 327 SER A N 1
ATOM 2634 C CA . SER A 1 327 ? -18.630 0.094 32.812 1.00 98.12 327 SER A CA 1
ATOM 2635 C C . SER A 1 327 ? -18.737 0.984 34.052 1.00 98.12 327 SER A C 1
ATOM 2637 O O . SER A 1 327 ? -19.248 0.535 35.071 1.00 98.12 327 SER A O 1
ATOM 2639 N N . LEU A 1 328 ? -18.345 2.259 33.951 1.00 97.81 328 LEU A N 1
ATOM 2640 C CA . LEU A 1 328 ? -18.470 3.238 35.039 1.00 97.81 328 LEU A CA 1
ATOM 2641 C C . LEU A 1 328 ? -19.931 3.512 35.421 1.00 97.81 328 LEU A C 1
ATOM 2643 O O . LEU A 1 328 ? -20.254 3.611 36.601 1.00 97.81 328 LEU A O 1
ATOM 2647 N N . GLN A 1 329 ? -20.827 3.620 34.438 1.00 97.75 329 GLN A N 1
ATOM 2648 C CA . GLN A 1 329 ? -22.253 3.831 34.705 1.00 97.75 329 GLN A CA 1
ATOM 2649 C C . GLN A 1 329 ? -22.889 2.633 35.415 1.00 97.75 329 GLN A C 1
ATOM 2651 O O . GLN A 1 329 ? -23.692 2.821 36.329 1.00 97.75 329 GLN A O 1
ATOM 2656 N N . ILE A 1 330 ? -22.529 1.409 35.015 1.00 98.25 330 ILE A N 1
ATOM 2657 C CA . ILE A 1 330 ? -23.027 0.196 35.667 1.00 98.25 330 ILE A CA 1
ATOM 2658 C C . ILE A 1 330 ? -22.442 0.065 37.075 1.00 98.25 330 ILE A C 1
ATOM 2660 O O . ILE A 1 330 ? -23.186 -0.241 38.003 1.00 98.25 330 ILE A O 1
ATOM 2664 N N . GLU A 1 331 ? -21.142 0.319 37.244 1.00 98.19 331 GLU A N 1
ATOM 2665 C CA . GLU A 1 331 ? -20.488 0.362 38.554 1.00 98.19 331 GLU A CA 1
ATOM 2666 C C . GLU A 1 331 ? -21.261 1.294 39.490 1.00 98.19 331 GLU A C 1
ATOM 2668 O O . GLU A 1 331 ? -21.781 0.838 40.503 1.00 98.19 331 GLU A O 1
ATOM 2673 N N . GLN A 1 332 ? -21.449 2.556 39.095 1.00 97.94 332 GLN A N 1
ATOM 2674 C CA . GLN A 1 332 ? -22.181 3.550 39.881 1.00 97.94 332 GLN A CA 1
ATOM 2675 C C . GLN A 1 332 ? -23.604 3.092 40.227 1.00 97.94 332 GLN A C 1
ATOM 2677 O O . GLN A 1 332 ? -24.019 3.180 41.379 1.00 97.94 332 GLN A O 1
ATOM 2682 N N . LEU A 1 333 ? -24.336 2.543 39.253 1.00 97.62 333 LEU A N 1
ATOM 2683 C CA . LEU A 1 333 ? -25.688 2.023 39.457 1.00 97.62 333 LEU A CA 1
ATOM 2684 C C . LEU A 1 333 ? -25.742 0.911 40.525 1.00 97.62 333 LEU A C 1
ATOM 2686 O O . LEU A 1 333 ? -26.708 0.822 41.285 1.00 97.62 333 LEU A O 1
ATOM 2690 N N . LEU A 1 334 ? -24.728 0.045 40.571 1.00 97.31 334 LEU A N 1
ATOM 2691 C CA . LEU A 1 334 ? -24.637 -1.036 41.554 1.00 97.31 334 LEU A CA 1
ATOM 2692 C C . LEU A 1 334 ? -24.163 -0.530 42.924 1.00 97.31 334 LEU A C 1
ATOM 2694 O O . LEU A 1 334 ? -24.639 -1.025 43.947 1.00 97.31 334 LEU A O 1
ATOM 2698 N N . LEU A 1 335 ? -23.270 0.463 42.956 1.00 96.50 335 LEU A N 1
ATOM 2699 C CA . LEU A 1 335 ? -22.812 1.097 44.196 1.00 96.50 335 LEU A CA 1
ATOM 2700 C C . LEU A 1 335 ? -23.942 1.865 44.889 1.00 96.50 335 LEU A C 1
ATOM 2702 O O . LEU A 1 335 ? -24.129 1.690 46.091 1.00 96.50 335 LEU A O 1
ATOM 2706 N N . GLU A 1 336 ? -24.766 2.599 44.136 1.00 95.75 336 GLU A N 1
ATOM 2707 C CA . GLU A 1 336 ? -25.955 3.292 44.658 1.00 95.75 336 GLU A CA 1
ATOM 2708 C C . GLU A 1 336 ? -26.876 2.342 45.434 1.00 95.75 336 GLU A C 1
ATOM 2710 O O . GLU A 1 336 ? -27.405 2.700 46.483 1.00 95.75 336 GLU A O 1
ATOM 2715 N N . LEU A 1 337 ? -27.034 1.096 44.973 1.00 93.75 337 LEU A N 1
ATOM 2716 C CA . LEU A 1 337 ? -27.827 0.100 45.693 1.00 93.75 337 LEU A CA 1
ATOM 2717 C C . LEU A 1 337 ? -27.175 -0.310 47.023 1.00 93.75 337 LEU A C 1
ATOM 2719 O O . LEU A 1 337 ? -27.879 -0.528 48.008 1.00 93.75 337 LEU A O 1
ATOM 2723 N N . SER A 1 338 ? -25.846 -0.407 47.074 1.00 89.19 338 SER A N 1
ATOM 2724 C CA . SER A 1 338 ? -25.113 -0.769 48.296 1.00 89.19 338 SER A CA 1
ATOM 2725 C C . SER A 1 338 ? -25.138 0.321 49.376 1.00 89.19 338 SER A C 1
ATOM 2727 O O . SER A 1 338 ? -24.944 0.022 50.554 1.00 89.19 338 SER A O 1
ATOM 2729 N N . GLU A 1 339 ? -25.424 1.566 48.994 1.00 90.25 339 GLU A N 1
ATOM 2730 C CA . GLU A 1 339 ? -25.560 2.704 49.910 1.00 90.25 339 GLU A CA 1
ATOM 2731 C C . GLU A 1 339 ? -26.967 2.821 50.522 1.00 90.25 339 GLU A C 1
ATOM 2733 O O . GLU A 1 339 ? -27.160 3.552 51.495 1.00 90.25 339 GLU A O 1
ATOM 2738 N N . THR A 1 340 ? -27.953 2.087 49.993 1.00 90.56 340 THR A N 1
ATOM 2739 C CA . THR A 1 340 ? -29.331 2.116 50.507 1.00 90.56 340 THR A CA 1
ATOM 2740 C C . THR A 1 340 ? -29.463 1.448 51.875 1.00 90.56 340 THR A C 1
ATOM 2742 O O . THR A 1 340 ? -28.695 0.554 52.238 1.00 90.56 340 THR A O 1
ATOM 2745 N N . SER A 1 341 ? -30.461 1.871 52.659 1.00 90.56 341 SER A N 1
ATOM 2746 C CA . SER A 1 341 ? -30.734 1.245 53.953 1.00 90.56 341 SER A CA 1
ATOM 2747 C C . SER A 1 341 ? -31.208 -0.211 53.771 1.00 90.56 341 SER A C 1
ATOM 2749 O O . SER A 1 341 ? -31.904 -0.519 52.796 1.00 90.56 341 SER A O 1
ATOM 2751 N N . PRO A 1 342 ? -30.908 -1.123 54.720 1.00 89.44 342 PRO A N 1
ATOM 2752 C CA . PRO A 1 342 ? -31.379 -2.513 54.673 1.00 89.44 342 PRO A CA 1
ATOM 2753 C C . PRO A 1 342 ? -32.897 -2.670 54.494 1.00 89.44 342 PRO A C 1
ATOM 2755 O O . PRO A 1 342 ? -33.369 -3.664 53.942 1.00 89.44 342 PRO A O 1
ATOM 2758 N N . GLU A 1 343 ? -33.664 -1.689 54.966 1.00 88.75 343 GLU A N 1
ATOM 2759 C CA . GLU A 1 343 ? -35.126 -1.657 54.900 1.00 88.75 343 GLU A CA 1
ATOM 2760 C C . GLU A 1 343 ? -35.630 -1.356 53.481 1.00 88.75 343 GLU A C 1
ATOM 2762 O O . GLU A 1 343 ? -36.622 -1.937 53.036 1.00 88.75 343 GLU A O 1
ATOM 2767 N N . GLU A 1 344 ? -34.920 -0.501 52.741 1.00 92.94 344 GLU A N 1
ATOM 2768 C CA . GLU A 1 344 ? -35.273 -0.108 51.375 1.00 92.94 344 GLU A CA 1
ATOM 2769 C C . GLU A 1 344 ? -34.628 -0.989 50.297 1.00 92.94 344 GLU A C 1
ATOM 2771 O O . GLU A 1 344 ? -35.051 -0.953 49.136 1.00 92.94 344 GLU A O 1
ATOM 2776 N N . PHE A 1 345 ? -33.649 -1.819 50.674 1.00 93.88 345 PHE A N 1
ATOM 2777 C CA . PHE A 1 345 ? -32.855 -2.649 49.767 1.00 93.88 345 PHE A CA 1
ATOM 2778 C C . PHE A 1 345 ? -33.703 -3.410 48.739 1.00 93.88 345 PHE A C 1
ATOM 2780 O O . PHE A 1 345 ? -33.472 -3.291 47.541 1.00 93.88 345 PHE A O 1
ATOM 2787 N N . ASN A 1 346 ? -34.733 -4.145 49.174 1.00 91.81 346 ASN A N 1
ATOM 2788 C CA . ASN A 1 346 ? -35.546 -4.969 48.268 1.00 91.81 346 ASN A CA 1
ATOM 2789 C C . ASN A 1 346 ? -36.337 -4.136 47.244 1.00 91.81 346 ASN A C 1
ATOM 2791 O O . ASN A 1 346 ? -36.544 -4.574 46.110 1.00 91.81 346 ASN A O 1
ATOM 2795 N N . LYS A 1 347 ? -36.772 -2.929 47.627 1.00 92.75 347 LYS A N 1
ATOM 2796 C CA . LYS A 1 347 ? -37.472 -2.005 46.726 1.00 92.75 347 LYS A CA 1
ATOM 2797 C C . LYS A 1 347 ? -36.502 -1.443 45.687 1.00 92.75 347 LYS A C 1
ATOM 2799 O O . LYS A 1 347 ? -36.818 -1.448 44.497 1.00 92.75 347 LYS A O 1
ATOM 2804 N N . ASN A 1 348 ? -35.326 -1.004 46.132 1.00 95.12 348 ASN A N 1
ATOM 2805 C CA . ASN A 1 348 ? -34.311 -0.414 45.262 1.00 95.12 348 ASN A CA 1
ATOM 2806 C C . ASN A 1 348 ? -33.649 -1.460 44.360 1.00 95.12 348 ASN A C 1
ATOM 2808 O O . ASN A 1 348 ? -33.414 -1.176 43.193 1.00 95.12 348 ASN A O 1
ATOM 2812 N N . LEU A 1 349 ? -33.468 -2.696 44.830 1.00 96.25 349 LEU A N 1
ATOM 2813 C CA . LEU A 1 349 ? -32.908 -3.798 44.048 1.00 96.25 349 LEU A CA 1
ATOM 2814 C C . LEU A 1 349 ? -33.705 -4.041 42.764 1.00 96.25 349 LEU A C 1
ATOM 2816 O O . LEU A 1 349 ? -33.119 -4.144 41.689 1.00 96.25 349 LEU A O 1
ATOM 2820 N N . LYS A 1 350 ? -35.040 -4.097 42.858 1.00 95.75 350 LYS A N 1
ATOM 2821 C CA . LYS A 1 350 ? -35.892 -4.279 41.677 1.00 95.75 350 LYS A CA 1
ATOM 2822 C C . LYS A 1 350 ? -35.712 -3.131 40.678 1.00 95.75 350 LYS A C 1
ATOM 2824 O O . LYS A 1 350 ? -35.529 -3.383 39.492 1.00 95.75 350 LYS A O 1
ATOM 2829 N N . LEU A 1 351 ? -35.706 -1.887 41.162 1.00 96.12 351 LEU A N 1
ATOM 2830 C CA . LEU A 1 351 ? -35.507 -0.702 40.322 1.00 96.12 351 LEU A CA 1
ATOM 2831 C C . LEU A 1 351 ? -34.123 -0.691 39.658 1.00 96.12 351 LEU A C 1
ATOM 2833 O O . LEU A 1 351 ? -34.013 -0.363 38.478 1.00 96.12 351 LEU A O 1
ATOM 2837 N N . THR A 1 352 ? -33.080 -1.083 40.390 1.00 96.81 352 THR A N 1
ATOM 2838 C CA . THR A 1 352 ? -31.708 -1.203 39.886 1.00 96.81 352 THR A CA 1
ATOM 2839 C C . THR A 1 352 ? -31.608 -2.262 38.792 1.00 96.81 352 THR A C 1
ATOM 2841 O O . THR A 1 352 ? -31.028 -1.987 37.743 1.00 96.81 352 THR A O 1
ATOM 2844 N N . VAL A 1 353 ? -32.214 -3.438 38.990 1.00 97.00 353 VAL A N 1
ATOM 2845 C CA . VAL A 1 353 ? -32.250 -4.517 37.987 1.00 97.00 353 VAL A CA 1
ATOM 2846 C C . VAL A 1 353 ? -32.976 -4.051 36.728 1.00 97.00 353 VAL A C 1
ATOM 2848 O O . VAL A 1 353 ? -32.426 -4.153 35.634 1.00 97.00 353 VAL A O 1
ATOM 2851 N N . ASP A 1 354 ? -34.169 -3.470 36.874 1.00 96.81 354 ASP A N 1
ATOM 2852 C CA . ASP A 1 354 ? -34.959 -2.984 35.741 1.00 96.81 354 ASP A CA 1
ATOM 2853 C C . ASP A 1 354 ? -34.198 -1.895 34.958 1.00 96.81 354 ASP A C 1
ATOM 2855 O O . ASP A 1 354 ? -34.153 -1.917 33.723 1.00 96.81 354 ASP A O 1
ATOM 2859 N N . LYS A 1 355 ? -33.540 -0.963 35.668 1.00 96.88 355 LYS A N 1
ATOM 2860 C CA . LYS A 1 355 ? -32.700 0.090 35.074 1.00 96.88 355 LYS A CA 1
ATOM 2861 C C . LYS A 1 355 ? -31.490 -0.502 34.352 1.00 96.88 355 LYS A C 1
ATOM 2863 O O . LYS A 1 355 ? -31.202 -0.089 33.228 1.00 96.88 355 LYS A O 1
ATOM 2868 N N . PHE A 1 356 ? -30.823 -1.491 34.948 1.00 97.75 356 PHE A N 1
ATOM 2869 C CA . PHE A 1 356 ? -29.710 -2.197 34.320 1.00 97.75 356 PHE A CA 1
ATOM 2870 C C . PHE A 1 356 ? -30.144 -2.894 33.030 1.00 97.75 356 PHE A C 1
ATOM 2872 O O . PHE A 1 356 ? -29.567 -2.640 31.973 1.00 97.75 356 PHE A O 1
ATOM 2879 N N . THR A 1 357 ? -31.183 -3.729 33.083 1.00 96.19 357 THR A N 1
ATOM 2880 C CA . THR A 1 357 ? -31.655 -4.498 31.927 1.00 96.19 357 THR A CA 1
ATOM 2881 C C . THR A 1 357 ? -32.080 -3.576 30.787 1.00 96.19 357 THR A C 1
ATOM 2883 O O . THR A 1 357 ? -31.684 -3.791 29.638 1.00 96.19 357 THR A O 1
ATOM 2886 N N . LYS A 1 358 ? -32.840 -2.518 31.099 1.00 95.31 358 LYS A N 1
ATOM 2887 C CA . LYS A 1 358 ? -33.372 -1.589 30.098 1.00 95.31 358 LYS A CA 1
ATOM 2888 C C . LYS A 1 358 ? -32.288 -0.740 29.436 1.00 95.31 358 LYS A C 1
ATOM 2890 O O . LYS A 1 358 ? -32.334 -0.569 28.219 1.00 95.31 358 LYS A O 1
ATOM 2895 N N . ASN A 1 359 ? -31.350 -0.203 30.215 1.00 94.25 359 ASN A N 1
ATOM 2896 C CA . ASN A 1 359 ? -30.401 0.792 29.713 1.00 94.25 359 ASN A CA 1
ATOM 2897 C C . ASN A 1 359 ? -29.062 0.174 29.304 1.00 94.25 359 ASN A C 1
ATOM 2899 O O . ASN A 1 359 ? -28.513 0.545 28.274 1.00 94.25 359 ASN A O 1
ATOM 2903 N N . HIS A 1 360 ? -28.540 -0.769 30.088 1.00 96.69 360 HIS A N 1
ATOM 2904 C CA . HIS A 1 360 ? -27.182 -1.287 29.915 1.00 96.69 360 HIS A CA 1
ATOM 2905 C C . HIS A 1 360 ? -27.166 -2.678 29.275 1.00 96.69 360 HIS A C 1
ATOM 2907 O O . HIS A 1 360 ? -26.416 -2.899 28.329 1.00 96.69 360 HIS A O 1
ATOM 2913 N N . GLY A 1 361 ? -28.033 -3.598 29.713 1.00 94.25 361 GLY A N 1
ATOM 2914 C CA . GLY A 1 361 ? -28.129 -4.941 29.126 1.00 94.25 361 GLY A CA 1
ATOM 2915 C C . GLY A 1 361 ? -28.526 -4.903 27.646 1.00 94.25 361 GLY A C 1
ATOM 2916 O O . GLY A 1 361 ? -27.885 -5.533 26.798 1.00 94.25 361 GLY A O 1
ATOM 2917 N N . ARG A 1 362 ? -29.538 -4.088 27.320 1.00 95.19 362 ARG A N 1
ATOM 2918 C CA . ARG A 1 362 ? -29.936 -3.825 25.933 1.00 95.19 362 ARG A CA 1
ATOM 2919 C C . ARG A 1 362 ? -28.810 -3.178 25.125 1.00 95.19 362 ARG A C 1
ATOM 2921 O O . ARG A 1 362 ? -28.495 -3.677 24.048 1.00 95.19 362 ARG A O 1
ATOM 2928 N N . PHE A 1 363 ? -28.180 -2.129 25.661 1.00 96.81 363 PHE A N 1
ATOM 2929 C CA . PHE A 1 363 ? -27.073 -1.440 24.997 1.00 96.81 363 PHE A CA 1
ATOM 2930 C C . PHE A 1 363 ? -25.928 -2.398 24.656 1.00 96.81 363 PHE A C 1
ATOM 2932 O O . PHE A 1 363 ? -25.502 -2.430 23.511 1.00 96.81 363 PHE A O 1
ATOM 2939 N N . LEU A 1 364 ? -25.449 -3.207 25.609 1.00 96.38 364 LEU A N 1
ATOM 2940 C CA . LEU A 1 364 ? -24.331 -4.131 25.374 1.00 96.38 364 LEU A CA 1
ATOM 2941 C C . LEU A 1 364 ? -24.665 -5.152 24.278 1.00 96.38 364 LEU A C 1
ATOM 2943 O O . LEU A 1 364 ? -23.822 -5.465 23.441 1.00 96.38 364 LEU A O 1
ATOM 2947 N N . THR A 1 365 ? -25.913 -5.623 24.239 1.00 93.94 365 THR A N 1
ATOM 2948 C CA . THR A 1 365 ? -26.385 -6.541 23.194 1.00 93.94 365 THR A CA 1
ATOM 2949 C C . THR A 1 365 ? -26.391 -5.866 21.821 1.00 93.94 365 THR A C 1
ATOM 2951 O O . THR A 1 365 ? -25.808 -6.391 20.873 1.00 93.94 365 THR A O 1
ATOM 2954 N N . GLU A 1 366 ? -27.009 -4.687 21.715 1.00 95.31 366 GLU A N 1
ATOM 2955 C CA . GLU A 1 366 ? -27.058 -3.908 20.471 1.00 95.31 366 GLU A CA 1
ATOM 2956 C C . GLU A 1 366 ? -25.653 -3.488 20.014 1.00 95.31 366 GLU A C 1
ATOM 2958 O O . GLU A 1 366 ? -25.351 -3.529 18.823 1.00 95.31 366 GLU A O 1
ATOM 2963 N N . PHE A 1 367 ? -24.765 -3.165 20.955 1.00 94.94 367 PHE A N 1
ATOM 2964 C CA . PHE A 1 367 ? -23.376 -2.809 20.698 1.00 94.94 367 PHE A CA 1
ATOM 2965 C C . PHE A 1 367 ? -22.591 -3.981 20.104 1.00 94.94 367 PHE A C 1
ATOM 2967 O O . PHE A 1 367 ? -21.870 -3.795 19.126 1.00 94.94 367 PHE A O 1
ATOM 2974 N N . VAL A 1 368 ? -22.740 -5.200 20.635 1.00 94.31 368 VAL A N 1
ATOM 2975 C CA . VAL A 1 368 ? -22.093 -6.393 20.060 1.00 94.31 368 VAL A CA 1
ATOM 2976 C C . VAL A 1 368 ? -22.606 -6.666 18.646 1.00 94.31 368 VAL A C 1
ATOM 2978 O O . VAL A 1 368 ? -21.797 -6.811 17.733 1.00 94.31 368 VAL A O 1
ATOM 2981 N N . VAL A 1 369 ? -23.927 -6.679 18.446 1.00 93.44 369 VAL A N 1
ATOM 2982 C CA . VAL A 1 369 ? -24.537 -6.965 17.134 1.00 93.44 369 VAL A CA 1
ATOM 2983 C C . VAL A 1 369 ? -24.153 -5.908 16.095 1.00 93.44 369 VAL A C 1
ATOM 2985 O O . VAL A 1 369 ? -23.791 -6.245 14.967 1.00 93.44 369 VAL A O 1
ATOM 2988 N N . GLY A 1 370 ? -24.193 -4.628 16.472 1.00 91.38 370 GLY A N 1
ATOM 2989 C CA . GLY A 1 370 ? -23.795 -3.524 15.601 1.00 91.38 370 GLY A CA 1
ATOM 2990 C C . GLY A 1 370 ? -22.326 -3.612 15.189 1.00 91.38 370 GLY A C 1
ATOM 2991 O O . GLY A 1 370 ? -21.999 -3.382 14.026 1.00 91.38 370 GLY A O 1
ATOM 2992 N N . ASN A 1 371 ? -21.447 -4.012 16.112 1.00 90.62 371 ASN A N 1
ATOM 2993 C CA . ASN A 1 371 ? -20.034 -4.222 15.816 1.00 90.62 371 ASN A CA 1
ATOM 2994 C C . ASN A 1 371 ? -19.801 -5.398 14.866 1.00 90.62 371 ASN A C 1
ATOM 2996 O O . ASN A 1 371 ? -19.092 -5.225 13.880 1.00 90.62 371 ASN A O 1
ATOM 3000 N N . GLU A 1 372 ? -20.414 -6.557 15.109 1.00 90.12 372 GLU A N 1
ATOM 3001 C CA . GLU A 1 372 ? -20.279 -7.718 14.216 1.00 90.12 372 GLU A CA 1
ATOM 3002 C C . GLU A 1 372 ? -20.710 -7.362 12.781 1.00 90.12 372 GLU A C 1
ATOM 3004 O O . GLU A 1 372 ? -20.000 -7.669 11.823 1.00 90.12 372 GLU A O 1
ATOM 3009 N N . LYS A 1 373 ? -21.814 -6.619 12.622 1.00 89.69 373 LYS A N 1
ATOM 3010 C CA . LYS A 1 373 ? -22.263 -6.143 11.305 1.00 89.69 373 LYS A CA 1
ATOM 3011 C C . LYS A 1 373 ? -21.261 -5.182 10.651 1.00 89.69 373 LYS A C 1
ATOM 3013 O O . LYS A 1 373 ? -20.942 -5.338 9.476 1.00 89.69 373 LYS A O 1
ATOM 3018 N N . TYR A 1 374 ? -20.739 -4.214 11.402 1.00 87.62 374 TYR A N 1
ATOM 3019 C CA . TYR A 1 374 ? -19.745 -3.261 10.902 1.00 87.62 374 TYR A CA 1
ATOM 3020 C C . TYR A 1 374 ? -18.467 -3.954 10.399 1.00 87.62 374 TYR A C 1
ATOM 3022 O O . TYR A 1 374 ? -17.963 -3.628 9.325 1.00 87.62 374 TYR A O 1
ATOM 3030 N N . PHE A 1 375 ? -17.959 -4.948 11.132 1.00 86.00 375 PHE A N 1
ATOM 3031 C CA . PHE A 1 375 ? -16.770 -5.695 10.709 1.00 86.00 375 PHE A CA 1
ATOM 3032 C C . PHE A 1 375 ? -17.024 -6.573 9.475 1.00 86.00 375 PHE A C 1
ATOM 3034 O O . PHE A 1 375 ? -16.130 -6.699 8.638 1.00 86.00 375 PHE A O 1
ATOM 3041 N N . GLN A 1 376 ? -18.236 -7.114 9.310 1.00 85.38 376 GLN A N 1
ATOM 3042 C CA . GLN A 1 376 ? -18.640 -7.803 8.077 1.00 85.38 376 GLN A CA 1
ATOM 3043 C C . GLN A 1 376 ? -18.680 -6.852 6.871 1.00 85.38 376 GLN A C 1
ATOM 3045 O O . GLN A 1 376 ? -18.242 -7.212 5.781 1.00 85.38 376 GLN A O 1
ATOM 3050 N N . GLU A 1 377 ? -19.176 -5.624 7.048 1.00 84.06 377 GLU A N 1
ATOM 3051 C CA . GLU A 1 377 ? -19.185 -4.608 5.987 1.00 84.06 377 GLU A CA 1
ATOM 3052 C C . GLU A 1 377 ? -17.764 -4.179 5.596 1.00 84.06 377 GLU A C 1
ATOM 3054 O O . GLU A 1 377 ? -17.461 -4.067 4.407 1.00 84.06 377 GLU A O 1
ATOM 3059 N N . LEU A 1 378 ? -16.869 -4.015 6.576 1.00 79.12 378 LEU A N 1
ATOM 3060 C CA . LEU A 1 378 ? -15.454 -3.740 6.322 1.00 79.12 378 LEU A CA 1
ATOM 3061 C C . LEU A 1 378 ? -14.748 -4.889 5.597 1.00 79.12 378 LEU A C 1
ATOM 3063 O O . LEU A 1 378 ? -13.867 -4.636 4.783 1.00 79.12 378 LEU A O 1
ATOM 3067 N N . GLU A 1 379 ? -15.104 -6.143 5.862 1.00 76.31 379 GLU A N 1
ATOM 3068 C CA . GLU A 1 379 ? -14.513 -7.287 5.157 1.00 76.31 379 GLU A CA 1
ATOM 3069 C C . GLU A 1 379 ? -14.862 -7.301 3.668 1.00 76.31 379 GLU A C 1
ATOM 3071 O O . GLU A 1 379 ? -14.042 -7.690 2.840 1.00 76.31 379 GLU A O 1
ATOM 3076 N N . ASN A 1 380 ? -16.050 -6.812 3.323 1.00 76.75 380 ASN A N 1
ATOM 3077 C CA . ASN A 1 380 ? -16.455 -6.646 1.933 1.00 76.75 380 ASN A CA 1
ATOM 3078 C C . ASN A 1 380 ? -15.776 -5.440 1.256 1.00 76.75 380 ASN A C 1
ATOM 3080 O O . ASN A 1 380 ? -15.952 -5.235 0.055 1.00 76.75 380 ASN A O 1
ATOM 3084 N N . SER A 1 381 ? -15.015 -4.629 1.999 1.00 71.06 381 SER A N 1
ATOM 3085 C CA . SER A 1 381 ? -14.222 -3.534 1.443 1.00 71.06 381 SER A CA 1
ATOM 3086 C C . SER A 1 381 ? -12.823 -4.019 1.036 1.00 71.06 381 SER A C 1
ATOM 3088 O O . SER A 1 381 ? -12.219 -4.840 1.719 1.00 71.06 381 SER A O 1
ATOM 3090 N N . GLU A 1 382 ? -12.272 -3.496 -0.066 1.00 68.12 382 GLU A N 1
ATOM 3091 C CA . GLU A 1 382 ? -10.933 -3.846 -0.594 1.00 68.12 382 GLU A CA 1
ATOM 3092 C C . GLU A 1 382 ? -9.756 -3.347 0.286 1.00 68.12 382 GLU A C 1
ATOM 3094 O O . GLU A 1 382 ? -8.651 -3.108 -0.206 1.00 68.12 382 GLU A O 1
ATOM 3099 N N . LEU A 1 383 ? -9.969 -3.144 1.589 1.00 67.12 383 LEU A N 1
ATOM 3100 C CA . LEU A 1 383 ? -8.934 -2.689 2.511 1.00 67.12 383 LEU A CA 1
ATOM 3101 C C . LEU A 1 383 ? -7.887 -3.784 2.751 1.00 67.12 383 LEU A C 1
ATOM 3103 O O . LEU A 1 383 ? -8.197 -4.945 3.021 1.00 67.12 383 LEU A O 1
ATOM 3107 N N . SER A 1 384 ? -6.611 -3.402 2.703 1.00 62.50 384 SER A N 1
ATOM 3108 C CA . SER A 1 384 ? -5.497 -4.293 3.023 1.00 62.50 384 SER A CA 1
ATOM 3109 C C . SER A 1 384 ? -5.471 -4.671 4.514 1.00 62.50 384 SER A C 1
ATOM 3111 O O . SER A 1 384 ? -5.863 -3.890 5.384 1.00 62.50 384 SER A O 1
ATOM 3113 N N . ASN A 1 385 ? -4.951 -5.868 4.817 1.00 66.12 385 ASN A N 1
ATOM 3114 C CA . ASN A 1 385 ? -4.655 -6.362 6.174 1.00 66.12 385 ASN A CA 1
ATOM 3115 C C . ASN A 1 385 ? -5.860 -6.563 7.122 1.00 66.12 385 ASN A C 1
ATOM 3117 O O . ASN A 1 385 ? -5.733 -6.458 8.344 1.00 66.12 385 ASN A O 1
ATOM 3121 N N . MET A 1 386 ? -7.024 -6.954 6.592 1.00 67.75 386 MET A N 1
ATOM 3122 C CA . MET A 1 386 ? -8.225 -7.241 7.399 1.00 67.75 386 MET A CA 1
ATOM 3123 C C . MET A 1 386 ? -8.064 -8.383 8.421 1.00 67.75 386 MET A C 1
ATOM 3125 O O . MET A 1 386 ? -8.758 -8.412 9.441 1.00 67.75 386 MET A O 1
ATOM 3129 N N . SER A 1 387 ? -7.131 -9.316 8.203 1.00 69.06 387 SER A N 1
ATOM 3130 C CA . SER A 1 387 ? -6.894 -10.443 9.118 1.00 69.06 387 SER A CA 1
ATOM 3131 C C . SER A 1 387 ? -6.397 -9.997 10.498 1.00 69.06 387 SER A C 1
ATOM 3133 O O . SER A 1 387 ? -6.817 -10.566 11.507 1.00 69.06 387 SER A O 1
ATOM 3135 N N . HIS A 1 388 ? -5.552 -8.960 10.560 1.00 72.12 388 HIS A N 1
ATOM 3136 C CA . HIS A 1 388 ? -5.101 -8.383 11.826 1.00 72.12 388 HIS A CA 1
ATOM 3137 C C . HIS A 1 388 ? -6.247 -7.636 12.518 1.00 72.12 388 HIS A C 1
ATOM 3139 O O . HIS A 1 388 ? -6.501 -7.832 13.706 1.00 72.12 388 HIS A O 1
ATOM 3145 N N . LYS A 1 389 ? -7.027 -6.888 11.732 1.00 76.56 389 LYS A N 1
ATOM 3146 C CA . LYS A 1 389 ? -8.156 -6.064 12.186 1.00 76.56 389 LYS A CA 1
ATOM 3147 C C . LYS A 1 389 ? -9.293 -6.885 12.815 1.00 76.56 389 LYS A C 1
ATOM 3149 O O . LYS A 1 389 ? -9.873 -6.460 13.812 1.00 76.56 389 LYS A O 1
ATOM 3154 N N . ARG A 1 390 ? -9.530 -8.118 12.341 1.00 79.88 390 ARG A N 1
ATOM 3155 C CA . ARG A 1 390 ? -10.475 -9.087 12.945 1.00 79.88 390 ARG A CA 1
ATOM 3156 C C . ARG A 1 390 ? -10.157 -9.472 14.391 1.00 79.88 390 ARG A C 1
ATOM 3158 O O . ARG A 1 390 ? -11.039 -9.942 15.112 1.00 79.88 390 ARG A O 1
ATOM 3165 N N . LYS A 1 391 ? -8.907 -9.324 14.845 1.00 87.94 391 LYS A N 1
ATOM 3166 C CA . LYS A 1 391 ? -8.577 -9.601 16.250 1.00 87.94 391 LYS A CA 1
ATOM 3167 C C . LYS A 1 391 ? -9.300 -8.622 17.180 1.00 87.94 391 LYS A C 1
ATOM 3169 O O . LYS A 1 391 ? -9.823 -9.064 18.198 1.00 87.94 391 LYS A O 1
ATOM 3174 N N . TYR A 1 392 ? -9.418 -7.346 16.806 1.00 89.81 392 TYR A N 1
ATOM 3175 C CA . TYR A 1 392 ? -10.080 -6.338 17.642 1.00 89.81 392 TYR A CA 1
ATOM 3176 C C . TYR A 1 392 ? -11.595 -6.501 17.710 1.00 89.81 392 TYR A C 1
ATOM 3178 O O . TYR A 1 392 ? -12.166 -6.270 18.770 1.00 89.81 392 TYR A O 1
ATOM 3186 N N . GLU A 1 393 ? -12.241 -6.983 16.644 1.00 89.12 393 GLU A N 1
ATOM 3187 C CA . GLU A 1 393 ? -13.660 -7.370 16.690 1.00 89.12 393 GLU A CA 1
ATOM 3188 C C . GLU A 1 393 ? -13.911 -8.375 17.824 1.00 89.12 393 GLU A C 1
ATOM 3190 O O . GLU A 1 393 ? -14.796 -8.194 18.665 1.00 89.12 393 GLU A O 1
ATOM 3195 N N . LYS A 1 394 ? -13.081 -9.425 17.885 1.00 91.12 394 LYS A N 1
ATOM 3196 C CA . LYS A 1 394 ? -13.180 -10.448 18.929 1.00 91.12 394 LYS A CA 1
ATOM 3197 C C . LYS A 1 394 ? -12.959 -9.853 20.314 1.00 91.12 394 LYS A C 1
ATOM 3199 O O . LYS A 1 394 ? -13.686 -10.232 21.228 1.00 91.12 394 LYS A O 1
ATOM 3204 N N . LEU A 1 395 ? -11.994 -8.944 20.463 1.00 94.00 395 LEU A N 1
ATOM 3205 C CA . LEU A 1 395 ? -11.711 -8.272 21.734 1.00 94.00 395 LEU A CA 1
ATOM 3206 C C . LEU A 1 395 ? -12.902 -7.431 22.200 1.00 94.00 395 LEU A C 1
ATOM 3208 O O . LEU A 1 395 ? -13.403 -7.672 23.292 1.00 94.00 395 LEU A O 1
ATOM 3212 N N . ILE A 1 396 ? -13.435 -6.553 21.344 1.00 95.06 396 ILE A N 1
ATOM 3213 C CA . ILE A 1 396 ? -14.614 -5.729 21.657 1.00 95.06 396 ILE A CA 1
ATOM 3214 C C . ILE A 1 396 ? -15.789 -6.606 22.094 1.00 95.06 396 ILE A C 1
ATOM 3216 O O . ILE A 1 396 ? -16.458 -6.320 23.090 1.00 95.06 396 ILE A O 1
ATOM 3220 N N . ARG A 1 397 ? -16.032 -7.704 21.373 1.00 94.69 397 ARG A N 1
ATOM 3221 C CA . ARG A 1 397 ? -17.102 -8.642 21.705 1.00 94.69 397 ARG A CA 1
ATOM 3222 C C . ARG A 1 397 ? -16.884 -9.322 23.054 1.00 94.69 397 ARG A C 1
ATOM 3224 O O . ARG A 1 397 ? -17.836 -9.458 23.818 1.00 94.69 397 ARG A O 1
ATOM 3231 N N . ILE A 1 398 ? -15.670 -9.805 23.318 1.00 96.00 398 ILE A N 1
ATOM 3232 C CA . ILE A 1 398 ? -15.325 -10.473 24.579 1.00 96.00 398 ILE A CA 1
ATOM 3233 C C . ILE A 1 398 ? -15.482 -9.493 25.739 1.00 96.00 398 ILE A C 1
ATOM 3235 O O . ILE A 1 398 ? -16.169 -9.813 26.704 1.00 96.00 398 ILE A O 1
ATOM 3239 N N . ASP A 1 399 ? -14.929 -8.291 25.618 1.00 97.25 399 ASP A N 1
ATOM 3240 C CA . ASP A 1 399 ? -14.943 -7.300 26.690 1.00 97.25 399 ASP A CA 1
ATOM 3241 C C . ASP A 1 399 ? -16.368 -6.802 26.975 1.00 97.25 399 ASP A C 1
ATOM 3243 O O . ASP A 1 399 ? -16.784 -6.750 28.131 1.00 97.25 399 ASP A O 1
ATOM 3247 N N . SER A 1 400 ? -17.176 -6.554 25.936 1.00 97.19 400 SER A N 1
ATOM 3248 C CA . SER A 1 400 ? -18.596 -6.209 26.094 1.00 97.19 400 SER A CA 1
ATOM 3249 C C . SER A 1 400 ? -19.393 -7.316 26.801 1.00 97.19 400 SER A C 1
ATOM 3251 O O . SER A 1 400 ? -20.168 -7.041 27.721 1.00 97.19 400 SER A O 1
ATOM 3253 N N . LYS A 1 401 ? -19.160 -8.586 26.432 1.00 96.50 401 LYS A N 1
ATOM 3254 C CA . LYS A 1 401 ? -19.783 -9.740 27.099 1.00 96.50 401 LYS A CA 1
ATOM 3255 C C . LYS A 1 401 ? -19.324 -9.885 28.547 1.00 96.50 401 LYS A C 1
ATOM 3257 O O . LYS A 1 401 ? -20.156 -10.176 29.400 1.00 96.50 401 LYS A O 1
ATOM 3262 N N . ASN A 1 402 ? -18.043 -9.665 28.830 1.00 97.44 402 ASN A N 1
ATOM 3263 C CA . ASN A 1 402 ? -17.487 -9.753 30.180 1.00 97.44 402 ASN A CA 1
ATOM 3264 C C . ASN A 1 402 ? -18.085 -8.692 31.108 1.00 97.44 402 ASN A C 1
ATOM 3266 O O . ASN A 1 402 ? -18.441 -9.019 32.237 1.00 97.44 402 ASN A O 1
ATOM 3270 N N . ILE A 1 403 ? -18.274 -7.458 30.622 1.00 98.00 403 ILE A N 1
ATOM 3271 C CA . ILE A 1 403 ? -18.975 -6.406 31.376 1.00 98.00 403 ILE A CA 1
ATOM 3272 C C . ILE A 1 403 ? -20.389 -6.873 31.730 1.00 98.00 403 ILE A C 1
ATOM 3274 O O . ILE A 1 403 ? -20.780 -6.827 32.896 1.00 98.00 403 ILE A O 1
ATOM 3278 N N . GLY A 1 404 ? -21.145 -7.370 30.746 1.00 96.94 404 GLY A N 1
ATOM 3279 C CA . GLY A 1 404 ? -22.499 -7.880 30.976 1.00 96.94 404 GLY A CA 1
ATOM 3280 C C . GLY A 1 404 ? -22.535 -9.052 31.962 1.00 96.94 404 GLY A C 1
ATOM 3281 O O . GLY A 1 404 ? -23.346 -9.051 32.886 1.00 96.94 404 GLY A O 1
ATOM 3282 N N . LEU A 1 405 ? -21.630 -10.021 31.804 1.00 97.44 405 LEU A N 1
ATOM 3283 C CA . LEU A 1 405 ? -21.528 -11.212 32.649 1.00 97.44 405 LEU A CA 1
ATOM 3284 C C . LEU A 1 405 ? -21.211 -10.858 34.106 1.00 97.44 405 LEU A C 1
ATOM 3286 O O . LEU A 1 405 ? -21.899 -11.327 35.010 1.00 97.44 405 LEU A O 1
ATOM 3290 N N . GLU A 1 406 ? -20.190 -10.034 34.346 1.00 97.88 406 GLU A N 1
ATOM 3291 C CA . GLU A 1 406 ? -19.802 -9.647 35.707 1.00 97.88 406 GLU A CA 1
ATOM 3292 C C . GLU A 1 406 ? -20.886 -8.798 36.380 1.00 97.88 406 GLU A C 1
ATOM 3294 O O . GLU A 1 406 ? -21.193 -9.007 37.555 1.00 97.88 406 GLU A O 1
ATOM 3299 N N . SER A 1 407 ? -21.556 -7.928 35.617 1.00 97.75 407 SER A N 1
ATOM 3300 C CA . SER A 1 407 ? -22.722 -7.181 36.106 1.00 97.75 407 SER A CA 1
ATOM 3301 C C . SER A 1 407 ? -23.846 -8.120 36.551 1.00 97.75 407 SER A C 1
ATOM 3303 O O . SER A 1 407 ? -24.374 -7.981 37.653 1.00 97.75 407 SER A O 1
ATOM 3305 N N . MET A 1 408 ? -24.183 -9.117 35.725 1.00 97.19 408 MET A N 1
ATOM 3306 C CA . MET A 1 408 ? -25.236 -10.088 36.034 1.00 97.19 408 MET A CA 1
ATOM 3307 C C . MET A 1 408 ? -24.884 -10.968 37.232 1.00 97.19 408 MET A C 1
ATOM 3309 O O . MET A 1 408 ? -25.728 -11.159 38.098 1.00 97.19 408 MET A O 1
ATOM 3313 N N . LYS A 1 409 ? -23.631 -11.417 37.357 1.00 97.94 409 LYS A N 1
ATOM 3314 C CA . LYS A 1 409 ? -23.145 -12.148 38.541 1.00 97.94 409 LYS A CA 1
ATOM 3315 C C . LYS A 1 409 ? -23.364 -11.374 39.839 1.00 97.94 409 LYS A C 1
ATOM 3317 O O . LYS A 1 409 ? -23.754 -11.952 40.853 1.00 97.94 409 LYS A O 1
ATOM 3322 N N . ILE A 1 410 ? -23.068 -10.073 39.826 1.00 97.31 410 ILE A N 1
ATOM 3323 C CA . ILE A 1 410 ? -23.264 -9.204 40.990 1.00 97.31 410 ILE A CA 1
ATOM 3324 C C . ILE A 1 410 ? -24.759 -9.066 41.295 1.00 97.31 410 ILE A C 1
ATOM 3326 O O . ILE A 1 410 ? -25.164 -9.228 42.446 1.00 97.31 410 ILE A O 1
ATOM 3330 N N . ILE A 1 411 ? -25.580 -8.826 40.269 1.00 97.06 411 ILE A N 1
ATOM 3331 C CA . ILE A 1 411 ? -27.037 -8.714 40.401 1.00 97.06 411 ILE A CA 1
ATOM 3332 C C . ILE A 1 411 ? -27.651 -10.007 40.956 1.00 97.06 411 ILE A C 1
ATOM 3334 O O . ILE A 1 411 ? -28.441 -9.943 41.894 1.00 97.06 411 ILE A O 1
ATOM 3338 N N . GLU A 1 412 ? -27.269 -11.176 40.444 1.00 97.06 412 GLU A N 1
ATOM 3339 C CA . GLU A 1 412 ? -27.749 -12.480 40.920 1.00 97.06 412 GLU A CA 1
ATOM 3340 C C . GLU A 1 412 ? -27.393 -12.706 42.393 1.00 97.06 412 GLU A C 1
ATOM 3342 O O . GLU A 1 412 ? -28.225 -13.152 43.189 1.00 97.06 412 GLU A O 1
ATOM 3347 N N . GLN A 1 413 ? -26.171 -12.338 42.793 1.00 96.00 413 GLN A N 1
ATOM 3348 C CA . GLN A 1 413 ? -25.770 -12.420 44.192 1.00 96.00 413 GLN A CA 1
ATOM 3349 C C . GLN A 1 413 ? -26.613 -11.486 45.069 1.00 96.00 413 GLN A C 1
ATOM 3351 O O . GLN A 1 413 ? -27.080 -11.909 46.126 1.00 96.00 413 GLN A O 1
ATOM 3356 N N . LEU A 1 414 ? -26.844 -10.247 44.632 1.00 94.38 414 LEU A N 1
ATOM 3357 C CA . LEU A 1 414 ? -27.701 -9.287 45.332 1.00 94.38 414 LEU A CA 1
ATOM 3358 C C . LEU A 1 414 ? -29.150 -9.788 45.450 1.00 94.38 414 LEU A C 1
ATOM 3360 O O . LEU A 1 414 ? -29.759 -9.654 46.506 1.00 94.38 414 LEU A O 1
ATOM 3364 N N . GLN A 1 415 ? -29.685 -10.423 44.404 1.00 95.00 415 GLN A N 1
ATOM 3365 C CA . GLN A 1 415 ? -31.026 -11.020 44.394 1.00 95.00 415 GLN A CA 1
ATOM 3366 C C . GLN A 1 415 ? -31.172 -12.230 45.319 1.00 95.00 415 GLN A C 1
ATOM 3368 O O . GLN A 1 415 ? -32.274 -12.512 45.789 1.00 95.00 415 GLN A O 1
ATOM 3373 N N . SER A 1 416 ? -30.077 -12.930 45.624 1.00 96.00 416 SER A N 1
ATOM 3374 C CA . SER A 1 416 ? -30.093 -14.038 46.585 1.00 96.00 416 SER A CA 1
ATOM 3375 C C . SER A 1 416 ? -30.284 -13.580 48.043 1.00 96.00 416 SER A C 1
ATOM 3377 O O . SER A 1 416 ? -30.594 -14.396 48.916 1.00 96.00 416 SER A O 1
ATOM 3379 N N . TRP A 1 417 ? -30.121 -12.283 48.334 1.00 94.62 417 TRP A N 1
ATOM 3380 C CA . TRP A 1 417 ? -30.225 -11.730 49.683 1.00 94.62 417 TRP A CA 1
ATOM 3381 C C . TRP A 1 417 ? -31.665 -11.364 50.048 1.00 94.62 417 TRP A C 1
ATOM 3383 O O . TRP A 1 417 ? -32.290 -10.525 49.413 1.00 94.62 417 TRP A O 1
ATOM 3393 N N . LYS A 1 418 ? -32.190 -11.951 51.134 1.00 88.94 418 LYS A N 1
ATOM 3394 C CA . LYS A 1 418 ? -33.546 -11.637 51.631 1.00 88.94 418 LYS A CA 1
ATOM 3395 C C . LYS A 1 418 ? -33.603 -10.353 52.471 1.00 88.94 418 LYS A C 1
ATOM 3397 O O . LYS A 1 418 ? -34.564 -9.593 52.360 1.00 88.94 418 LYS A O 1
ATOM 3402 N N . LYS A 1 419 ? -32.609 -10.155 53.347 1.00 90.56 419 LYS A N 1
ATOM 3403 C CA . LYS A 1 419 ? -32.437 -8.993 54.242 1.00 90.56 419 LYS A CA 1
ATOM 3404 C C . LYS A 1 419 ? -30.943 -8.819 54.575 1.00 90.56 419 LYS A C 1
ATOM 3406 O O . LYS A 1 419 ? -30.507 -9.342 55.601 1.00 90.56 419 LYS A O 1
ATOM 3411 N N . PRO A 1 420 ? -30.143 -8.189 53.699 1.00 92.75 420 PRO A N 1
ATOM 3412 C CA . PRO A 1 420 ? -28.721 -7.978 53.966 1.00 92.75 420 PRO A CA 1
ATOM 3413 C C . PRO A 1 420 ? -28.525 -7.000 55.129 1.00 92.75 420 PRO A C 1
ATOM 3415 O O . PRO A 1 420 ? -29.298 -6.057 55.286 1.00 92.75 420 PRO A O 1
ATOM 3418 N N . ASN A 1 421 ? -27.496 -7.211 55.948 1.00 93.75 421 ASN A N 1
ATOM 3419 C CA . ASN A 1 421 ? -27.090 -6.223 56.949 1.00 93.75 421 ASN A CA 1
ATOM 3420 C C . ASN A 1 421 ? -26.098 -5.205 56.341 1.00 93.75 421 ASN A C 1
ATOM 3422 O O . ASN A 1 421 ? -25.609 -5.373 55.223 1.00 93.75 421 ASN A O 1
ATOM 3426 N N . GLN A 1 422 ? -25.748 -4.154 57.090 1.00 92.00 422 GLN A N 1
ATOM 3427 C CA . GLN A 1 422 ? -24.836 -3.109 56.599 1.00 92.00 422 GLN A CA 1
ATOM 3428 C C . GLN A 1 422 ? -23.436 -3.636 56.234 1.00 92.00 422 GLN A C 1
ATOM 3430 O O . GLN A 1 422 ? -22.761 -3.080 55.368 1.00 92.00 422 GLN A O 1
ATOM 3435 N N . GLN A 1 423 ? -22.968 -4.692 56.903 1.00 94.38 423 GLN A N 1
ATOM 3436 C CA . GLN A 1 423 ? -21.666 -5.291 56.623 1.00 94.38 423 GLN A CA 1
ATOM 3437 C C . GLN A 1 423 ? -21.683 -6.069 55.301 1.00 94.38 423 GLN A C 1
ATOM 3439 O O . GLN A 1 423 ? -20.698 -6.014 54.563 1.00 94.38 423 GLN A O 1
ATOM 3444 N N . ASP A 1 424 ? -22.791 -6.738 54.975 1.00 94.00 424 ASP A N 1
ATOM 3445 C CA . ASP A 1 424 ? -22.983 -7.422 53.692 1.00 94.00 424 ASP A CA 1
ATOM 3446 C C . ASP A 1 424 ? -22.941 -6.417 52.535 1.00 94.00 424 ASP A C 1
ATOM 3448 O O . ASP A 1 424 ? -22.200 -6.612 51.569 1.00 94.00 424 ASP A O 1
ATOM 3452 N N . LEU A 1 425 ? -23.646 -5.289 52.678 1.00 92.88 425 LEU A N 1
ATOM 3453 C CA . LEU A 1 425 ? -23.659 -4.211 51.685 1.00 92.88 425 LEU A CA 1
ATOM 3454 C C . LEU A 1 425 ? -22.261 -3.608 51.466 1.00 92.88 425 LEU A C 1
ATOM 3456 O O . LEU A 1 425 ? -21.814 -3.496 50.326 1.00 92.88 425 LEU A O 1
ATOM 3460 N N . LYS A 1 426 ? -21.508 -3.330 52.542 1.00 93.38 426 LYS A N 1
ATOM 3461 C CA . LYS A 1 426 ? -20.111 -2.856 52.446 1.00 93.38 426 LYS A CA 1
ATOM 3462 C C . LYS A 1 426 ? -19.181 -3.859 51.756 1.00 93.38 426 LYS A C 1
ATOM 3464 O O . LYS A 1 426 ? -18.295 -3.469 50.997 1.00 93.38 426 LYS A O 1
ATOM 3469 N N . ARG A 1 427 ? -19.362 -5.161 52.007 1.00 94.81 427 ARG A N 1
ATOM 3470 C CA . ARG A 1 427 ? -18.596 -6.209 51.311 1.00 94.81 427 ARG A CA 1
ATOM 3471 C C . ARG A 1 427 ? -18.924 -6.235 49.819 1.00 94.81 427 ARG A C 1
ATOM 3473 O O . ARG A 1 427 ? -18.021 -6.461 49.015 1.00 94.81 427 ARG A O 1
ATOM 3480 N N . MET A 1 428 ? -20.182 -5.990 49.448 1.00 94.88 428 MET A N 1
ATOM 3481 C CA . MET A 1 428 ? -20.574 -5.893 48.044 1.00 94.88 428 MET A CA 1
ATOM 3482 C C . MET A 1 428 ? -19.968 -4.671 47.356 1.00 94.88 428 MET A C 1
ATOM 3484 O O . MET A 1 428 ? -19.430 -4.830 46.269 1.00 94.88 428 MET A O 1
ATOM 3488 N N . ASP A 1 429 ? -19.979 -3.499 47.993 1.00 96.06 429 ASP A N 1
ATOM 3489 C CA . ASP A 1 429 ? -19.335 -2.277 47.477 1.00 96.06 429 ASP A CA 1
ATOM 3490 C C . ASP A 1 429 ? -17.872 -2.541 47.079 1.00 96.06 429 ASP A C 1
ATOM 3492 O O . ASP A 1 429 ? -17.459 -2.290 45.945 1.00 96.06 429 ASP A O 1
ATOM 3496 N N . THR A 1 430 ? -17.109 -3.179 47.974 1.00 96.56 430 THR A N 1
ATOM 3497 C CA . THR A 1 430 ? -15.709 -3.551 47.702 1.00 96.56 430 THR A CA 1
ATOM 3498 C C . THR A 1 430 ? -15.597 -4.534 46.531 1.00 96.56 430 THR A C 1
ATOM 3500 O O . THR A 1 430 ? -14.686 -4.429 45.706 1.00 96.56 430 THR A O 1
ATOM 3503 N N . LYS A 1 431 ? -16.521 -5.498 46.434 1.00 96.81 431 LYS A N 1
ATOM 3504 C CA . LYS A 1 431 ? -16.543 -6.485 45.349 1.00 96.81 431 LYS A CA 1
ATOM 3505 C C . LYS A 1 431 ? -16.858 -5.841 43.995 1.00 96.81 431 LYS A C 1
ATOM 3507 O O . LYS A 1 431 ? -16.185 -6.164 43.019 1.00 96.81 431 LYS A O 1
ATOM 3512 N N . VAL A 1 432 ? -17.841 -4.942 43.947 1.00 97.44 432 VAL A N 1
ATOM 3513 C CA . VAL A 1 432 ? -18.234 -4.184 42.750 1.00 97.44 432 VAL A CA 1
ATOM 3514 C C . VAL A 1 432 ? -17.046 -3.360 42.261 1.00 97.44 432 VAL A C 1
ATOM 3516 O O . VAL A 1 432 ? -16.610 -3.555 41.128 1.00 97.44 432 VAL A O 1
ATOM 3519 N N . LYS A 1 433 ? -16.450 -2.536 43.134 1.00 97.81 433 LYS A N 1
ATOM 3520 C CA . LYS A 1 433 ? -15.277 -1.710 42.798 1.00 97.81 433 LYS A CA 1
ATOM 3521 C C . LYS A 1 433 ? -14.145 -2.546 42.213 1.00 97.81 433 LYS A C 1
ATOM 3523 O O . LYS A 1 433 ? -13.664 -2.252 41.125 1.00 97.81 433 LYS A O 1
ATOM 3528 N N . LYS A 1 434 ? -13.783 -3.651 42.873 1.00 98.00 434 LYS A N 1
ATOM 3529 C CA . LYS A 1 434 ? -12.709 -4.540 42.407 1.00 98.00 434 LYS A CA 1
ATOM 3530 C C . LYS A 1 434 ? -13.003 -5.165 41.036 1.00 98.00 434 LYS A C 1
ATOM 3532 O O . LYS A 1 434 ? -12.108 -5.254 40.191 1.00 98.00 434 LYS A O 1
ATOM 3537 N N . ALA A 1 435 ? -14.236 -5.620 40.808 1.00 97.12 435 ALA A N 1
ATOM 3538 C CA . ALA A 1 435 ? -14.629 -6.221 39.534 1.00 97.12 435 ALA A CA 1
ATOM 3539 C C . ALA A 1 435 ? -14.540 -5.200 38.389 1.00 97.12 435 ALA A C 1
ATOM 3541 O O . ALA A 1 435 ? -13.909 -5.465 37.364 1.00 97.12 435 ALA A O 1
ATOM 3542 N N . PHE A 1 436 ? -15.099 -4.005 38.587 1.00 97.81 436 PHE A N 1
ATOM 3543 C CA . PHE A 1 436 ? -15.100 -2.959 37.567 1.00 97.81 436 PHE A CA 1
ATOM 3544 C C . PHE A 1 436 ? -13.730 -2.300 37.379 1.00 97.81 436 PHE A C 1
ATOM 3546 O O . PHE A 1 436 ? -13.387 -1.940 36.256 1.00 97.81 436 PHE A O 1
ATOM 3553 N N . GLU A 1 437 ? -12.898 -2.200 38.414 1.00 97.81 437 GLU A N 1
ATOM 3554 C CA . GLU A 1 437 ? -11.492 -1.794 38.289 1.00 97.81 437 GLU A CA 1
ATOM 3555 C C . GLU A 1 437 ? -10.708 -2.750 37.381 1.00 97.81 437 GLU A C 1
ATOM 3557 O O . GLU A 1 437 ? -9.997 -2.304 36.481 1.00 97.81 437 GLU A O 1
ATOM 3562 N N . THR A 1 438 ? -10.914 -4.061 37.538 1.00 97.62 438 THR A N 1
ATOM 3563 C CA . THR A 1 438 ? -10.285 -5.080 36.681 1.00 97.62 438 THR A CA 1
ATOM 3564 C C . THR A 1 438 ? -10.728 -4.940 35.218 1.00 97.62 438 THR A C 1
ATOM 3566 O O . THR A 1 438 ? -9.896 -4.983 34.307 1.00 97.62 438 THR A O 1
ATOM 3569 N N . LEU A 1 439 ? -12.028 -4.717 34.979 1.00 97.38 439 LEU A N 1
ATOM 3570 C CA . LEU A 1 439 ? -12.570 -4.481 33.635 1.00 97.38 439 LEU A CA 1
ATOM 3571 C C . LEU A 1 439 ? -11.993 -3.202 33.009 1.00 97.38 439 LEU A C 1
ATOM 3573 O O . LEU A 1 439 ? -11.512 -3.236 31.877 1.00 97.38 439 LEU A O 1
ATOM 3577 N N . LYS A 1 440 ? -11.973 -2.089 33.752 1.00 97.75 440 LYS A N 1
ATOM 3578 C CA . LYS A 1 440 ? -11.411 -0.805 33.297 1.00 97.75 440 LYS A CA 1
ATOM 3579 C C . LYS A 1 440 ? -9.921 -0.915 32.985 1.00 97.75 440 LYS A C 1
ATOM 3581 O O . LYS A 1 440 ? -9.486 -0.424 31.949 1.00 97.75 440 LYS A O 1
ATOM 3586 N N . SER A 1 441 ? -9.151 -1.588 33.841 1.00 97.44 441 SER A N 1
ATOM 3587 C CA . SER A 1 441 ? -7.724 -1.842 33.616 1.00 97.44 441 SER A CA 1
ATOM 3588 C C . SER A 1 441 ? -7.492 -2.633 32.325 1.00 97.44 441 SER A C 1
ATOM 3590 O O . SER A 1 441 ? -6.683 -2.236 31.487 1.00 97.44 441 SER A O 1
ATOM 3592 N N . THR A 1 442 ? -8.292 -3.681 32.099 1.00 97.50 442 THR A N 1
ATOM 3593 C CA . THR A 1 442 ? -8.243 -4.471 30.860 1.00 97.50 442 THR A CA 1
ATOM 3594 C C . THR A 1 442 ? -8.534 -3.605 29.631 1.00 97.50 442 THR A C 1
ATOM 3596 O O . THR A 1 442 ? -7.767 -3.630 28.672 1.00 97.50 442 THR A O 1
ATOM 3599 N N . LEU A 1 443 ? -9.598 -2.796 29.663 1.00 97.12 443 LEU A N 1
ATOM 3600 C CA . LEU A 1 443 ? -9.971 -1.905 28.557 1.00 97.12 443 LEU A CA 1
ATOM 3601 C C . LEU A 1 443 ? -8.912 -0.825 28.286 1.00 97.12 443 LEU A C 1
ATOM 3603 O O . LEU A 1 443 ? -8.588 -0.564 27.130 1.00 97.12 443 LEU A O 1
ATOM 3607 N N . ASN A 1 444 ? -8.330 -0.231 29.331 1.00 96.62 444 ASN A N 1
ATOM 3608 C CA . ASN A 1 444 ? -7.236 0.733 29.190 1.00 96.62 444 ASN A CA 1
ATOM 3609 C C . ASN A 1 444 ? -6.007 0.089 28.545 1.00 96.62 444 ASN A C 1
ATOM 3611 O O . ASN A 1 444 ? -5.426 0.665 27.628 1.00 96.62 444 ASN A O 1
ATOM 3615 N N . HIS A 1 445 ? -5.655 -1.131 28.958 1.00 96.50 445 HIS A N 1
ATOM 3616 C CA . HIS A 1 445 ? -4.577 -1.880 28.324 1.00 96.50 445 HIS A CA 1
ATOM 3617 C C . HIS A 1 445 ? -4.861 -2.144 26.835 1.00 96.50 445 HIS A C 1
ATOM 3619 O O . HIS A 1 445 ? -3.957 -2.007 26.016 1.00 96.50 445 HIS A O 1
ATOM 3625 N N . ARG A 1 446 ? -6.118 -2.422 26.444 1.00 95.06 446 ARG A N 1
ATOM 3626 C CA . ARG A 1 446 ? -6.499 -2.541 25.021 1.00 95.06 446 ARG A CA 1
ATOM 3627 C C . ARG A 1 446 ? -6.328 -1.243 24.240 1.00 95.06 446 ARG A C 1
ATOM 3629 O O . ARG A 1 446 ? -5.909 -1.300 23.091 1.00 95.06 446 ARG A O 1
ATOM 3636 N N . ILE A 1 447 ? -6.637 -0.092 24.836 1.00 94.25 447 ILE A N 1
ATOM 3637 C CA . ILE A 1 447 ? -6.443 1.217 24.191 1.00 94.25 447 ILE A CA 1
ATOM 3638 C C . ILE A 1 447 ? -4.949 1.510 23.991 1.00 94.25 447 ILE A C 1
ATOM 3640 O O . ILE A 1 447 ? -4.563 2.001 22.930 1.00 94.25 447 ILE A O 1
ATOM 3644 N N . ILE A 1 448 ? -4.112 1.185 24.981 1.00 94.06 448 ILE A N 1
ATOM 3645 C CA . ILE A 1 448 ? -2.650 1.321 24.878 1.00 94.06 448 ILE A CA 1
ATOM 3646 C C . ILE A 1 448 ? -2.127 0.417 23.760 1.00 94.06 448 ILE A C 1
ATOM 3648 O O . ILE A 1 448 ? -1.509 0.913 22.823 1.00 94.06 448 ILE A O 1
ATOM 3652 N N . GLN A 1 449 ? -2.488 -0.870 23.795 1.00 93.06 449 GLN A N 1
ATOM 3653 C CA . GLN A 1 449 ? -2.121 -1.841 22.765 1.00 93.06 449 GLN A CA 1
ATOM 3654 C C . GLN A 1 449 ? -2.550 -1.372 21.366 1.00 93.06 449 GLN A C 1
ATOM 3656 O O . GLN A 1 449 ? -1.784 -1.453 20.416 1.00 93.06 449 GLN A O 1
ATOM 3661 N N . LEU A 1 450 ? -3.761 -0.829 21.229 1.00 92.62 450 LEU A N 1
ATOM 3662 C CA . LEU A 1 450 ? -4.253 -0.293 19.962 1.00 92.62 450 LEU A CA 1
ATOM 3663 C C . LEU A 1 450 ? -3.433 0.901 19.460 1.00 92.62 450 LEU A C 1
ATOM 3665 O O . LEU A 1 450 ? -3.255 1.069 18.257 1.00 92.62 450 LEU A O 1
ATOM 3669 N N . THR A 1 451 ? -2.949 1.741 20.372 1.00 90.44 451 THR A N 1
ATOM 3670 C CA . THR A 1 451 ? -2.108 2.893 20.030 1.00 90.44 451 THR A CA 1
ATOM 3671 C C . THR A 1 451 ? -0.729 2.433 19.551 1.00 90.44 451 THR A C 1
ATOM 3673 O O . THR A 1 451 ? -0.218 2.974 18.573 1.00 90.44 451 THR A O 1
ATOM 3676 N N . GLU A 1 452 ? -0.163 1.408 20.191 1.00 91.25 452 GLU A N 1
ATOM 3677 C CA . GLU A 1 452 ? 1.097 0.770 19.786 1.00 91.25 452 GLU A CA 1
ATOM 3678 C C . GLU A 1 452 ? 0.960 0.063 18.431 1.00 91.25 452 GLU A C 1
ATOM 3680 O O . GLU A 1 452 ? 1.761 0.287 17.528 1.00 91.25 452 GLU A O 1
ATOM 3685 N N . ASP A 1 453 ? -0.098 -0.731 18.252 1.00 89.00 453 ASP A N 1
ATOM 3686 C CA . ASP A 1 453 ? -0.376 -1.462 17.012 1.00 89.00 453 ASP A CA 1
ATOM 3687 C C . ASP A 1 453 ? -0.705 -0.533 15.832 1.00 89.00 453 ASP A C 1
ATOM 3689 O O . ASP A 1 453 ? -0.542 -0.925 14.683 1.00 89.00 453 ASP A O 1
ATOM 3693 N N . ARG A 1 454 ? -1.176 0.692 16.096 1.00 87.19 454 ARG A N 1
ATOM 3694 C CA . ARG A 1 454 ? -1.369 1.736 15.078 1.00 87.19 454 ARG A CA 1
ATOM 3695 C C . ARG A 1 454 ? -0.049 2.389 14.652 1.00 87.19 454 ARG A C 1
ATOM 3697 O O . ARG A 1 454 ? 0.032 2.918 13.545 1.00 87.19 454 ARG A O 1
ATOM 3704 N N . ALA A 1 455 ? 0.937 2.444 15.547 1.00 85.12 455 ALA A N 1
ATOM 3705 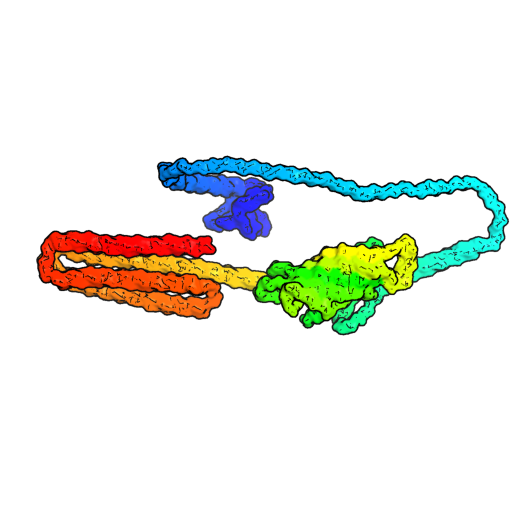C CA . ALA A 1 455 ? 2.230 3.073 15.282 1.00 85.12 455 ALA A CA 1
ATOM 3706 C C . ALA A 1 455 ? 3.189 2.165 14.490 1.00 85.12 455 ALA A C 1
ATOM 3708 O O . ALA A 1 455 ? 4.104 2.681 13.844 1.00 85.12 455 ALA A O 1
ATOM 3709 N N . ASN A 1 456 ? 2.968 0.848 14.550 1.00 78.88 456 ASN A N 1
ATOM 3710 C CA . ASN A 1 456 ? 3.714 -0.197 13.842 1.00 78.88 456 ASN A CA 1
ATOM 3711 C C . ASN A 1 456 ? 3.048 -0.574 12.515 1.00 78.88 456 ASN A C 1
ATOM 3713 O O . ASN A 1 456 ? 3.798 -0.896 11.563 1.00 78.88 456 ASN A O 1
#

Mean predicted aligned error: 17.58 Å

Solvent-accessible surface area (backbone atoms only — not comparable to full-atom values): 26689 Å² total; per-residue (Å²): 123,53,30,29,42,57,49,99,91,47,71,50,71,79,38,47,70,67,58,50,60,74,65,68,60,63,50,80,42,41,28,38,40,84,91,56,96,62,71,42,33,43,51,57,55,53,52,53,51,48,52,54,49,63,70,58,51,74,74,62,74,76,76,74,88,82,80,78,97,72,85,80,77,78,82,77,74,79,75,78,79,77,79,72,76,76,80,77,77,71,85,77,78,80,86,82,78,87,77,82,79,83,90,81,80,87,83,76,86,81,80,87,68,59,66,62,54,52,52,50,50,49,52,52,50,50,50,50,51,53,51,58,58,59,55,57,68,74,78,74,74,84,56,88,94,60,51,72,68,60,46,49,51,51,56,75,74,57,75,76,86,56,92,90,52,80,76,50,76,47,74,47,36,50,89,82,60,66,40,41,36,39,38,38,75,47,60,43,26,23,43,34,40,36,40,38,38,47,43,86,86,41,48,80,54,97,65,86,74,62,35,27,35,35,31,60,34,56,29,45,82,34,34,27,62,32,69,55,76,52,60,80,34,63,92,66,91,67,49,25,38,26,42,36,43,36,39,38,34,76,31,38,63,65,41,70,68,51,46,62,77,32,68,90,50,81,64,68,52,58,54,75,50,76,48,78,46,61,49,37,55,82,36,65,71,56,46,52,56,50,48,52,51,50,51,51,52,52,50,51,50,50,52,51,50,51,52,53,51,51,51,51,54,52,50,53,47,51,52,47,52,48,53,45,55,50,48,51,54,52,47,52,55,55,42,58,55,42,71,47,53,62,87,50,35,73,65,48,49,54,54,46,50,54,50,40,48,66,61,47,51,46,45,46,52,53,50,43,54,53,47,58,52,50,54,56,56,53,66,76,41,95,62,83,71,56,77,65,56,53,52,53,56,54,48,56,44,49,53,47,48,48,55,53,50,56,52,46,54,51,49,54,56,58,68,70,52,90,72,54,53,76,66,55,28,53,54,45,39,55,50,51,52,54,53,48,50,52,51,43,52,51,47,51,50,49,51,51,49,50,54,54,64,68,76,105

Nearest PDB structures (foldseek):
  2qvm-assembly1_A  TM=3.421E-01  e=2.979E-02  Canis lupus familiaris
  8tn6-assembly1_C  TM=4.700E-01  e=6.449E-01  synthetic construct
  8tn1-assembly1_B  TM=4.213E-01  e=4.947E-01  synthetic construct
  6r1j-assembly1_D-2  TM=2.468E-01  e=8.665E+00  Aeromonas hydrophila J-1

Secondary structure (DSSP, 8-state):
--EEEEETTEEEEEE-HHHHHHTT--TT-EEEETT-SS-EEHHHHHHHHHHHHHHHGGGTTTS-------PPPPPPPPPP---PPPPPPP---------------------SSHHHHHHHHHHHHHHHHHHHHHTTS--PPPPTT--HHHHHHHHHH-----TTSPP-EEEE--TT---EEEEES--EEEEEEEEEEEEEEEESSSS----EEEEEEEEETTEEEE---EEEESSS--SEEEEEEEEEEEEEE-SHHHHHHTTTSPPPS-EEEEEEEEE-TT-HHHHHHHHHHHHHHHHHHHHHHHHHHHHHHHHHHHHHHHHHHHHHHHHHHHHHHHTS-TTTHHHHHHHHHHHIIIIIIHHHHHHHHHHHHHHHHHHTS--TTHHHHHHHHHHHHHHHHHHHHHHHHHHHHHHT-SS--HHHHHHHHHHHHHHHHHHHHHHHHHHHHHHHHHH-

Sequence (456 aa):
MKWFIMLRTGHEGPYSLDALVKRKIALEMKVWAEGLSAPVTLAVAVENSRKIIEQLVPVITAVESEKEEDEIPPFLNPAPEEDFPPPIPGPEYERESEASFVPNGPISTLKIRHGLALVVLLIVGFSLKEWVKTQEKFSISRATGMSPELFQKIVDDFKFDGWNKRIFFKEYVPSDMSNIWLVTSSFQNCQVDALFTSFKGKLLAVGDERVTFRASTQLKNHIAEFSKFEFTTGNKIIPGLYEMDLKATNCAWDSMPAKWGNFFAGPDQAYITRMKVVLYHKGNVEFNTILDKLIKKKMQLEIKNQNQEELFWQDLQQKFQTLIAISLQIEQLLLELSETSPEEFNKNLKLTVDKFTKNHGRFLTEFVVGNEKYFQELENSELSNMSHKRKYEKLIRIDSKNIGLESMKIIEQLQSWKKPNQQDLKRMDTKVKKAFETLKSTLNHRIIQLTEDRAN